Protein AF-0000000072819240 (afdb_homodimer)

Structure (mmCIF, N/CA/C/O backbone):
data_AF-0000000072819240-model_v1
#
loop_
_entity.id
_entity.type
_entity.pdbx_description
1 polymer 'Protein EXORDIUM-like 5'
#
loop_
_atom_site.group_PDB
_atom_site.id
_atom_site.type_symbol
_atom_site.label_atom_id
_atom_site.label_alt_id
_atom_site.label_comp_id
_atom_site.label_asym_id
_atom_site.label_entity_id
_atom_site.label_seq_id
_atom_site.pdbx_PDB_ins_code
_atom_site.Cartn_x
_atom_site.Cartn_y
_atom_site.Cartn_z
_atom_site.occupancy
_atom_site.B_iso_or_equiv
_atom_site.auth_seq_id
_atom_site.auth_comp_id
_atom_site.auth_asym_id
_atom_site.auth_atom_id
_atom_site.pdbx_PDB_model_num
ATOM 1 N N . MET A 1 1 ? -15.258 29.188 76.875 1 23.81 1 MET A N 1
ATOM 2 C CA . MET A 1 1 ? -15.93 28.25 76 1 23.81 1 MET A CA 1
ATOM 3 C C . MET A 1 1 ? -15.461 28.438 74.562 1 23.81 1 MET A C 1
ATOM 5 O O . MET A 1 1 ? -15.867 29.391 73.875 1 23.81 1 MET A O 1
ATOM 9 N N . ARG A 1 2 ? -14.211 28.141 74.188 1 24.31 2 ARG A N 1
ATOM 10 C CA . ARG A 1 2 ? -13.234 28.375 73.125 1 24.31 2 ARG A CA 1
ATOM 11 C C . ARG A 1 2 ? -13.578 27.562 71.875 1 24.31 2 ARG A C 1
ATOM 13 O O . ARG A 1 2 ? -13.812 26.359 72 1 24.31 2 ARG A O 1
ATOM 20 N N . SER A 1 3 ? -14.242 28.203 70.938 1 21 3 SER A N 1
ATOM 21 C CA . SER A 1 3 ? -14.766 27.766 69.625 1 21 3 SER A CA 1
ATOM 22 C C . SER A 1 3 ? -13.695 27.047 68.812 1 21 3 SER A C 1
ATOM 24 O O . SER A 1 3 ? -12.586 27.547 68.625 1 21 3 SER A O 1
ATOM 26 N N . ALA A 1 4 ? -13.789 25.594 68.812 1 27.89 4 ALA A N 1
ATOM 27 C CA . ALA A 1 4 ? -12.984 24.578 68.125 1 27.89 4 ALA A CA 1
ATOM 28 C C . ALA A 1 4 ? -12.891 24.859 66.625 1 27.89 4 ALA A C 1
ATOM 30 O O . ALA A 1 4 ? -13.898 24.828 65.938 1 27.89 4 ALA A O 1
ATOM 31 N N . GLN A 1 5 ? -12.031 25.922 66.188 1 22.31 5 GLN A N 1
ATOM 32 C CA . GLN A 1 5 ? -11.711 26.281 64.812 1 22.31 5 GLN A CA 1
ATOM 33 C C . GLN A 1 5 ? -11.438 25.047 64 1 22.31 5 GLN A C 1
ATOM 35 O O . GLN A 1 5 ? -10.547 24.25 64.312 1 22.31 5 GLN A O 1
ATOM 40 N N . GLY A 1 6 ? -12.5 24.516 63.375 1 24.45 6 GLY A N 1
ATOM 41 C CA . GLY A 1 6 ? -12.586 23.375 62.5 1 24.45 6 GLY A CA 1
ATOM 42 C C . GLY A 1 6 ? -11.555 23.391 61.375 1 24.45 6 GLY A C 1
ATOM 43 O O . GLY A 1 6 ? -11.414 24.391 60.688 1 24.45 6 GLY A O 1
ATOM 44 N N . ALA A 1 7 ? -10.352 22.797 61.594 1 29.52 7 ALA A N 1
ATOM 45 C CA . ALA A 1 7 ? -9.219 22.531 60.719 1 29.52 7 ALA A CA 1
ATOM 46 C C . ALA A 1 7 ? -9.688 21.906 59.406 1 29.52 7 ALA A C 1
ATOM 48 O O . ALA A 1 7 ? -10.289 20.828 59.406 1 29.52 7 ALA A O 1
ATOM 49 N N . GLY A 1 8 ? -10.133 22.781 58.438 1 25.22 8 GLY A N 1
ATOM 50 C CA . GLY A 1 8 ? -10.5 22.453 57.062 1 25.22 8 GLY A CA 1
ATOM 51 C C . GLY A 1 8 ? -9.531 21.5 56.406 1 25.22 8 GLY A C 1
ATOM 52 O O . GLY A 1 8 ? -8.336 21.797 56.281 1 25.22 8 GLY A O 1
ATOM 53 N N . SER A 1 9 ? -9.711 20.172 56.594 1 26.19 9 SER A N 1
ATOM 54 C CA . SER A 1 9 ? -9 19.062 55.969 1 26.19 9 SER A CA 1
ATOM 55 C C . SER A 1 9 ? -8.867 19.266 54.469 1 26.19 9 SER A C 1
ATOM 57 O O . SER A 1 9 ? -9.875 19.312 53.75 1 26.19 9 SER A O 1
ATOM 59 N N . GLY A 1 10 ? -7.941 20.125 53.938 1 22.41 10 GLY A N 1
ATOM 60 C CA . GLY A 1 10 ? -7.5 20.234 52.562 1 22.41 10 GLY A CA 1
ATOM 61 C C . GLY A 1 10 ? -7.289 18.891 51.906 1 22.41 10 GLY A C 1
ATOM 62 O O . GLY A 1 10 ? -6.262 18.234 52.094 1 22.41 10 GLY A O 1
ATOM 63 N N . ALA A 1 11 ? -8.312 18 51.75 1 25.78 11 ALA A N 1
ATOM 64 C CA . ALA A 1 11 ? -8.219 16.766 51 1 25.78 11 ALA A CA 1
ATOM 65 C C . ALA A 1 11 ? -7.363 16.938 49.75 1 25.78 11 ALA A C 1
ATOM 67 O O . ALA A 1 11 ? -7.547 17.906 49 1 25.78 11 ALA A O 1
ATOM 68 N N . LEU A 1 12 ? -6.238 16.281 49.719 1 26.22 12 LEU A N 1
ATOM 69 C CA . LEU A 1 12 ? -5.27 15.984 48.688 1 26.22 12 LEU A CA 1
ATOM 70 C C . LEU A 1 12 ? -5.969 15.68 47.344 1 26.22 12 LEU A C 1
ATOM 72 O O . LEU A 1 12 ? -6.859 14.828 47.312 1 26.22 12 LEU A O 1
ATOM 76 N N . LEU A 1 13 ? -6.238 16.688 46.531 1 28.55 13 LEU A N 1
ATOM 77 C CA . LEU A 1 13 ? -6.582 16.516 45.125 1 28.55 13 LEU A CA 1
ATOM 78 C C . LEU A 1 13 ? -5.828 15.328 44.531 1 28.55 13 LEU A C 1
ATOM 80 O O . LEU A 1 13 ? -4.598 15.289 44.562 1 28.55 13 LEU A O 1
ATOM 84 N N . SER A 1 14 ? -6.336 14.109 44.688 1 26.52 14 SER A N 1
ATOM 85 C CA . SER A 1 14 ? -6.012 12.82 44.094 1 26.52 14 SER A CA 1
ATOM 86 C C . SER A 1 14 ? -5.516 12.984 42.656 1 26.52 14 SER A C 1
ATOM 88 O O . SER A 1 14 ? -5.977 13.867 41.938 1 26.52 14 SER A O 1
ATOM 90 N N . SER A 1 15 ? -4.293 12.508 42.375 1 28.5 15 SER A N 1
ATOM 91 C CA . SER A 1 15 ? -3.525 12.305 41.156 1 28.5 15 SER A CA 1
ATOM 92 C C . SER A 1 15 ? -4.418 11.836 40 1 28.5 15 SER A C 1
ATOM 94 O O . SER A 1 15 ? -5.012 10.75 40.094 1 28.5 15 SER A O 1
ATOM 96 N N . SER A 1 16 ? -5.254 12.617 39.469 1 27.89 16 SER A N 1
ATOM 97 C CA . SER A 1 16 ? -6.074 12.383 38.281 1 27.89 16 SER A CA 1
ATOM 98 C C . SER A 1 16 ? -5.328 11.539 37.25 1 27.89 16 SER A C 1
ATOM 100 O O . SER A 1 16 ? -4.176 11.828 36.938 1 27.89 16 SER A O 1
ATOM 102 N N . LYS A 1 17 ? -5.66 10.258 37.031 1 29.31 17 LYS A N 1
ATOM 103 C CA . LYS A 1 17 ? -5.285 9.172 36.125 1 29.31 17 LYS A CA 1
ATOM 104 C C . LYS A 1 17 ? -5.004 9.703 34.719 1 29.31 17 LYS A C 1
ATOM 106 O O . LYS A 1 17 ? -5.836 10.406 34.125 1 29.31 17 LYS A O 1
ATOM 111 N N . ARG A 1 18 ? -3.771 10.023 34.344 1 32.28 18 ARG A N 1
ATOM 112 C CA . ARG A 1 18 ? -3.076 9.969 33.062 1 32.28 18 ARG A CA 1
ATOM 113 C C . ARG A 1 18 ? -3.701 8.922 32.125 1 32.28 18 ARG A C 1
ATOM 115 O O . ARG A 1 18 ? -3.055 8.438 31.203 1 32.28 18 ARG A O 1
ATOM 122 N N . TYR A 1 19 ? -4.781 8.383 32.438 1 30.81 19 TYR A N 1
ATOM 123 C CA . TYR A 1 19 ? -5.352 7.215 31.75 1 30.81 19 TYR A CA 1
ATOM 124 C C . TYR A 1 19 ? -5.762 7.555 30.328 1 30.81 19 TYR A C 1
ATOM 126 O O . TYR A 1 19 ? -5.844 6.668 29.469 1 30.81 19 TYR A O 1
ATOM 134 N N . GLU A 1 20 ? -6.246 8.766 30.016 1 36.31 20 GLU A N 1
ATOM 135 C CA . GLU A 1 20 ? -6.953 8.773 28.75 1 36.31 20 GLU A CA 1
ATOM 136 C C . GLU A 1 20 ? -5.996 8.508 27.578 1 36.31 20 GLU A C 1
ATOM 138 O O . GLU A 1 20 ? -6.41 8.031 26.531 1 36.31 20 GLU A O 1
ATOM 143 N N . GLY A 1 21 ? -4.699 8.805 27.719 1 38 21 GLY A N 1
ATOM 144 C CA . GLY A 1 21 ? -3.715 8.508 26.688 1 38 21 GLY A CA 1
ATOM 145 C C . GLY A 1 21 ? -2.98 7.203 26.938 1 38 21 GLY A C 1
ATOM 146 O O . GLY A 1 21 ? -2.217 6.75 26.078 1 38 21 GLY A O 1
ATOM 147 N N . SER A 1 22 ? -2.748 6.867 28.172 1 41.59 22 SER A N 1
ATOM 148 C CA . SER A 1 22 ? -2.014 5.645 28.484 1 41.59 22 SER A CA 1
ATOM 149 C C . SER A 1 22 ? -2.881 4.41 28.266 1 41.59 22 SER A C 1
ATOM 151 O O . SER A 1 22 ? -2.992 3.557 29.141 1 41.59 22 SER A O 1
ATOM 153 N N . SER A 1 23 ? -3.797 4.41 27.281 1 45.28 23 SER A N 1
ATOM 154 C CA . SER A 1 23 ? -4.887 3.439 27.297 1 45.28 23 SER A CA 1
ATOM 155 C C . SER A 1 23 ? -4.367 2.018 27.125 1 45.28 23 SER A C 1
ATOM 157 O O . SER A 1 23 ? -3.686 1.721 26.141 1 45.28 23 SER A O 1
ATOM 159 N N . ASP A 1 24 ? -4.152 1.348 28.125 1 51 24 ASP A N 1
ATOM 160 C CA . ASP A 1 24 ? -4.137 -0.105 27.984 1 51 24 ASP A CA 1
ATOM 161 C C . ASP A 1 24 ? -5.086 -0.553 26.859 1 51 24 ASP A C 1
ATOM 163 O O . ASP A 1 24 ? -5 -1.687 26.391 1 51 24 ASP A O 1
ATOM 167 N N . LEU A 1 25 ? -5.898 0.429 26.5 1 57.09 25 LEU A N 1
ATOM 168 C CA . LEU A 1 25 ? -6.973 0.054 25.594 1 57.09 25 LEU A CA 1
ATOM 169 C C . LEU A 1 25 ? -6.59 0.351 24.141 1 57.09 25 LEU A C 1
ATOM 171 O O . LEU A 1 25 ? -7.121 -0.261 23.219 1 57.09 25 LEU A O 1
ATOM 175 N N . VAL A 1 26 ? -5.457 1.22 24.062 1 68 26 VAL A N 1
ATOM 176 C CA . VAL A 1 26 ? -5.078 1.503 22.688 1 68 26 VAL A CA 1
ATOM 177 C C . VAL A 1 26 ? -3.932 0.583 22.266 1 68 26 VAL A C 1
ATOM 179 O O . VAL A 1 26 ? -2.852 0.619 22.859 1 68 26 VAL A O 1
ATOM 182 N N . HIS A 1 27 ? -4.254 -0.313 21.406 1 82.81 27 HIS A N 1
ATOM 183 C CA . HIS A 1 27 ? -3.209 -1.183 20.875 1 82.81 27 HIS A CA 1
ATOM 184 C C . HIS A 1 27 ? -2.807 -0.768 19.469 1 82.81 27 HIS A C 1
ATOM 186 O O . HIS A 1 27 ? -3.35 -1.28 18.484 1 82.81 27 HIS A O 1
ATOM 192 N N . LEU A 1 28 ? -1.888 0.318 19.484 1 91.5 28 LEU A N 1
ATOM 193 C CA . LEU A 1 28 ? -1.253 0.652 18.219 1 91.5 28 LEU A CA 1
ATOM 194 C C . LEU A 1 28 ? -0.348 -0.481 17.75 1 91.5 28 LEU A C 1
ATOM 196 O O . LEU A 1 28 ? 0.562 -0.896 18.469 1 91.5 28 LEU A O 1
ATOM 200 N N . ARG A 1 29 ? -0.701 -0.983 16.594 1 91.75 29 ARG A N 1
ATOM 201 C CA . ARG A 1 29 ? 0.023 -2.133 16.062 1 91.75 29 ARG A CA 1
ATOM 202 C C . ARG A 1 29 ? 0.651 -1.811 14.711 1 91.75 29 ARG A C 1
ATOM 204 O O . ARG A 1 29 ? 0.141 -0.97 13.969 1 91.75 29 ARG A O 1
ATOM 211 N N . TYR A 1 30 ? 1.821 -2.471 14.531 1 95.06 30 TYR A N 1
ATOM 212 C CA . TYR A 1 30 ? 2.473 -2.432 13.227 1 95.06 30 TYR A CA 1
ATOM 213 C C . TYR A 1 30 ? 1.888 -3.486 12.289 1 95.06 30 TYR A C 1
ATOM 215 O O . TYR A 1 30 ? 1.774 -4.656 12.664 1 95.06 30 TYR A O 1
ATOM 223 N N . HIS A 1 31 ? 1.501 -3.119 11.016 1 93.62 31 HIS A N 1
ATOM 224 C CA . HIS A 1 31 ? 0.822 -4.027 10.094 1 93.62 31 HIS A CA 1
ATOM 225 C C . HIS A 1 31 ? 1.68 -4.309 8.867 1 93.62 31 HIS A C 1
ATOM 227 O O . HIS A 1 31 ? 1.154 -4.488 7.766 1 93.62 31 HIS A O 1
ATOM 233 N N . MET A 1 32 ? 2.971 -4.18 8.93 1 92.88 32 MET A N 1
ATOM 234 C CA . MET A 1 32 ? 3.984 -4.746 8.047 1 92.88 32 MET A CA 1
ATOM 235 C C . MET A 1 32 ? 4.164 -3.887 6.801 1 92.88 32 MET A C 1
ATOM 237 O O . MET A 1 32 ? 4.836 -4.293 5.852 1 92.88 32 MET A O 1
ATOM 241 N N . GLY A 1 33 ? 3.506 -2.682 6.746 1 94.81 33 GLY A N 1
ATOM 242 C CA . GLY A 1 33 ? 3.76 -1.739 5.668 1 94.81 33 GLY A CA 1
ATOM 243 C C . GLY A 1 33 ? 4.949 -0.833 5.934 1 94.81 33 GLY A C 1
ATOM 244 O O . GLY A 1 33 ? 5.492 -0.821 7.039 1 94.81 33 GLY A O 1
ATOM 245 N N . PRO A 1 34 ? 5.336 -0.097 4.922 1 96.25 34 PRO A N 1
ATOM 246 C CA . PRO A 1 34 ? 6.477 0.809 5.066 1 96.25 34 PRO A CA 1
ATOM 247 C C . PRO A 1 34 ? 6.125 2.094 5.809 1 96.25 34 PRO A C 1
ATOM 249 O O . PRO A 1 34 ? 4.945 2.453 5.902 1 96.25 34 PRO A O 1
ATOM 252 N N . VAL A 1 35 ? 7.098 2.738 6.426 1 98.31 35 VAL A N 1
ATOM 253 C CA . VAL A 1 35 ? 7.039 4.133 6.848 1 98.31 35 VAL A CA 1
ATOM 254 C C . VAL A 1 35 ? 7.883 4.996 5.906 1 98.31 35 VAL A C 1
ATOM 256 O O . VAL A 1 35 ? 8.562 4.473 5.016 1 98.31 35 VAL A O 1
ATOM 259 N N . LEU A 1 36 ? 7.812 6.312 5.984 1 98.44 36 LEU A N 1
ATOM 260 C CA . LEU A 1 36 ? 8.664 7.188 5.184 1 98.44 36 LEU A CA 1
ATOM 261 C C . LEU A 1 36 ? 10.047 7.316 5.812 1 98.44 36 LEU A C 1
ATOM 263 O O . LEU A 1 36 ? 10.297 8.25 6.582 1 98.44 36 LEU A O 1
ATOM 267 N N . SER A 1 37 ? 10.953 6.41 5.43 1 97.94 37 SER A N 1
ATOM 268 C CA . SER A 1 37 ? 12.219 6.309 6.148 1 97.94 37 SER A CA 1
ATOM 269 C C . SER A 1 37 ? 13.352 6.98 5.375 1 97.94 37 SER A C 1
ATOM 271 O O . SER A 1 37 ? 14.422 7.23 5.926 1 97.94 37 SER A O 1
ATOM 273 N N . SER A 1 38 ? 13.188 7.281 4.078 1 96.62 38 SER A N 1
ATOM 274 C CA . SER A 1 38 ? 14.117 8.109 3.322 1 96.62 38 SER A CA 1
ATOM 275 C C . SER A 1 38 ? 13.883 9.594 3.59 1 96.62 38 SER A C 1
ATOM 277 O O . SER A 1 38 ? 12.805 9.984 4.039 1 96.62 38 SER A O 1
ATOM 279 N N . PRO A 1 39 ? 14.984 10.422 3.398 1 98 39 PRO A N 1
ATOM 280 C CA . PRO A 1 39 ? 14.695 11.852 3.518 1 98 39 PRO A CA 1
ATOM 281 C C . PRO A 1 39 ? 13.438 12.266 2.76 1 98 39 PRO A C 1
ATOM 283 O O . PRO A 1 39 ? 13.273 11.922 1.586 1 98 39 PRO A O 1
ATOM 286 N N . ILE A 1 40 ? 12.547 12.93 3.441 1 98.62 40 ILE A N 1
ATOM 287 C CA . ILE A 1 40 ? 11.211 13.188 2.916 1 98.62 40 ILE A CA 1
ATOM 288 C C . ILE A 1 40 ? 11.219 14.477 2.102 1 98.62 40 ILE A C 1
ATOM 290 O O . ILE A 1 40 ? 11.531 15.547 2.625 1 98.62 40 ILE A O 1
ATOM 294 N N . ASN A 1 41 ? 10.906 14.406 0.833 1 98.81 41 ASN A N 1
ATOM 295 C CA . ASN A 1 41 ? 10.648 15.547 -0.042 1 98.81 41 ASN A CA 1
ATOM 296 C C . ASN A 1 41 ? 9.156 15.875 -0.112 1 98.81 41 ASN A C 1
ATOM 298 O O . ASN A 1 41 ? 8.383 15.109 -0.69 1 98.81 41 ASN A O 1
ATOM 302 N N . LEU A 1 42 ? 8.805 17.016 0.466 1 98.94 42 LEU A N 1
ATOM 303 C CA . LEU A 1 42 ? 7.418 17.453 0.353 1 98.94 42 LEU A CA 1
ATOM 304 C C . LEU A 1 42 ? 7.207 18.25 -0.934 1 98.94 42 LEU A C 1
ATOM 306 O O . LEU A 1 42 ? 8 19.141 -1.26 1 98.94 42 LEU A O 1
ATOM 310 N N . TYR A 1 43 ? 6.227 17.891 -1.646 1 98.94 43 TYR A N 1
ATOM 311 C CA . TYR A 1 43 ? 5.746 18.625 -2.814 1 98.94 43 TYR A CA 1
ATOM 312 C C . TYR A 1 43 ? 4.391 19.266 -2.537 1 98.94 43 TYR A C 1
ATOM 314 O O . TYR A 1 43 ? 3.402 18.562 -2.297 1 98.94 43 TYR A O 1
ATOM 322 N N . LEU A 1 44 ? 4.367 20.562 -2.547 1 98.88 44 LEU A N 1
ATOM 323 C CA . LEU A 1 44 ? 3.17 21.297 -2.158 1 98.88 44 LEU A CA 1
ATOM 324 C C . LEU A 1 44 ? 2.359 21.703 -3.383 1 98.88 44 LEU A C 1
ATOM 326 O O . LEU A 1 44 ? 2.916 22.203 -4.367 1 98.88 44 LEU A O 1
ATOM 330 N N . ILE A 1 45 ? 1.11 21.453 -3.336 1 98.94 45 ILE A N 1
ATOM 331 C CA . ILE A 1 45 ? 0.162 21.953 -4.328 1 98.94 45 ILE A CA 1
ATOM 332 C C . ILE A 1 45 ? -0.791 22.953 -3.684 1 98.94 45 ILE A C 1
ATOM 334 O O . ILE A 1 45 ? -1.678 22.562 -2.918 1 98.94 45 ILE A O 1
ATOM 338 N N . TRP A 1 46 ? -0.546 24.203 -4.012 1 98.81 46 TRP A N 1
ATOM 339 C CA . TRP A 1 46 ? -1.44 25.281 -3.592 1 98.81 46 TRP A CA 1
ATOM 340 C C . TRP A 1 46 ? -2.641 25.375 -4.527 1 98.81 46 TRP A C 1
ATOM 342 O O . TRP A 1 46 ? -2.545 25.969 -5.605 1 98.81 46 TRP A O 1
ATOM 352 N N . TYR A 1 47 ? -3.775 24.812 -4.098 1 98.81 47 TYR A N 1
ATOM 353 C CA . TYR A 1 47 ? -4.969 24.766 -4.934 1 98.81 47 TYR A CA 1
ATOM 354 C C . TYR A 1 47 ? -5.918 25.906 -4.609 1 98.81 47 TYR A C 1
ATOM 356 O O . TYR A 1 47 ? -6.469 25.969 -3.51 1 98.81 47 TYR A O 1
ATOM 364 N N . GLY A 1 48 ? -6.082 26.891 -5.543 1 97.94 48 GLY A N 1
ATOM 365 C CA . GLY A 1 48 ? -6.902 28.078 -5.348 1 97.94 48 GLY A CA 1
ATOM 366 C C . GLY A 1 48 ? -6.09 29.328 -5.09 1 97.94 48 GLY A C 1
ATOM 367 O O . GLY A 1 48 ? -4.859 29.312 -5.164 1 97.94 48 GLY A O 1
ATOM 368 N N . PRO A 1 49 ? -6.766 30.406 -4.879 1 97.06 49 PRO A N 1
ATOM 369 C CA . PRO A 1 49 ? -6.078 31.672 -4.582 1 97.06 49 PRO A CA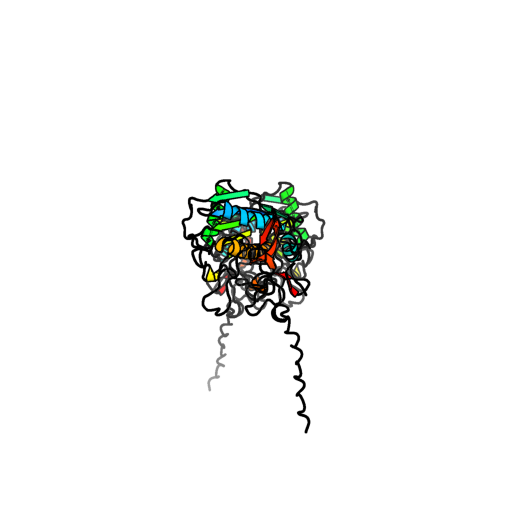 1
ATOM 370 C C . PRO A 1 49 ? -5.551 31.734 -3.15 1 97.06 49 PRO A C 1
ATOM 372 O O . PRO A 1 49 ? -6.336 31.734 -2.199 1 97.06 49 PRO A O 1
ATOM 375 N N . TRP A 1 50 ? -4.211 31.812 -3.025 1 97.56 50 TRP A N 1
ATOM 376 C CA . TRP A 1 50 ? -3.543 31.844 -1.728 1 97.56 50 TRP A CA 1
ATOM 377 C C . TRP A 1 50 ? -2.799 33.156 -1.528 1 97.56 50 TRP A C 1
ATOM 379 O O . TRP A 1 50 ? -1.975 33.531 -2.359 1 97.56 50 TRP A O 1
ATOM 389 N N . PRO A 1 51 ? -3.109 33.844 -0.423 1 95.88 51 PRO A N 1
ATOM 390 C CA . PRO A 1 51 ? -2.193 34.938 -0.079 1 95.88 51 PRO A CA 1
ATOM 391 C C . PRO A 1 51 ? -0.784 34.438 0.245 1 95.88 51 PRO A C 1
ATOM 393 O O . PRO A 1 51 ? -0.622 33.375 0.858 1 95.88 51 PRO A O 1
ATOM 396 N N . ALA A 1 52 ? 0.167 35.219 -0.152 1 97.06 52 ALA A N 1
ATOM 397 C CA . ALA A 1 52 ? 1.567 34.844 0.044 1 97.06 52 ALA A CA 1
ATOM 398 C C . ALA A 1 52 ? 1.881 34.656 1.524 1 97.06 52 ALA A C 1
ATOM 400 O O . ALA A 1 52 ? 2.635 33.75 1.891 1 97.06 52 ALA A O 1
ATOM 401 N N . ALA A 1 53 ? 1.329 35.469 2.367 1 96.88 53 ALA A N 1
ATOM 402 C CA . ALA A 1 53 ? 1.606 35.406 3.801 1 96.88 53 ALA A CA 1
ATOM 403 C C . ALA A 1 53 ? 1.114 34.094 4.395 1 96.88 53 ALA A C 1
ATOM 405 O O . ALA A 1 53 ? 1.751 33.531 5.293 1 96.88 53 ALA A O 1
ATOM 406 N N . HIS A 1 54 ? -0.038 33.625 3.922 1 97.81 54 HIS A N 1
ATOM 407 C CA . HIS A 1 54 ? -0.578 32.344 4.395 1 97.81 54 HIS A CA 1
ATOM 408 C C . HIS A 1 54 ? 0.306 31.188 3.969 1 97.81 54 HIS A C 1
ATOM 410 O O . HIS A 1 54 ? 0.614 30.312 4.781 1 97.81 54 HIS A O 1
ATOM 416 N N . ARG A 1 55 ? 0.748 31.203 2.746 1 98.38 55 ARG A N 1
ATOM 417 C CA . ARG A 1 55 ? 1.646 30.156 2.264 1 98.38 55 ARG A CA 1
ATOM 418 C C . ARG A 1 55 ? 2.947 30.141 3.057 1 98.38 55 ARG A C 1
ATOM 420 O O . ARG A 1 55 ? 3.465 29.078 3.395 1 98.38 55 ARG A O 1
ATOM 427 N N . ALA A 1 56 ? 3.449 31.297 3.363 1 98.31 56 ALA A N 1
ATOM 428 C CA . ALA A 1 56 ? 4.711 31.422 4.086 1 98.31 56 ALA A CA 1
ATOM 429 C C . ALA A 1 56 ? 4.617 30.766 5.465 1 98.31 56 ALA A C 1
ATOM 431 O O . ALA A 1 56 ? 5.555 30.094 5.902 1 98.31 56 ALA A O 1
ATOM 432 N N . THR A 1 57 ? 3.555 31 6.148 1 98.44 57 THR A N 1
ATOM 433 C CA . THR A 1 57 ? 3.367 30.438 7.477 1 98.44 57 THR A CA 1
ATOM 434 C C . THR A 1 57 ? 3.367 28.906 7.41 1 98.44 57 THR A C 1
ATOM 436 O O . THR A 1 57 ? 4.062 28.25 8.188 1 98.44 57 THR A O 1
ATOM 439 N N . LEU A 1 58 ? 2.623 28.328 6.465 1 98.75 58 LEU A N 1
ATOM 440 C CA . LEU A 1 58 ? 2.539 26.875 6.312 1 98.75 58 LEU A CA 1
ATOM 441 C C . LEU A 1 58 ? 3.883 26.297 5.891 1 98.75 58 LEU A C 1
ATOM 443 O O . LEU A 1 58 ? 4.309 25.266 6.418 1 98.75 58 LEU A O 1
ATOM 447 N N . ARG A 1 59 ? 4.594 26.953 5.023 1 98.56 59 ARG A N 1
ATOM 448 C CA . ARG A 1 59 ? 5.922 26.531 4.59 1 98.56 59 ARG A CA 1
ATOM 449 C C . ARG A 1 59 ? 6.906 26.547 5.754 1 98.56 59 ARG A C 1
ATOM 451 O O . ARG A 1 59 ? 7.688 25.609 5.918 1 98.56 59 ARG A O 1
ATOM 458 N N . ASP A 1 60 ? 6.867 27.609 6.492 1 98.69 60 ASP A N 1
ATOM 459 C CA . ASP A 1 60 ? 7.773 27.734 7.633 1 98.69 60 ASP A CA 1
ATOM 460 C C . ASP A 1 60 ? 7.535 26.609 8.641 1 98.69 60 ASP A C 1
ATOM 462 O O . ASP A 1 60 ? 8.484 26.094 9.242 1 98.69 60 ASP A O 1
ATOM 466 N N . PHE A 1 61 ? 6.293 26.219 8.883 1 98.88 61 PHE A N 1
ATOM 467 C CA . PHE A 1 61 ? 6.031 25.094 9.773 1 98.88 61 PHE A CA 1
ATOM 468 C C . PHE A 1 61 ? 6.707 23.828 9.25 1 98.88 61 PHE A C 1
ATOM 470 O O . PHE A 1 61 ? 7.434 23.156 9.984 1 98.88 61 PHE A O 1
ATOM 477 N N . LEU A 1 62 ? 6.48 23.562 7.938 1 98.94 62 LEU A N 1
ATOM 478 C CA . LEU A 1 62 ? 7.012 22.344 7.344 1 98.94 62 LEU A CA 1
ATOM 479 C C . LEU A 1 62 ? 8.539 22.328 7.41 1 98.94 62 LEU A C 1
ATOM 481 O O . LEU A 1 62 ? 9.133 21.297 7.754 1 98.94 62 LEU A O 1
ATOM 485 N N . LEU A 1 63 ? 9.141 23.422 7.145 1 98.69 63 LEU A N 1
ATOM 486 C CA . LEU A 1 63 ? 10.602 23.531 7.168 1 98.69 63 LEU A CA 1
ATOM 487 C C . LEU A 1 63 ? 11.125 23.453 8.594 1 98.69 63 LEU A C 1
ATOM 489 O O . LEU A 1 63 ? 12.273 23.062 8.812 1 98.69 63 LEU A O 1
ATOM 493 N N . SER A 1 64 ? 10.352 23.828 9.586 1 98.88 64 SER A N 1
ATOM 494 C CA . SER A 1 64 ? 10.75 23.797 10.992 1 98.88 64 SER A CA 1
ATOM 495 C C . SER A 1 64 ? 10.914 22.375 11.5 1 98.88 64 SER A C 1
ATOM 497 O O . SER A 1 64 ? 11.594 22.141 12.5 1 98.88 64 SER A O 1
ATOM 499 N N . LEU A 1 65 ? 10.281 21.422 10.836 1 98.81 65 LEU A N 1
ATOM 500 C CA . LEU A 1 65 ? 10.273 20.031 11.297 1 98.81 65 LEU A CA 1
ATOM 501 C C . LEU A 1 65 ? 11.68 19.453 11.266 1 98.81 65 LEU A C 1
ATOM 503 O O . LEU A 1 65 ? 11.984 18.516 12.016 1 98.81 65 LEU A O 1
ATOM 507 N N . SER A 1 66 ? 12.539 20.016 10.398 1 98.25 66 SER A N 1
ATOM 508 C CA . SER A 1 66 ? 13.898 19.5 10.266 1 98.25 66 SER A CA 1
ATOM 509 C C . SER A 1 66 ? 14.93 20.531 10.719 1 98.25 66 SER A C 1
ATOM 511 O O . SER A 1 66 ? 16.125 20.312 10.578 1 98.25 66 SER A O 1
ATOM 513 N N . ASP A 1 67 ? 14.5 21.625 11.172 1 98.25 67 ASP A N 1
ATOM 514 C CA . ASP A 1 67 ? 15.406 22.703 11.602 1 98.25 67 ASP A CA 1
ATOM 515 C C . ASP A 1 67 ? 15.719 22.578 13.094 1 98.25 67 ASP A C 1
ATOM 517 O O . ASP A 1 67 ? 14.852 22.828 13.938 1 98.25 67 ASP A O 1
ATOM 521 N N . PRO A 1 68 ? 16.938 22.297 13.5 1 96.62 68 PRO A N 1
ATOM 522 C CA . PRO A 1 68 ? 17.25 22.109 14.914 1 96.62 68 PRO A CA 1
ATOM 523 C C . PRO A 1 68 ? 17.547 23.422 15.633 1 96.62 68 PRO A C 1
ATOM 525 O O . PRO A 1 68 ? 17.766 23.438 16.844 1 96.62 68 PRO A O 1
ATOM 528 N N . SER A 1 69 ? 17.453 24.531 15 1 97.94 69 SER A N 1
ATOM 529 C CA . SER A 1 69 ? 17.953 25.797 15.523 1 97.94 69 SER A CA 1
ATOM 530 C C . SER A 1 69 ? 16.984 26.406 16.516 1 97.94 69 SER A C 1
ATOM 532 O O . SER A 1 69 ? 17.391 26.969 17.531 1 97.94 69 SER A O 1
ATOM 534 N N . PRO A 1 70 ? 15.664 26.328 16.266 1 98.56 70 PRO A N 1
ATOM 535 C CA . PRO A 1 70 ? 14.742 26.953 17.203 1 98.56 70 PRO A CA 1
ATOM 536 C C . PRO A 1 70 ? 14.859 26.375 18.625 1 98.56 70 PRO A C 1
ATOM 538 O O . PRO A 1 70 ? 15.117 25.172 18.781 1 98.56 70 PRO A O 1
ATOM 541 N N . PRO A 1 71 ? 14.711 27.156 19.688 1 97.88 71 PRO A N 1
ATOM 542 C CA . PRO A 1 71 ? 14.797 26.672 21.062 1 97.88 71 PRO A CA 1
ATOM 543 C C . PRO A 1 71 ? 13.656 25.734 21.422 1 97.88 71 PRO A C 1
ATOM 545 O O . PRO A 1 71 ? 12.586 25.781 20.812 1 97.88 71 PRO A O 1
ATOM 548 N N . PRO A 1 72 ? 13.93 24.875 22.469 1 97.62 72 PRO A N 1
ATOM 549 C CA . PRO A 1 72 ? 12.828 24.047 22.953 1 97.62 72 PRO A CA 1
ATOM 550 C C . PRO A 1 72 ? 11.734 24.844 23.656 1 97.62 72 PRO A C 1
ATOM 552 O O . PRO A 1 72 ? 12.016 25.906 24.234 1 97.62 72 PRO A O 1
ATOM 555 N N . PRO A 1 73 ? 10.555 24.266 23.641 1 98.5 73 PRO A N 1
ATOM 556 C CA . PRO A 1 73 ? 10.078 23.141 22.828 1 98.5 73 PRO A CA 1
ATOM 557 C C . PRO A 1 73 ? 9.961 23.5 21.344 1 98.5 73 PRO A C 1
ATOM 559 O O . PRO A 1 73 ? 9.422 24.562 21 1 98.5 73 PRO A O 1
ATOM 562 N N . SER A 1 74 ? 10.445 22.703 20.391 1 98.81 74 SER A N 1
ATOM 563 C CA . SER A 1 74 ? 10.508 23.062 18.984 1 98.81 74 SER A CA 1
ATOM 564 C C . SER A 1 74 ? 9.695 22.094 18.125 1 98.81 74 SER A C 1
ATOM 566 O O . SER A 1 74 ? 9.352 21 18.578 1 98.81 74 SER A O 1
ATOM 568 N N . ALA A 1 75 ? 9.406 22.547 16.875 1 98.88 75 ALA A N 1
ATOM 569 C CA . ALA A 1 75 ? 8.742 21.688 15.891 1 98.88 75 ALA A CA 1
ATOM 570 C C . ALA A 1 75 ? 9.602 20.469 15.555 1 98.88 75 ALA A C 1
ATOM 572 O O . ALA A 1 75 ? 9.078 19.375 15.359 1 98.88 75 ALA A O 1
ATOM 573 N N . ALA A 1 76 ? 10.906 20.641 15.531 1 98.88 76 ALA A N 1
ATOM 574 C CA . ALA A 1 76 ? 11.82 19.531 15.266 1 98.88 76 ALA A CA 1
ATOM 575 C C . ALA A 1 76 ? 11.734 18.469 16.359 1 98.88 76 ALA A C 1
ATOM 577 O O . ALA A 1 76 ? 11.781 17.281 16.078 1 98.88 76 ALA A O 1
ATOM 578 N N . GLN A 1 77 ? 11.602 18.922 17.578 1 98.69 77 GLN A N 1
ATOM 579 C CA . GLN A 1 77 ? 11.453 18 18.688 1 98.69 77 GLN A CA 1
ATOM 580 C C . GLN A 1 77 ? 10.125 17.25 18.609 1 98.69 77 GLN A C 1
ATOM 582 O O . GLN A 1 77 ? 10.039 16.078 18.953 1 98.69 77 GLN A O 1
ATOM 587 N N . TRP A 1 78 ? 9.094 17.953 18.234 1 98.88 78 TRP A N 1
ATOM 588 C CA . TRP A 1 78 ? 7.801 17.312 18 1 98.88 78 TRP A CA 1
ATOM 589 C C . TRP A 1 78 ? 7.922 16.219 16.953 1 98.88 78 TRP A C 1
ATOM 591 O O . TRP A 1 78 ? 7.465 15.086 17.172 1 98.88 78 TRP A O 1
ATOM 601 N N . TRP A 1 79 ? 8.625 16.484 15.859 1 98.88 79 TRP A N 1
ATOM 602 C CA . TRP A 1 79 ? 8.82 15.539 14.766 1 98.88 79 TRP A CA 1
ATOM 603 C C . TRP A 1 79 ? 9.68 14.359 15.211 1 98.88 79 TRP A C 1
ATOM 605 O O . TRP A 1 79 ? 9.531 13.242 14.703 1 98.88 79 TRP A O 1
ATOM 615 N N . SER A 1 80 ? 10.547 14.539 16.203 1 98.44 80 SER A N 1
ATOM 616 C CA . SER A 1 80 ? 11.383 13.461 16.703 1 98.44 80 SER A CA 1
ATOM 617 C C . SER A 1 80 ? 10.539 12.344 17.312 1 98.44 80 SER A C 1
ATOM 619 O O . SER A 1 80 ? 10.953 11.18 17.312 1 98.44 80 SER A O 1
ATOM 621 N N . THR A 1 81 ? 9.344 12.703 17.859 1 98.31 81 THR A N 1
ATOM 622 C CA . THR A 1 81 ? 8.438 11.672 18.344 1 98.31 81 THR A CA 1
ATOM 623 C C . THR A 1 81 ? 7.887 10.844 17.188 1 98.31 81 THR A C 1
ATOM 625 O O . THR A 1 81 ? 7.832 9.609 17.266 1 98.31 81 THR A O 1
ATOM 628 N N . VAL A 1 82 ? 7.504 11.5 16.078 1 98.81 82 VAL A N 1
ATOM 629 C CA . VAL A 1 82 ? 7.035 10.82 14.883 1 98.81 82 VAL A CA 1
ATOM 630 C C . VAL A 1 82 ? 8.133 9.906 14.336 1 98.81 82 VAL A C 1
ATOM 632 O O . VAL A 1 82 ? 7.867 8.781 13.922 1 98.81 82 VAL A O 1
ATOM 635 N N . ALA A 1 83 ? 9.391 10.352 14.461 1 98.75 83 ALA A N 1
ATOM 636 C CA . ALA A 1 83 ? 10.547 9.664 13.891 1 98.75 83 ALA A CA 1
ATOM 637 C C . ALA A 1 83 ? 10.914 8.43 14.711 1 98.75 83 ALA A C 1
ATOM 639 O O . ALA A 1 83 ? 11.836 7.699 14.352 1 98.75 83 ALA A O 1
ATOM 640 N N . LEU A 1 84 ? 10.219 8.125 15.805 1 98.56 84 LEU A N 1
ATOM 641 C CA . LEU A 1 84 ? 10.469 6.922 16.594 1 98.56 84 LEU A CA 1
ATOM 642 C C . LEU A 1 84 ? 9.898 5.688 15.898 1 98.56 84 LEU A C 1
ATOM 644 O O . LEU A 1 84 ? 10.297 4.562 16.203 1 98.56 84 LEU A O 1
ATOM 648 N N . TYR A 1 85 ? 8.945 5.891 15.039 1 98.62 85 TYR A N 1
ATOM 649 C CA . TYR A 1 85 ? 8.266 4.777 14.383 1 98.62 85 TYR A CA 1
ATOM 650 C C . TYR A 1 85 ? 9.133 4.184 13.273 1 98.62 85 TYR A C 1
ATOM 652 O O . TYR A 1 85 ? 9.781 4.918 12.531 1 98.62 85 TYR A O 1
ATOM 660 N N . SER A 1 86 ? 9.195 2.863 13.195 1 98 86 SER A N 1
ATOM 661 C CA . SER A 1 86 ? 9.992 2.131 12.219 1 98 86 SER A CA 1
ATOM 662 C C . SER A 1 86 ? 9.156 1.093 11.484 1 98 86 SER A C 1
ATOM 664 O O . SER A 1 86 ? 7.984 0.881 11.82 1 98 86 SER A O 1
ATOM 666 N N . ASP A 1 87 ? 9.68 0.562 10.422 1 96.56 87 ASP A N 1
ATOM 667 C CA . ASP A 1 87 ? 9.031 -0.544 9.727 1 96.56 87 ASP A CA 1
ATOM 668 C C . ASP A 1 87 ? 9.883 -1.812 9.797 1 96.56 87 ASP A C 1
ATOM 670 O O . ASP A 1 87 ? 10.805 -1.899 10.609 1 96.56 87 ASP A O 1
ATOM 674 N N . GLN A 1 88 ? 9.539 -2.879 9.086 1 93.62 88 GLN A N 1
ATOM 675 C CA . GLN A 1 88 ? 10.148 -4.199 9.234 1 93.62 88 GLN A CA 1
ATOM 676 C C . GLN A 1 88 ? 11.602 -4.191 8.773 1 93.62 88 GLN A C 1
ATOM 678 O O . GLN A 1 88 ? 12.344 -5.133 9.039 1 93.62 88 GLN A O 1
ATOM 683 N N . THR A 1 89 ? 12.055 -3.133 8.07 1 93.44 89 THR A N 1
ATOM 684 C CA . THR A 1 89 ? 13.453 -3.018 7.684 1 93.44 89 THR A CA 1
ATOM 685 C C . THR A 1 89 ? 14.297 -2.531 8.859 1 93.44 89 THR A C 1
ATOM 687 O O . THR A 1 89 ? 15.531 -2.594 8.82 1 93.44 89 THR A O 1
ATOM 690 N N . GLY A 1 90 ? 13.648 -2.029 9.906 1 94.38 90 GLY A N 1
ATOM 691 C CA . GLY A 1 90 ? 14.344 -1.436 11.039 1 94.38 90 GLY A CA 1
ATOM 692 C C . GLY A 1 90 ? 14.57 0.056 10.883 1 94.38 90 GLY A C 1
ATOM 693 O O . GLY A 1 90 ? 15.023 0.72 11.812 1 94.38 90 GLY A O 1
ATOM 694 N N . ALA A 1 91 ? 14.195 0.596 9.742 1 95.12 91 ALA A N 1
ATOM 695 C CA . ALA A 1 91 ? 14.398 2.02 9.492 1 95.12 91 ALA A CA 1
ATOM 696 C C . ALA A 1 91 ? 13.281 2.854 10.109 1 95.12 91 ALA A C 1
ATOM 698 O O . ALA A 1 91 ? 12.109 2.486 10.023 1 95.12 91 ALA A O 1
ATOM 699 N N . ASN A 1 92 ? 13.633 3.926 10.703 1 98.19 92 ASN A N 1
ATOM 700 C CA . ASN A 1 92 ? 12.672 4.855 11.281 1 98.19 92 ASN A CA 1
ATOM 701 C C . ASN A 1 92 ? 12.18 5.867 10.25 1 98.19 92 ASN A C 1
ATOM 703 O O . ASN A 1 92 ? 12.812 6.059 9.211 1 98.19 92 ASN A O 1
ATOM 707 N N . VAL A 1 93 ? 11.047 6.5 10.57 1 98.75 93 VAL A N 1
ATOM 708 C CA . VAL A 1 93 ? 10.648 7.691 9.828 1 98.75 93 VAL A CA 1
ATOM 709 C C . VAL A 1 93 ? 11.805 8.695 9.805 1 98.75 93 VAL A C 1
ATOM 711 O O . VAL A 1 93 ? 12.461 8.906 10.828 1 98.75 93 VAL A O 1
ATOM 714 N N . SER A 1 94 ? 12.055 9.305 8.695 1 98.75 94 SER A N 1
ATOM 715 C CA . SER A 1 94 ? 13.188 10.219 8.539 1 98.75 94 SER A CA 1
ATOM 716 C C . SER A 1 94 ? 12.969 11.508 9.336 1 98.75 94 SER A C 1
ATOM 718 O O . SER A 1 94 ? 11.867 12.047 9.367 1 98.75 94 SER A O 1
ATOM 720 N N . ARG A 1 95 ? 14 12.047 9.922 1 98.44 95 ARG A N 1
ATOM 721 C CA . ARG A 1 95 ? 13.984 13.344 10.586 1 98.44 95 ARG A CA 1
ATOM 722 C C . ARG A 1 95 ? 14.25 14.469 9.594 1 98.44 95 ARG A C 1
ATOM 724 O O . ARG A 1 95 ? 14.109 15.648 9.93 1 98.44 95 ARG A O 1
ATOM 731 N N . ARG A 1 96 ? 14.617 14.117 8.414 1 98.44 96 ARG A N 1
ATOM 732 C CA . ARG A 1 96 ? 14.898 15.109 7.379 1 98.44 96 ARG A CA 1
ATOM 733 C C . ARG A 1 96 ? 13.672 15.344 6.504 1 98.44 96 ARG A C 1
ATOM 735 O O . ARG A 1 96 ? 13.242 14.453 5.77 1 98.44 96 ARG A O 1
ATOM 742 N N . VAL A 1 97 ? 13.117 16.453 6.613 1 98.69 97 VAL A N 1
ATOM 743 C CA . VAL A 1 97 ? 11.953 16.891 5.848 1 98.69 97 VAL A CA 1
ATOM 744 C C . VAL A 1 97 ? 12.289 18.172 5.086 1 98.69 97 VAL A C 1
ATOM 746 O O . VAL A 1 97 ? 12.82 19.125 5.66 1 98.69 97 VAL A O 1
ATOM 749 N N . SER A 1 98 ? 12.078 18.203 3.795 1 98.5 98 SER A N 1
ATOM 750 C CA . SER A 1 98 ? 12.297 19.391 2.973 1 98.5 98 SER A CA 1
ATOM 751 C C . SER A 1 98 ? 11.086 19.703 2.104 1 98.5 98 SER A C 1
ATOM 753 O O . SER A 1 98 ? 10.258 18.812 1.854 1 98.5 98 SER A O 1
ATOM 755 N N . VAL A 1 99 ? 10.891 20.938 1.8 1 98.75 99 VAL A N 1
ATOM 756 C CA . VAL A 1 99 ? 9.984 21.312 0.725 1 98.75 99 VAL A CA 1
ATOM 757 C C . VAL A 1 99 ? 10.742 21.359 -0.601 1 98.75 99 VAL A C 1
ATOM 759 O O . VAL A 1 99 ? 11.531 22.281 -0.84 1 98.75 99 VAL A O 1
ATOM 762 N N . ALA A 1 100 ? 10.445 20.375 -1.443 1 98.75 100 ALA A N 1
ATOM 763 C CA . ALA A 1 100 ? 11.289 20.172 -2.617 1 98.75 100 ALA A CA 1
ATOM 764 C C . ALA A 1 100 ? 10.789 20.969 -3.807 1 98.75 100 ALA A C 1
ATOM 766 O O . ALA A 1 100 ? 11.578 21.422 -4.637 1 98.75 100 ALA A O 1
ATOM 767 N N . ALA A 1 101 ? 9.531 21.125 -3.963 1 98.69 101 ALA A N 1
ATOM 768 C CA . ALA A 1 101 ? 8.93 21.906 -5.039 1 98.69 101 ALA A CA 1
ATOM 769 C C . ALA A 1 101 ? 7.488 22.281 -4.699 1 98.69 101 ALA A C 1
ATOM 771 O O . ALA A 1 101 ? 6.875 21.688 -3.812 1 98.69 101 ALA A O 1
ATOM 772 N N . GLU A 1 102 ? 7.02 23.312 -5.398 1 98.62 102 GLU A N 1
ATOM 773 C CA . GLU A 1 102 ? 5.656 23.797 -5.207 1 98.62 102 GLU A CA 1
ATOM 774 C C . GLU A 1 102 ? 4.957 24.016 -6.543 1 98.62 102 GLU A C 1
ATOM 776 O O . GLU A 1 102 ? 5.578 24.484 -7.504 1 98.62 102 GLU A O 1
ATOM 781 N N . ALA A 1 103 ? 3.723 23.609 -6.582 1 98.62 103 ALA A N 1
ATOM 782 C CA . ALA A 1 103 ? 2.836 23.938 -7.695 1 98.62 103 ALA A CA 1
ATOM 783 C C . ALA A 1 103 ? 1.696 24.844 -7.246 1 98.62 103 ALA A C 1
ATOM 785 O O . ALA A 1 103 ? 1.158 24.672 -6.148 1 98.62 103 ALA A O 1
ATOM 786 N N . HIS A 1 104 ? 1.389 25.797 -8.094 1 97.94 104 HIS A N 1
ATOM 787 C CA . HIS A 1 104 ? 0.294 26.734 -7.84 1 97.94 104 HIS A CA 1
ATOM 788 C C . HIS A 1 104 ? -0.822 26.562 -8.867 1 97.94 104 HIS A C 1
ATOM 790 O O . HIS A 1 104 ? -0.638 26.875 -10.047 1 97.94 104 HIS A O 1
ATOM 796 N N . LEU A 1 105 ? -1.951 26.047 -8.391 1 97.62 105 LEU A N 1
ATOM 797 C CA . LEU A 1 105 ? -3.102 25.828 -9.266 1 97.62 105 LEU A CA 1
ATOM 798 C C . LEU A 1 105 ? -4.219 26.812 -8.945 1 97.62 105 LEU A C 1
ATOM 800 O O . LEU A 1 105 ? -5.32 26.406 -8.562 1 97.62 105 LEU A O 1
ATOM 804 N N . ARG A 1 106 ? -3.99 28.062 -9.242 1 95.56 106 ARG A N 1
ATOM 805 C CA . ARG A 1 106 ? -4.883 29.156 -8.906 1 95.56 106 ARG A CA 1
ATOM 806 C C . ARG A 1 106 ? -6.168 29.094 -9.727 1 95.56 106 ARG A C 1
ATOM 808 O O . ARG A 1 106 ? -7.227 29.531 -9.273 1 95.56 106 ARG A O 1
ATOM 815 N N . GLY A 1 107 ? -6.055 28.516 -10.93 1 94.44 107 GLY A N 1
ATOM 816 C CA . GLY A 1 107 ? -7.176 28.484 -11.852 1 94.44 107 GLY A CA 1
ATOM 817 C C . GLY A 1 107 ? -8.156 27.359 -11.562 1 94.44 107 GLY A C 1
ATOM 818 O O . GLY A 1 107 ? -9.156 27.203 -12.273 1 94.44 107 GLY A O 1
ATOM 819 N N . LEU A 1 108 ? -7.957 26.594 -10.578 1 97.31 108 LEU A N 1
ATOM 820 C CA . LEU A 1 108 ? -8.867 25.531 -10.172 1 97.31 108 LEU A CA 1
ATOM 821 C C . LEU A 1 108 ? -9.164 24.594 -11.344 1 97.31 108 LEU A C 1
ATOM 823 O O . LEU A 1 108 ? -10.328 24.406 -11.703 1 97.31 108 LEU A O 1
ATOM 827 N N . PRO A 1 109 ? -8.164 23.969 -11.898 1 95.75 109 PRO A N 1
ATOM 828 C CA . PRO A 1 109 ? -8.375 23.172 -13.102 1 95.75 109 PRO A CA 1
ATOM 829 C C . PRO A 1 109 ? -9.391 22.047 -12.898 1 95.75 109 PRO A C 1
ATOM 831 O O . PRO A 1 109 ? -9.969 21.547 -13.867 1 95.75 109 PRO A O 1
ATOM 834 N N . ARG A 1 110 ? -9.656 21.672 -11.625 1 97.75 110 ARG A N 1
ATOM 835 C CA . ARG A 1 110 ? -10.609 20.609 -11.344 1 97.75 110 ARG A CA 1
ATOM 836 C C . ARG A 1 110 ? -11.852 21.156 -10.641 1 97.75 110 ARG A C 1
ATOM 838 O O . ARG A 1 110 ? -12.602 20.391 -10.016 1 97.75 110 ARG A O 1
ATOM 845 N N . GLY A 1 111 ? -12.023 22.453 -10.609 1 97.94 111 GLY A N 1
ATOM 846 C CA . GLY A 1 111 ? -13.18 23.094 -10.016 1 97.94 111 GLY A CA 1
ATOM 847 C C . GLY A 1 111 ? -13 23.391 -8.531 1 97.94 111 GLY A C 1
ATOM 848 O O . GLY A 1 111 ? -11.969 23.062 -7.953 1 97.94 111 GLY A O 1
ATOM 849 N N . ALA A 1 112 ? -14.031 23.953 -7.93 1 98.06 112 ALA A N 1
ATOM 850 C CA . ALA A 1 112 ? -13.977 24.406 -6.543 1 98.06 112 ALA A CA 1
ATOM 851 C C . ALA A 1 112 ? -14.586 23.375 -5.602 1 98.06 112 ALA A C 1
ATOM 853 O O . ALA A 1 112 ? -14.703 23.609 -4.398 1 98.06 112 ALA A O 1
ATOM 854 N N . SER A 1 113 ? -15.062 22.281 -6.145 1 98.12 113 SER A N 1
ATOM 855 C CA . SER A 1 113 ? -15.586 21.156 -5.387 1 98.12 113 SER A CA 1
ATOM 856 C C . SER A 1 113 ? -14.914 19.859 -5.797 1 98.12 113 SER A C 1
ATOM 858 O O . SER A 1 113 ? -15.031 19.422 -6.945 1 98.12 113 SER A O 1
ATOM 860 N N . LEU A 1 114 ? -14.18 19.281 -4.848 1 98.31 114 LEU A N 1
ATOM 861 C CA . LEU A 1 114 ? -13.406 18.078 -5.164 1 98.31 114 LEU A CA 1
ATOM 862 C C . LEU A 1 114 ? -13.938 16.875 -4.398 1 98.31 114 LEU A C 1
ATOM 864 O O . LEU A 1 114 ? -14.312 16.984 -3.23 1 98.31 114 LEU A O 1
ATOM 868 N N . THR A 1 115 ? -14.016 15.727 -5.012 1 96.81 115 THR A N 1
ATOM 869 C CA . THR A 1 115 ? -14.117 14.438 -4.34 1 96.81 115 THR A CA 1
ATOM 870 C C . THR A 1 115 ? -12.75 13.945 -3.885 1 96.81 115 THR A C 1
ATOM 872 O O . THR A 1 115 ? -11.727 14.555 -4.215 1 96.81 115 THR A O 1
ATOM 875 N N . ARG A 1 116 ? -12.742 12.867 -3.135 1 94.62 116 ARG A N 1
ATOM 876 C CA . ARG A 1 116 ? -11.461 12.289 -2.74 1 94.62 116 ARG A CA 1
ATOM 877 C C . ARG A 1 116 ? -10.664 11.844 -3.961 1 94.62 116 ARG A C 1
ATOM 879 O O . ARG A 1 116 ? -9.453 12.062 -4.027 1 94.62 116 ARG A O 1
ATOM 886 N N . LEU A 1 117 ? -11.359 11.211 -4.93 1 94.31 117 LEU A N 1
ATOM 887 C CA . LEU A 1 117 ? -10.688 10.828 -6.172 1 94.31 117 LEU A CA 1
ATOM 888 C C . LEU A 1 117 ? -10.234 12.07 -6.945 1 94.31 117 LEU A C 1
ATOM 890 O O . LEU A 1 117 ? -9.188 12.047 -7.59 1 94.31 117 LEU A O 1
ATOM 894 N N . GLY A 1 118 ? -11.016 13.133 -6.828 1 97.25 118 GLY A N 1
ATOM 895 C CA . GLY A 1 118 ? -10.641 14.391 -7.453 1 97.25 118 GLY A CA 1
ATOM 896 C C . GLY A 1 118 ? -9.336 14.953 -6.93 1 97.25 118 GLY A C 1
ATOM 897 O O . GLY A 1 118 ? -8.57 15.555 -7.684 1 97.25 118 GLY A O 1
ATOM 898 N N . VAL A 1 119 ? -9.07 14.758 -5.68 1 98.38 119 VAL A N 1
ATOM 899 C CA . VAL A 1 119 ? -7.816 15.219 -5.086 1 98.38 119 VAL A CA 1
ATOM 900 C C . VAL A 1 119 ? -6.641 14.5 -5.738 1 98.38 119 VAL A C 1
ATOM 902 O O . VAL A 1 119 ? -5.609 15.109 -6.027 1 98.38 119 VAL A O 1
ATOM 905 N N . GLN A 1 120 ? -6.777 13.195 -6.031 1 98.06 120 GLN A N 1
ATOM 906 C CA . GLN A 1 120 ? -5.73 12.469 -6.734 1 98.06 120 GLN A CA 1
ATOM 907 C C . GLN A 1 120 ? -5.508 13.031 -8.133 1 98.06 120 GLN A C 1
ATOM 909 O O . GLN A 1 120 ? -4.367 13.125 -8.602 1 98.06 120 GLN A O 1
ATOM 914 N N . LEU A 1 121 ? -6.586 13.422 -8.805 1 98 121 LEU A N 1
ATOM 915 C CA . LEU A 1 121 ? -6.469 13.953 -10.164 1 98 121 LEU A CA 1
ATOM 916 C C . LEU A 1 121 ? -5.785 15.312 -10.148 1 98 121 LEU A C 1
ATOM 918 O O . LEU A 1 121 ? -5.09 15.672 -11.102 1 98 121 LEU A O 1
ATOM 922 N N . VAL A 1 122 ? -5.938 16.094 -9.031 1 98.75 122 VAL A N 1
ATOM 923 C CA . VAL A 1 122 ? -5.184 17.328 -8.867 1 98.75 122 VAL A CA 1
ATOM 924 C C . VAL A 1 122 ? -3.688 17.031 -8.859 1 98.75 122 VAL A C 1
ATOM 926 O O . VAL A 1 122 ? -2.902 17.734 -9.492 1 98.75 122 VAL A O 1
ATOM 929 N N . ILE A 1 123 ? -3.289 15.961 -8.18 1 98.62 123 ILE A N 1
ATOM 930 C CA . ILE A 1 123 ? -1.894 15.539 -8.148 1 98.62 123 ILE A CA 1
ATOM 931 C C . ILE A 1 123 ? -1.455 15.094 -9.539 1 98.62 123 ILE A C 1
ATOM 933 O O . ILE A 1 123 ? -0.386 15.484 -10.016 1 98.62 123 ILE A O 1
ATOM 937 N N . ALA A 1 124 ? -2.34 14.344 -10.234 1 97.38 124 ALA A N 1
ATOM 938 C CA . ALA A 1 124 ? -2.047 13.891 -11.594 1 97.38 124 ALA A CA 1
ATOM 939 C C . ALA A 1 124 ? -1.77 15.078 -12.516 1 97.38 124 ALA A C 1
ATOM 941 O O . ALA A 1 124 ? -0.833 15.047 -13.312 1 97.38 124 ALA A O 1
ATOM 942 N N . ASP A 1 125 ? -2.533 16.141 -12.367 1 96.94 125 ASP A N 1
ATOM 943 C CA . ASP A 1 125 ? -2.369 17.344 -13.188 1 96.94 125 ASP A CA 1
ATOM 944 C C . ASP A 1 125 ? -1.021 18 -12.914 1 96.94 125 ASP A C 1
ATOM 946 O O . ASP A 1 125 ? -0.332 18.422 -13.852 1 96.94 125 ASP A O 1
ATOM 950 N N . ALA A 1 126 ? -0.666 18.094 -11.648 1 98.12 126 ALA A N 1
ATOM 951 C CA . ALA A 1 126 ? 0.596 18.719 -11.281 1 98.12 126 ALA A CA 1
ATOM 952 C C . ALA A 1 126 ? 1.786 17.922 -11.812 1 98.12 126 ALA A C 1
ATOM 954 O O . ALA A 1 126 ? 2.797 18.516 -12.211 1 98.12 126 ALA A O 1
ATOM 955 N N . LEU A 1 127 ? 1.661 16.625 -11.828 1 97.38 127 LEU A N 1
ATOM 956 C CA . LEU A 1 127 ? 2.717 15.766 -12.359 1 97.38 127 LEU A CA 1
ATOM 957 C C . LEU A 1 127 ? 2.781 15.859 -13.883 1 97.38 127 LEU A C 1
ATOM 959 O O . LEU A 1 127 ? 3.865 16.016 -14.453 1 97.38 127 LEU A O 1
ATOM 963 N N . ALA A 1 128 ? 1.632 15.836 -14.539 1 95.5 128 ALA A N 1
ATOM 964 C CA . ALA A 1 128 ? 1.55 15.852 -16 1 95.5 128 ALA A CA 1
ATOM 965 C C . ALA A 1 128 ? 2.051 17.172 -16.562 1 95.5 128 ALA A C 1
ATOM 967 O O . ALA A 1 128 ? 2.645 17.203 -17.641 1 95.5 128 ALA A O 1
ATOM 968 N N . SER A 1 129 ? 1.914 18.25 -15.867 1 95.44 129 SER A N 1
ATOM 969 C CA . SER A 1 129 ? 2.332 19.578 -16.328 1 95.44 129 SER A CA 1
ATOM 970 C C . SER A 1 129 ? 3.834 19.781 -16.156 1 95.44 129 SER A C 1
ATOM 972 O O . SER A 1 129 ? 4.406 20.719 -16.688 1 95.44 129 SER A O 1
ATOM 974 N N . GLY A 1 130 ? 4.461 18.922 -15.359 1 96.19 130 GLY A N 1
ATOM 975 C CA . GLY A 1 130 ? 5.879 19.062 -15.078 1 96.19 130 GLY A CA 1
ATOM 976 C C . GLY A 1 130 ? 6.168 20.016 -13.938 1 96.19 130 GLY A C 1
ATOM 977 O O . GLY A 1 130 ? 7.328 20.266 -13.602 1 96.19 130 GLY A O 1
ATOM 978 N N . SER A 1 131 ? 5.145 20.531 -13.289 1 96.69 131 SER A N 1
ATOM 979 C CA . SER A 1 131 ? 5.328 21.422 -12.156 1 96.69 131 SER A CA 1
ATOM 980 C C . SER A 1 131 ? 5.941 20.703 -10.969 1 96.69 131 SER A C 1
ATOM 982 O O . SER A 1 131 ? 6.637 21.312 -10.148 1 96.69 131 SER A O 1
ATOM 984 N N . LEU A 1 132 ? 5.602 19.469 -10.836 1 98.56 132 LEU A N 1
ATOM 985 C CA . LEU A 1 132 ? 6.18 18.625 -9.805 1 98.56 132 LEU A CA 1
ATOM 986 C C . LEU A 1 132 ? 6.738 17.328 -10.414 1 98.56 132 LEU A C 1
ATOM 988 O O . LEU A 1 132 ? 6.188 16.812 -11.383 1 98.56 132 LEU A O 1
ATOM 992 N N . PRO A 1 133 ? 7.812 16.859 -9.922 1 98.25 133 PRO A N 1
ATOM 993 C CA . PRO A 1 133 ? 8.344 15.57 -10.383 1 98.25 133 PRO A CA 1
ATOM 994 C C . PRO A 1 133 ? 7.633 14.383 -9.75 1 98.25 133 PRO A C 1
ATOM 996 O O . PRO A 1 133 ? 6.965 14.531 -8.719 1 98.25 133 PRO A O 1
ATOM 999 N N . VAL A 1 134 ? 7.695 13.219 -10.406 1 97.06 134 VAL A N 1
ATOM 1000 C CA . VAL A 1 134 ? 7.367 11.953 -9.758 1 97.06 134 VAL A CA 1
ATOM 1001 C C . VAL A 1 134 ? 8.523 11.516 -8.867 1 97.06 134 VAL A C 1
ATOM 1003 O O . VAL A 1 134 ? 9.656 11.367 -9.328 1 97.06 134 VAL A O 1
ATOM 1006 N N . ASP A 1 135 ? 8.312 11.367 -7.566 1 96.69 135 ASP A N 1
ATOM 1007 C CA . ASP A 1 135 ? 9.328 11 -6.59 1 96.69 135 ASP A CA 1
ATOM 1008 C C . ASP A 1 135 ? 8.883 9.797 -5.758 1 96.69 135 ASP A C 1
ATOM 1010 O O . ASP A 1 135 ? 8.312 9.969 -4.676 1 96.69 135 ASP A O 1
ATOM 1014 N N . HIS A 1 136 ? 9.141 8.531 -6.141 1 91.75 136 HIS A N 1
ATOM 1015 C CA . HIS A 1 136 ? 8.672 7.285 -5.543 1 91.75 136 HIS A CA 1
ATOM 1016 C C . HIS A 1 136 ? 9.375 7 -4.227 1 91.75 136 HIS A C 1
ATOM 1018 O O . HIS A 1 136 ? 8.82 6.348 -3.342 1 91.75 136 HIS A O 1
ATOM 1024 N N . GLY A 1 137 ? 10.5 7.406 -4.059 1 89.44 137 GLY A N 1
ATOM 1025 C CA . GLY A 1 137 ? 11.297 6.98 -2.918 1 89.44 137 GLY A CA 1
ATOM 1026 C C . GLY A 1 137 ? 11.258 7.961 -1.759 1 89.44 137 GLY A C 1
ATOM 1027 O O . GLY A 1 137 ? 11.328 7.559 -0.596 1 89.44 137 GLY A O 1
ATOM 1028 N N . ARG A 1 138 ? 11.016 9.203 -2.098 1 95.31 138 ARG A N 1
ATOM 1029 C CA . ARG A 1 138 ? 11.195 10.203 -1.057 1 95.31 138 ARG A CA 1
ATOM 1030 C C . ARG A 1 138 ? 10.008 11.156 -1.004 1 95.31 138 ARG A C 1
ATOM 1032 O O . ARG A 1 138 ? 9.883 11.961 -0.075 1 95.31 138 ARG A O 1
ATOM 1039 N N . GLY A 1 139 ? 9.172 11.031 -1.953 1 97.56 139 GLY A N 1
ATOM 1040 C CA . GLY A 1 139 ? 8.188 12.086 -2.15 1 97.56 139 GLY A CA 1
ATOM 1041 C C . GLY A 1 139 ? 6.934 11.891 -1.314 1 97.56 139 GLY A C 1
ATOM 1042 O O . GLY A 1 139 ? 6.469 10.766 -1.13 1 97.56 139 GLY A O 1
ATOM 1043 N N . ALA A 1 140 ? 6.375 12.922 -0.794 1 98.69 140 ALA A N 1
ATOM 1044 C CA . ALA A 1 140 ? 5.027 13.078 -0.26 1 98.69 140 ALA A CA 1
ATOM 1045 C C . ALA A 1 140 ? 4.359 14.336 -0.807 1 98.69 140 ALA A C 1
ATOM 1047 O O . ALA A 1 140 ? 4.969 15.406 -0.824 1 98.69 140 ALA A O 1
ATOM 1048 N N . TYR A 1 141 ? 3.164 14.227 -1.297 1 98.94 141 TYR A N 1
ATOM 1049 C CA . TYR A 1 141 ? 2.475 15.32 -1.968 1 98.94 141 TYR A CA 1
ATOM 1050 C C . TYR A 1 141 ? 1.377 15.898 -1.081 1 98.94 141 TYR A C 1
ATOM 1052 O O . TYR A 1 141 ? 0.526 15.164 -0.577 1 98.94 141 TYR A O 1
ATOM 1060 N N . LEU A 1 142 ? 1.391 17.141 -0.834 1 98.94 142 LEU A N 1
ATOM 1061 C CA . LEU A 1 142 ? 0.42 17.828 0.006 1 98.94 142 LEU A CA 1
ATOM 1062 C C . LEU A 1 142 ? -0.467 18.75 -0.829 1 98.94 142 LEU A C 1
ATOM 1064 O O . LEU A 1 142 ? 0.02 19.703 -1.44 1 98.94 142 LEU A O 1
ATOM 1068 N N . VAL A 1 143 ? -1.727 18.422 -0.892 1 98.94 143 VAL A N 1
ATOM 1069 C CA . VAL A 1 143 ? -2.711 19.281 -1.541 1 98.94 143 VAL A CA 1
ATOM 1070 C C . VAL A 1 143 ? -3.352 20.203 -0.508 1 98.94 143 VAL A C 1
ATOM 1072 O O . VAL A 1 143 ? -4.102 19.75 0.359 1 98.94 143 VAL A O 1
ATOM 1075 N N . LEU A 1 144 ? -3.062 21.469 -0.606 1 98.88 144 LEU A N 1
ATOM 1076 C CA . LEU A 1 144 ? -3.576 22.484 0.304 1 98.88 144 LEU A CA 1
ATOM 1077 C C . LEU A 1 144 ? -4.594 23.375 -0.397 1 98.88 144 LEU A C 1
ATOM 1079 O O . LEU A 1 144 ? -4.254 24.094 -1.339 1 98.88 144 LEU A O 1
ATOM 1083 N N . THR A 1 145 ? -5.879 23.297 0.06 1 98.69 145 THR A N 1
ATOM 1084 C CA . THR A 1 145 ? -6.922 24.062 -0.626 1 98.69 145 THR A CA 1
ATOM 1085 C C . THR A 1 145 ? -7.207 25.375 0.102 1 98.69 145 THR A C 1
ATOM 1087 O O . THR A 1 145 ? -7.25 25.406 1.334 1 98.69 145 THR A O 1
ATOM 1090 N N . SER A 1 146 ? -7.34 26.422 -0.675 1 98 146 SER A N 1
ATOM 1091 C CA . SER A 1 146 ? -7.598 27.75 -0.15 1 98 146 SER A CA 1
ATOM 1092 C C . SER A 1 146 ? -9.039 27.891 0.326 1 98 146 SER A C 1
ATOM 1094 O O . SER A 1 146 ? -9.852 26.984 0.15 1 98 146 SER A O 1
ATOM 1096 N N . PRO A 1 147 ? -9.281 29.047 1.018 1 95.5 147 PRO A N 1
ATOM 1097 C CA . PRO A 1 147 ? -10.672 29.266 1.423 1 95.5 147 PRO A CA 1
ATOM 1098 C C . PRO A 1 147 ? -11.641 29.188 0.25 1 95.5 147 PRO A C 1
ATOM 1100 O O . PRO A 1 147 ? -11.328 29.656 -0.848 1 95.5 147 PRO A O 1
ATOM 1103 N N . GLY A 1 148 ? -12.75 28.609 0.457 1 94.38 148 GLY A N 1
ATOM 1104 C CA . GLY A 1 148 ? -13.805 28.594 -0.542 1 94.38 148 GLY A CA 1
ATOM 1105 C C . GLY A 1 148 ? -13.812 27.312 -1.365 1 94.38 148 GLY A C 1
ATOM 1106 O O . GLY A 1 148 ? -14.734 27.094 -2.156 1 94.38 148 GLY A O 1
ATOM 1107 N N . ILE A 1 149 ? -12.805 26.453 -1.235 1 97.31 149 ILE A N 1
ATOM 1108 C CA . ILE A 1 149 ? -12.766 25.188 -1.94 1 97.31 149 ILE A CA 1
ATOM 1109 C C . ILE A 1 149 ? -13.406 24.094 -1.078 1 97.31 149 ILE A C 1
ATOM 1111 O O . ILE A 1 149 ? -13.07 23.953 0.102 1 97.31 149 ILE A O 1
ATOM 1115 N N . THR A 1 150 ? -14.367 23.406 -1.629 1 96.75 150 THR A N 1
ATOM 1116 C CA . THR A 1 150 ? -15 22.297 -0.915 1 96.75 150 THR A CA 1
ATOM 1117 C C . THR A 1 150 ? -14.375 20.969 -1.321 1 96.75 150 THR A C 1
ATOM 1119 O O . THR A 1 150 ? -14.023 20.781 -2.486 1 96.75 150 THR A O 1
ATOM 1122 N N . VAL A 1 151 ? -14.148 20.141 -0.365 1 97.56 151 VAL A N 1
ATOM 1123 C CA . VAL A 1 151 ? -13.688 18.766 -0.567 1 97.56 151 VAL A CA 1
ATOM 1124 C C . VAL A 1 151 ? -14.648 17.797 0.118 1 97.56 151 VAL A C 1
ATOM 1126 O O . VAL A 1 151 ? -15.203 18.109 1.175 1 97.56 151 VAL A O 1
ATOM 1129 N N . GLN A 1 152 ? -14.805 16.656 -0.469 1 96.5 152 GLN A N 1
ATOM 1130 C CA . GLN A 1 152 ? -15.703 15.633 0.081 1 96.5 152 GLN A CA 1
ATOM 1131 C C . GLN A 1 152 ? -15.438 15.422 1.568 1 96.5 152 GLN A C 1
ATOM 1133 O O . GLN A 1 152 ? -14.289 15.234 1.981 1 96.5 152 GLN A O 1
ATOM 1138 N N . ASP A 1 153 ? -16.5 15.539 2.428 1 94.5 153 ASP A N 1
ATOM 1139 C CA . ASP A 1 153 ? -16.547 15.266 3.861 1 94.5 153 ASP A CA 1
ATOM 1140 C C . ASP A 1 153 ? -15.852 16.359 4.652 1 94.5 153 ASP A C 1
ATOM 1142 O O . ASP A 1 153 ? -15.805 16.328 5.883 1 94.5 153 ASP A O 1
ATOM 1146 N N . PHE A 1 154 ? -15.336 17.422 3.928 1 96.94 154 PHE A N 1
ATOM 1147 C CA . PHE A 1 154 ? -14.711 18.562 4.602 1 96.94 154 PHE A CA 1
ATOM 1148 C C . PHE A 1 154 ? -15.727 19.281 5.473 1 96.94 154 PHE A C 1
ATOM 1150 O O . PHE A 1 154 ? -16.859 19.516 5.055 1 96.94 154 PHE A O 1
ATOM 1157 N N . CYS A 1 155 ? -15.391 19.656 6.73 1 94.12 155 CYS A N 1
ATOM 1158 C CA . CYS A 1 155 ? -16.203 20.406 7.68 1 94.12 155 CYS A CA 1
ATOM 1159 C C . CYS A 1 155 ? -17.344 19.531 8.234 1 94.12 155 CYS A C 1
ATOM 1161 O O . CYS A 1 155 ? -18.266 20.047 8.867 1 94.12 155 CYS A O 1
ATOM 1163 N N . ARG A 1 156 ? -17.234 18.234 7.941 1 91.19 156 ARG A N 1
ATOM 1164 C CA . ARG A 1 156 ? -18.188 17.266 8.492 1 91.19 156 ARG A CA 1
ATOM 1165 C C . ARG A 1 156 ? -17.453 16.125 9.172 1 91.19 156 ARG A C 1
ATOM 1167 O O . ARG A 1 156 ? -17.297 16.109 10.391 1 91.19 156 ARG A O 1
ATOM 1174 N N . ALA A 1 157 ? -16.797 15.352 8.328 1 89.94 157 ALA A N 1
ATOM 1175 C CA . ALA A 1 157 ? -16.141 14.156 8.852 1 89.94 157 ALA A CA 1
ATOM 1176 C C . ALA A 1 157 ? -14.625 14.312 8.859 1 89.94 157 ALA A C 1
ATOM 1178 O O . ALA A 1 157 ? -13.914 13.539 9.5 1 89.94 157 ALA A O 1
ATOM 1179 N N . ALA A 1 158 ? -14.18 15.336 8.172 1 94.25 158 ALA A N 1
ATOM 1180 C CA . ALA A 1 158 ? -12.727 15.445 8.062 1 94.25 158 ALA A CA 1
ATOM 1181 C C . ALA A 1 158 ? -12.297 16.906 7.883 1 94.25 158 ALA A C 1
ATOM 1183 O O . ALA A 1 158 ? -13.016 17.688 7.266 1 94.25 158 ALA A O 1
ATOM 1184 N N . CYS A 1 159 ? -11.195 17.312 8.445 1 97.38 159 CYS A N 1
ATOM 1185 C CA . CYS A 1 159 ? -10.547 18.594 8.195 1 97.38 159 CYS A CA 1
ATOM 1186 C C . CYS A 1 159 ? -9.352 18.422 7.27 1 97.38 159 CYS A C 1
ATOM 1188 O O . CYS A 1 159 ? -8.844 19.391 6.711 1 97.38 159 CYS A O 1
ATOM 1190 N N . GLY A 1 160 ? -8.867 17.219 7.086 1 98.25 160 GLY A N 1
ATOM 1191 C CA . GLY A 1 160 ? -7.816 16.688 6.227 1 98.25 160 GLY A CA 1
ATOM 1192 C C . GLY A 1 160 ? -7.801 15.172 6.168 1 98.25 160 GLY A C 1
ATOM 1193 O O . GLY A 1 160 ? -8.539 14.508 6.902 1 98.25 160 GLY A O 1
ATOM 1194 N N . PHE A 1 161 ? -7.109 14.656 5.25 1 98.06 161 PHE A N 1
ATOM 1195 C CA . PHE A 1 161 ? -6.867 13.219 5.211 1 98.06 161 PHE A CA 1
ATOM 1196 C C . PHE A 1 161 ? -5.574 12.906 4.469 1 98.06 161 PHE A C 1
ATOM 1198 O O . PHE A 1 161 ? -5.027 13.766 3.771 1 98.06 161 PHE A O 1
ATOM 1205 N N . HIS A 1 162 ? -5.059 11.742 4.723 1 98.12 162 HIS A N 1
ATOM 1206 C CA . HIS A 1 162 ? -3.947 11.258 3.914 1 98.12 162 HIS A CA 1
ATOM 1207 C C . HIS A 1 162 ? -4.277 9.914 3.275 1 98.12 162 HIS A C 1
ATOM 1209 O O . HIS A 1 162 ? -5.148 9.188 3.76 1 98.12 162 HIS A O 1
ATOM 1215 N N . TYR A 1 163 ? -3.703 9.695 2.201 1 97.25 163 TYR A N 1
ATOM 1216 C CA . TYR A 1 163 ? -3.822 8.453 1.452 1 97.25 163 TYR A CA 1
ATOM 1217 C C . TYR A 1 163 ? -2.652 8.281 0.489 1 97.25 163 TYR A C 1
ATOM 1219 O O . TYR A 1 163 ? -1.553 8.781 0.743 1 97.25 163 TYR A O 1
ATOM 1227 N N . PHE A 1 164 ? -2.824 7.457 -0.555 1 97 164 PHE A N 1
ATOM 1228 C CA . PHE A 1 164 ? -1.884 7.301 -1.657 1 97 164 PHE A CA 1
ATOM 1229 C C . PHE A 1 164 ? -2.617 7.254 -2.992 1 97 164 PHE A C 1
ATOM 1231 O O . PHE A 1 164 ? -3.807 6.938 -3.043 1 97 164 PHE A O 1
ATOM 1238 N N . THR A 1 165 ? -1.926 7.625 -4.051 1 96.94 165 THR A N 1
ATOM 1239 C CA . THR A 1 165 ? -2.553 7.66 -5.367 1 96.94 165 THR A CA 1
ATOM 1240 C C . THR A 1 165 ? -2.662 6.254 -5.953 1 96.94 165 THR A C 1
ATOM 1242 O O . THR A 1 165 ? -1.812 5.402 -5.695 1 96.94 165 THR A O 1
ATOM 1245 N N . PHE A 1 166 ? -3.664 6.074 -6.746 1 94.81 166 PHE A N 1
ATOM 1246 C CA . PHE A 1 166 ? -3.84 4.828 -7.477 1 94.81 166 PHE A CA 1
ATOM 1247 C C . PHE A 1 166 ? -3.111 4.875 -8.812 1 94.81 166 PHE A C 1
ATOM 1249 O O . PHE A 1 166 ? -3.209 5.863 -9.547 1 94.81 166 PHE A O 1
ATOM 1256 N N . PRO A 1 167 ? -2.369 3.799 -9.102 1 92.25 167 PRO A N 1
ATOM 1257 C CA . PRO A 1 167 ? -1.711 3.766 -10.414 1 92.25 167 PRO A CA 1
ATOM 1258 C C . PRO A 1 167 ? -2.695 3.902 -11.57 1 92.25 167 PRO A C 1
ATOM 1260 O O . PRO A 1 167 ? -2.363 4.492 -12.602 1 92.25 167 PRO A O 1
ATOM 1263 N N . SER A 1 168 ? -3.898 3.422 -11.438 1 91.12 168 SER A N 1
ATOM 1264 C CA . SER A 1 168 ? -4.891 3.498 -12.508 1 91.12 168 SER A CA 1
ATOM 1265 C C . SER A 1 168 ? -5.328 4.938 -12.758 1 91.12 168 SER A C 1
ATOM 1267 O O . SER A 1 168 ? -5.844 5.262 -13.828 1 91.12 168 SER A O 1
ATOM 1269 N N . LEU A 1 169 ? -5.164 5.836 -11.789 1 93.56 169 LEU A N 1
ATOM 1270 C CA . LEU A 1 169 ? -5.586 7.227 -11.906 1 93.56 169 LEU A CA 1
ATOM 1271 C C . LEU A 1 169 ? -4.398 8.133 -12.203 1 93.56 169 LEU A C 1
ATOM 1273 O O . LEU A 1 169 ? -4.473 8.992 -13.086 1 93.56 169 LEU A O 1
ATOM 1277 N N . VAL A 1 170 ? -3.295 7.898 -11.445 1 96.06 170 VAL A N 1
ATOM 1278 C CA . VAL A 1 170 ? -2.195 8.859 -11.453 1 96.06 170 VAL A CA 1
ATOM 1279 C C . VAL A 1 170 ? -0.981 8.25 -12.148 1 96.06 170 VAL A C 1
ATOM 1281 O O . VAL A 1 170 ? -0.045 8.961 -12.516 1 96.06 170 VAL A O 1
ATOM 1284 N N . GLY A 1 171 ? -0.983 6.895 -12.383 1 92.69 171 GLY A N 1
ATOM 1285 C CA . GLY A 1 171 ? 0.144 6.207 -12.992 1 92.69 171 GLY A CA 1
ATOM 1286 C C . GLY A 1 171 ? 1.191 5.77 -11.984 1 92.69 171 GLY A C 1
ATOM 1287 O O . GLY A 1 171 ? 2.141 5.066 -12.336 1 92.69 171 GLY A O 1
ATOM 1288 N N . HIS A 1 172 ? 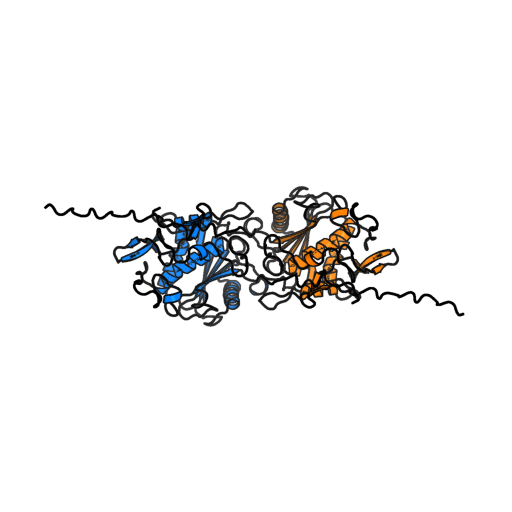1.019 6.207 -10.703 1 93.69 172 HIS A N 1
ATOM 1289 C CA . HIS A 1 172 ? 1.998 5.992 -9.641 1 93.69 172 HIS A CA 1
ATOM 1290 C C . HIS A 1 172 ? 1.315 5.789 -8.297 1 93.69 172 HIS A C 1
ATOM 1292 O O . HIS A 1 172 ? 0.202 6.273 -8.078 1 93.69 172 HIS A O 1
ATOM 1298 N N . THR A 1 173 ? 1.964 5.008 -7.445 1 94.69 173 THR A N 1
ATOM 1299 C CA . THR A 1 173 ? 1.596 4.965 -6.035 1 94.69 173 THR A CA 1
ATOM 1300 C C . THR A 1 173 ? 2.414 5.973 -5.23 1 94.69 173 THR A C 1
ATOM 1302 O O . THR A 1 173 ? 3.604 5.762 -4.988 1 94.69 173 THR A O 1
ATOM 1305 N N . LEU A 1 174 ? 1.807 7.09 -4.934 1 97.31 174 LEU A N 1
ATOM 1306 C CA . LEU A 1 174 ? 2.467 8.188 -4.234 1 97.31 174 LEU A CA 1
ATOM 1307 C C . LEU A 1 174 ? 1.697 8.57 -2.975 1 97.31 174 LEU A C 1
ATOM 1309 O O . LEU A 1 174 ? 0.492 8.828 -3.031 1 97.31 174 LEU A O 1
ATOM 1313 N N . PRO A 1 175 ? 2.379 8.562 -1.785 1 98.19 175 PRO A N 1
ATOM 1314 C CA . PRO A 1 175 ? 1.701 9.062 -0.59 1 98.19 175 PRO A CA 1
ATOM 1315 C C . PRO A 1 175 ? 1.291 10.531 -0.722 1 98.19 175 PRO A C 1
ATOM 1317 O O . PRO A 1 175 ? 2.033 11.336 -1.291 1 98.19 175 PRO A O 1
ATOM 1320 N N . TYR A 1 176 ? 0.065 10.867 -0.239 1 98.75 176 TYR A N 1
ATOM 1321 C CA . TYR A 1 176 ? -0.355 12.266 -0.276 1 98.75 176 TYR A CA 1
ATOM 1322 C C . TYR A 1 176 ? -1.286 12.586 0.887 1 98.75 176 TYR A C 1
ATOM 1324 O O . TYR A 1 176 ? -1.824 11.68 1.527 1 98.75 176 TYR A O 1
ATOM 1332 N N . ALA A 1 177 ? -1.411 13.828 1.209 1 98.88 177 ALA A N 1
ATOM 1333 C CA . ALA A 1 177 ? -2.408 14.344 2.143 1 98.88 177 ALA A CA 1
ATOM 1334 C C . ALA A 1 177 ? -3.119 15.562 1.562 1 98.88 177 ALA A C 1
ATOM 1336 O O . ALA A 1 177 ? -2.572 16.266 0.704 1 98.88 177 ALA A O 1
ATOM 1337 N N . TRP A 1 178 ? -4.312 15.719 1.975 1 98.88 178 TRP A N 1
ATOM 1338 C CA . TRP A 1 178 ? -5.086 16.922 1.723 1 98.88 178 TRP A CA 1
ATOM 1339 C C . TRP A 1 178 ? -5.43 17.641 3.029 1 98.88 178 TRP A C 1
ATOM 1341 O O . TRP A 1 178 ? -5.801 17 4.012 1 98.88 178 TRP A O 1
ATOM 1351 N N . VAL A 1 179 ? -5.285 18.922 3.031 1 98.81 179 VAL A N 1
ATOM 1352 C CA . VAL A 1 179 ? -5.73 19.766 4.145 1 98.81 179 VAL A CA 1
ATOM 1353 C C . VAL A 1 179 ? -6.48 20.984 3.613 1 98.81 179 VAL A C 1
ATOM 1355 O O . VAL A 1 179 ? -6.012 21.656 2.689 1 98.81 179 VAL A O 1
ATOM 1358 N N . GLY A 1 180 ? -7.613 21.312 4.203 1 98.44 180 GLY A N 1
ATOM 1359 C CA . GLY A 1 180 ? -8.414 22.453 3.77 1 98.44 180 GLY A CA 1
ATOM 1360 C C . GLY A 1 180 ? -8.312 23.641 4.707 1 98.44 180 GLY A C 1
ATOM 1361 O O . GLY A 1 180 ? -8.172 23.469 5.918 1 98.44 180 GLY A O 1
ATOM 1362 N N . HIS A 1 181 ? -8.367 24.812 4.125 1 98.25 181 HIS A N 1
ATOM 1363 C CA . HIS A 1 181 ? -8.477 26.031 4.91 1 98.25 181 HIS A CA 1
ATOM 1364 C C . HIS A 1 181 ? -9.898 26.234 5.434 1 98.25 181 HIS A C 1
ATOM 1366 O O . HIS A 1 181 ? -10.812 26.531 4.664 1 98.25 181 HIS A O 1
ATOM 1372 N N . SER A 1 182 ? -10.07 26.203 6.727 1 97.06 182 SER A N 1
ATOM 1373 C CA . SER A 1 182 ? -11.414 26.156 7.285 1 97.06 182 SER A CA 1
ATOM 1374 C C . SER A 1 182 ? -11.867 27.531 7.762 1 97.06 182 SER A C 1
ATOM 1376 O O . SER A 1 182 ? -13 27.703 8.219 1 97.06 182 SER A O 1
ATOM 1378 N N . GLY A 1 183 ? -11.062 28.562 7.637 1 95.62 183 GLY A N 1
ATOM 1379 C CA . GLY A 1 183 ? -11.289 29.859 8.258 1 95.62 183 GLY A CA 1
ATOM 1380 C C . GLY A 1 183 ? -12.625 30.469 7.883 1 95.62 183 GLY A C 1
ATOM 1381 O O . GLY A 1 183 ? -13.258 31.125 8.703 1 95.62 183 GLY A O 1
ATOM 1382 N N . VAL A 1 184 ? -13.055 30.234 6.699 1 93.12 184 VAL A N 1
ATOM 1383 C CA . VAL A 1 184 ? -14.297 30.812 6.223 1 93.12 184 VAL A CA 1
ATOM 1384 C C . VAL A 1 184 ? -15.422 29.781 6.305 1 93.12 184 VAL A C 1
ATOM 1386 O O . VAL A 1 184 ? -16.547 30.125 6.664 1 93.12 184 VAL A O 1
ATOM 1389 N N . GLN A 1 185 ? -15.133 28.578 6.152 1 94.31 185 GLN A N 1
ATOM 1390 C CA . GLN A 1 185 ? -16.156 27.562 5.945 1 94.31 185 GLN A CA 1
ATOM 1391 C C . GLN A 1 185 ? -16.609 26.953 7.27 1 94.31 185 GLN A C 1
ATOM 1393 O O . GLN A 1 185 ? -17.797 26.766 7.512 1 94.31 185 GLN A O 1
ATOM 1398 N N . CYS A 1 186 ? -15.672 26.609 8.078 1 95.75 186 CYS A N 1
ATOM 1399 C CA . CYS A 1 186 ? -16.047 25.891 9.297 1 95.75 186 CYS A CA 1
ATOM 1400 C C . CYS A 1 186 ? -14.953 25.984 10.352 1 95.75 186 CYS A C 1
ATOM 1402 O O . CYS A 1 186 ? -14.469 24.969 10.852 1 95.75 186 CYS A O 1
ATOM 1404 N N . PRO A 1 187 ? -14.555 27.188 10.766 1 95.25 187 PRO A N 1
ATOM 1405 C CA . PRO A 1 187 ? -13.484 27.312 11.758 1 95.25 187 PRO A CA 1
ATOM 1406 C C . PRO A 1 187 ? -13.82 26.625 13.078 1 95.25 187 PRO A C 1
ATOM 1408 O O . PRO A 1 187 ? -12.922 26.125 13.758 1 95.25 187 PRO A O 1
ATOM 1411 N N . ASP A 1 188 ? -15.055 26.547 13.477 1 93 188 ASP A N 1
ATOM 1412 C CA . ASP A 1 188 ? -15.469 25.953 14.742 1 93 188 ASP A CA 1
ATOM 1413 C C . ASP A 1 188 ? -15.336 24.438 14.703 1 93 188 ASP A C 1
ATOM 1415 O O . ASP A 1 188 ? -15.375 23.766 15.742 1 93 188 ASP A O 1
ATOM 1419 N N . VAL A 1 189 ? -15.148 23.891 13.523 1 93.31 189 VAL A N 1
ATOM 1420 C CA . VAL A 1 189 ? -15.031 22.453 13.352 1 93.31 189 VAL A CA 1
ATOM 1421 C C . VAL A 1 189 ? -13.562 22.062 13.164 1 93.31 189 VAL A C 1
ATOM 1423 O O . VAL A 1 189 ? -13.094 21.094 13.742 1 93.31 189 VAL A O 1
ATOM 1426 N N . CYS A 1 190 ? -12.82 22.906 12.43 1 96.06 190 CYS A N 1
ATOM 1427 C CA . CYS A 1 190 ? -11.539 22.422 11.938 1 96.06 190 CYS A CA 1
ATOM 1428 C C . CYS A 1 190 ? -10.406 23.344 12.383 1 96.06 190 CYS A C 1
ATOM 1430 O O . CYS A 1 190 ? -9.242 23.109 12.055 1 96.06 190 CYS A O 1
ATOM 1432 N N . ALA A 1 191 ? -10.68 24.359 13.156 1 96.56 191 ALA A N 1
ATOM 1433 C CA . ALA A 1 191 ? -9.617 25.266 13.57 1 96.56 191 ALA A CA 1
ATOM 1434 C C . ALA A 1 191 ? -9.516 25.344 15.094 1 96.56 191 ALA A C 1
ATOM 1436 O O . ALA A 1 191 ? -9.062 26.344 15.641 1 96.56 191 ALA A O 1
ATOM 1437 N N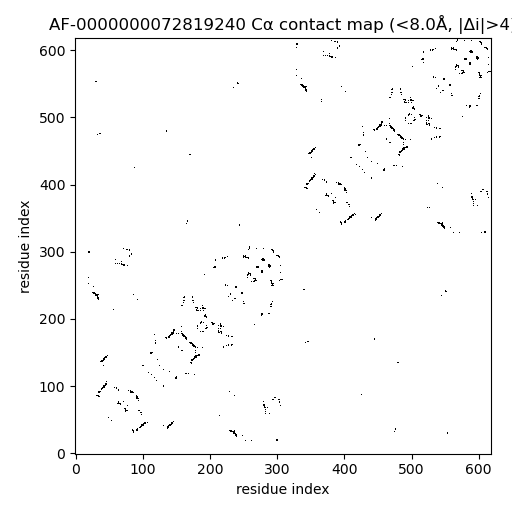 . TYR A 1 192 ? -10.047 24.328 15.773 1 92.88 192 TYR A N 1
ATOM 1438 C CA . TYR A 1 192 ? -9.836 24.234 17.219 1 92.88 192 TYR A CA 1
ATOM 1439 C C . TYR A 1 192 ? -8.352 24.172 17.547 1 92.88 192 TYR A C 1
ATOM 1441 O O . TYR A 1 192 ? -7.578 23.5 16.875 1 92.88 192 TYR A O 1
ATOM 1449 N N . PRO A 1 193 ? -7.926 24.969 18.594 1 95.12 193 PRO A N 1
ATOM 1450 C CA . PRO A 1 193 ? -8.711 25.656 19.609 1 95.12 193 PRO A CA 1
ATOM 1451 C C . PRO A 1 193 ? -8.844 27.156 19.344 1 95.12 193 PRO A C 1
ATOM 1453 O O . PRO A 1 193 ? -9.219 27.922 20.234 1 95.12 193 PRO A O 1
ATOM 1456 N N . PHE A 1 194 ? -8.539 27.578 18.125 1 97.12 194 PHE A N 1
ATOM 1457 C CA . PHE A 1 194 ? -8.602 29 17.797 1 97.12 194 PHE A CA 1
ATOM 1458 C C . PHE A 1 194 ? -10.031 29.422 17.5 1 97.12 194 PHE A C 1
ATOM 1460 O O . PHE A 1 194 ? -10.344 30.625 17.469 1 97.12 194 PHE A O 1
ATOM 1467 N N . ALA A 1 195 ? -10.812 28.516 17.156 1 94.44 195 ALA A N 1
ATOM 1468 C CA . ALA A 1 195 ? -12.266 28.641 17.109 1 94.44 195 ALA A CA 1
ATOM 1469 C C . ALA A 1 195 ? -12.93 27.5 17.906 1 94.44 195 ALA A C 1
ATOM 1471 O O . ALA A 1 195 ? -12.477 26.359 17.859 1 94.44 195 ALA A O 1
ATOM 1472 N N . VAL A 1 196 ? -13.914 27.859 18.672 1 89.94 196 VAL A N 1
ATOM 1473 C CA . VAL A 1 196 ? -14.562 26.891 19.547 1 89.94 196 VAL A CA 1
ATOM 1474 C C . VAL A 1 196 ? -16.031 26.734 19.156 1 89.94 196 VAL A C 1
ATOM 1476 O O . VAL A 1 196 ? -16.719 27.734 18.906 1 89.94 196 VAL A O 1
ATOM 1479 N N . PRO A 1 197 ? -16.359 25.484 19.078 1 84.5 197 PRO A N 1
ATOM 1480 C CA . PRO A 1 197 ? -17.797 25.297 18.797 1 84.5 197 PRO A CA 1
ATOM 1481 C C . PRO A 1 197 ? -18.688 25.969 19.844 1 84.5 197 PRO A C 1
ATOM 1483 O O . PRO A 1 197 ? -18.297 26.109 21 1 84.5 197 PRO A O 1
ATOM 1486 N N . THR A 1 198 ? -19.875 26.219 19.375 1 80.81 198 THR A N 1
ATOM 1487 C CA . THR A 1 198 ? -20.797 26.969 20.203 1 80.81 198 THR A CA 1
ATOM 1488 C C . THR A 1 198 ? -21.25 26.141 21.406 1 80.81 198 THR A C 1
ATOM 1490 O O . THR A 1 198 ? -21.656 26.688 22.422 1 80.81 198 THR A O 1
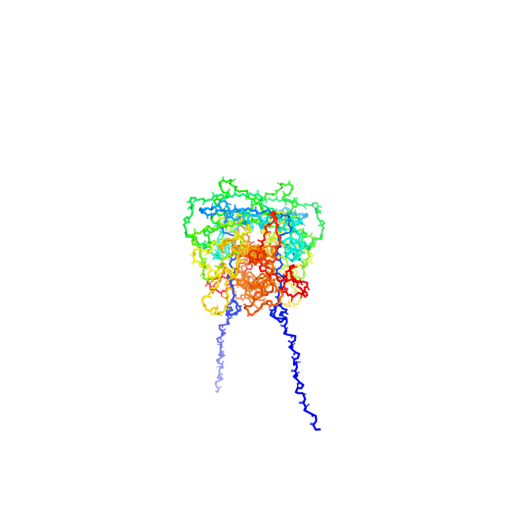ATOM 1493 N N . TYR A 1 199 ? -21.188 24.812 21.219 1 80.38 199 TYR A N 1
ATOM 1494 C CA . TYR A 1 199 ? -21.672 23.953 22.297 1 80.38 199 TYR A CA 1
ATOM 1495 C C . TYR A 1 199 ? -20.672 23.906 23.453 1 80.38 199 TYR A C 1
ATOM 1497 O O . TYR A 1 199 ? -21 23.453 24.547 1 80.38 199 TYR A O 1
ATOM 1505 N N . MET A 1 200 ? -19.453 24.219 23.219 1 80.12 200 MET A N 1
ATOM 1506 C CA . MET A 1 200 ? -18.453 24.297 24.281 1 80.12 200 MET A CA 1
ATOM 1507 C C . MET A 1 200 ? -18.562 25.625 25.016 1 80.12 200 MET A C 1
ATOM 1509 O O . MET A 1 200 ? -17.859 26.578 24.703 1 80.12 200 MET A O 1
ATOM 1513 N N . THR A 1 201 ? -19.531 25.734 25.969 1 76.56 201 THR A N 1
ATOM 1514 C CA . THR A 1 201 ? -19.797 26.953 26.719 1 76.56 201 THR A CA 1
ATOM 1515 C C . THR A 1 201 ? -18.688 27.188 27.766 1 76.56 201 THR A C 1
ATOM 1517 O O . THR A 1 201 ? -18.203 26.234 28.375 1 76.56 201 THR A O 1
ATOM 1520 N N . GLY A 1 202 ? -18.219 28.391 27.906 1 74 202 GLY A N 1
ATOM 1521 C CA . GLY A 1 202 ? -17.297 28.75 28.969 1 74 202 GLY A CA 1
ATOM 1522 C C . GLY A 1 202 ? -15.844 28.656 28.547 1 74 202 GLY A C 1
ATOM 1523 O O . GLY A 1 202 ? -14.945 28.969 29.328 1 74 202 GLY A O 1
ATOM 1524 N N . VAL A 1 203 ? -15.602 28.125 27.391 1 76.94 203 VAL A N 1
ATOM 1525 C CA . VAL A 1 203 ? -14.227 28.031 26.906 1 76.94 203 VAL A CA 1
ATOM 1526 C C . VAL A 1 203 ? -13.977 29.078 25.828 1 76.94 203 VAL A C 1
ATOM 1528 O O . VAL A 1 203 ? -14.711 29.125 24.828 1 76.94 203 VAL A O 1
ATOM 1531 N N . GLY A 1 204 ? -13.148 30.031 26.094 1 87.88 204 GLY A N 1
ATOM 1532 C CA . GLY A 1 204 ? -12.797 31.031 25.094 1 87.88 204 GLY A CA 1
ATOM 1533 C C . GLY A 1 204 ? -11.781 30.531 24.078 1 87.88 204 GLY A C 1
ATOM 1534 O O . GLY A 1 204 ? -10.906 29.734 24.422 1 87.88 204 GLY A O 1
ATOM 1535 N N . ALA A 1 205 ? -11.945 31 22.859 1 94.5 205 ALA A N 1
ATOM 1536 C CA . ALA A 1 205 ? -10.984 30.656 21.812 1 94.5 205 ALA A CA 1
ATOM 1537 C C . ALA A 1 205 ? -9.594 31.188 22.141 1 94.5 205 ALA A C 1
ATOM 1539 O O . ALA A 1 205 ? -9.461 32.281 22.672 1 94.5 205 ALA A O 1
ATOM 1540 N N . MET A 1 206 ? -8.617 30.391 21.875 1 96.69 206 MET A N 1
ATOM 1541 C CA . MET A 1 206 ? -7.238 30.859 22.016 1 96.69 206 MET A CA 1
ATOM 1542 C C . MET A 1 206 ? -6.863 31.797 20.891 1 96.69 206 MET A C 1
ATOM 1544 O O . MET A 1 206 ? -7.434 31.734 19.797 1 96.69 206 MET A O 1
ATOM 1548 N N . ARG A 1 207 ? -5.973 32.688 21.203 1 97.75 207 ARG A N 1
ATOM 1549 C CA . ARG A 1 207 ? -5.457 33.562 20.156 1 97.75 207 ARG A CA 1
ATOM 1550 C C . ARG A 1 207 ? -4.406 32.844 19.312 1 97.75 207 ARG A C 1
ATOM 1552 O O . ARG A 1 207 ? -3.459 32.281 19.859 1 97.75 207 ARG A O 1
ATOM 1559 N N . PRO A 1 208 ? -4.504 32.875 18 1 98.44 208 PRO A N 1
ATOM 1560 C CA . PRO A 1 208 ? -3.576 32.125 17.141 1 98.44 208 PRO A CA 1
ATOM 1561 C C . PRO A 1 208 ? -2.178 32.75 17.125 1 98.44 208 PRO A C 1
ATOM 1563 O O . PRO A 1 208 ? -2.033 33.969 17.078 1 98.44 208 PRO A O 1
ATOM 1566 N N . PRO A 1 209 ? -1.16 31.953 17.094 1 98.5 209 PRO A N 1
ATOM 1567 C CA . PRO A 1 209 ? 0.215 32.438 17.219 1 98.5 209 PRO A CA 1
ATOM 1568 C C . PRO A 1 209 ? 0.65 33.281 16.016 1 98.5 209 PRO A C 1
ATOM 1570 O O . PRO A 1 209 ? 1.528 34.125 16.141 1 98.5 209 PRO A O 1
ATOM 1573 N N . ASN A 1 210 ? 0.067 33.062 14.805 1 98.12 210 ASN A N 1
ATOM 1574 C CA . ASN A 1 210 ? 0.46 33.844 13.633 1 98.12 210 ASN A CA 1
ATOM 1575 C C . ASN A 1 210 ? -0.655 34.781 13.18 1 98.12 210 ASN A C 1
ATOM 1577 O O . ASN A 1 210 ? -0.615 35.312 12.062 1 98.12 210 ASN A O 1
ATOM 1581 N N . GLY A 1 211 ? -1.647 34.844 13.977 1 97.19 211 GLY A N 1
ATOM 1582 C CA . GLY A 1 211 ? -2.648 35.875 13.836 1 97.19 211 GLY A CA 1
ATOM 1583 C C . GLY A 1 211 ? -3.793 35.5 12.914 1 97.19 211 GLY A C 1
ATOM 1584 O O . GLY A 1 211 ? -4.684 36.312 12.648 1 97.19 211 GLY A O 1
ATOM 1585 N N . ASP A 1 212 ? -3.854 34.344 12.398 1 97.81 212 ASP A N 1
ATOM 1586 C CA . ASP A 1 212 ? -4.902 33.906 11.477 1 97.81 212 ASP A CA 1
ATOM 1587 C C . ASP A 1 212 ? -5.504 32.562 11.922 1 97.81 212 ASP A C 1
ATOM 1589 O O . ASP A 1 212 ? -4.824 31.547 11.922 1 97.81 212 ASP A O 1
ATOM 1593 N N . VAL A 1 213 ? -6.801 32.594 12.211 1 97.88 213 VAL A N 1
ATOM 1594 C CA . VAL A 1 213 ? -7.504 31.438 12.727 1 97.88 213 VAL A CA 1
ATOM 1595 C C . VAL A 1 213 ? -7.438 30.297 11.711 1 97.88 213 VAL A C 1
ATOM 1597 O O . VAL A 1 213 ? -7.152 29.156 12.07 1 97.88 213 VAL A O 1
ATOM 1600 N N . GLY A 1 214 ? -7.684 30.562 10.477 1 97.69 214 GLY A N 1
ATOM 1601 C CA . GLY A 1 214 ? -7.699 29.562 9.422 1 97.69 214 GLY A CA 1
ATOM 1602 C C . GLY A 1 214 ? -6.344 28.922 9.188 1 97.69 214 GLY A C 1
ATOM 1603 O O . GLY A 1 214 ? -6.223 27.703 9.18 1 97.69 214 GLY A O 1
ATOM 1604 N N . VAL A 1 215 ? -5.293 29.703 9.047 1 98.38 215 VAL A N 1
ATOM 1605 C CA . VAL A 1 215 ? -3.953 29.219 8.719 1 98.38 215 VAL A CA 1
ATOM 1606 C C . VAL A 1 215 ? -3.357 28.5 9.922 1 98.38 215 VAL A C 1
ATOM 1608 O O . VAL A 1 215 ? -2.775 27.422 9.781 1 98.38 215 VAL A O 1
ATOM 1611 N N . ASP A 1 216 ? -3.527 29.094 11.117 1 98.62 216 ASP A N 1
ATOM 1612 C CA . ASP A 1 216 ? -3.004 28.469 12.32 1 98.62 216 ASP A CA 1
ATOM 1613 C C . ASP A 1 216 ? -3.736 27.156 12.617 1 98.62 216 ASP A C 1
ATOM 1615 O O . ASP A 1 216 ? -3.127 26.188 13.078 1 98.62 216 ASP A O 1
ATOM 1619 N N . GLY A 1 217 ? -5.074 27.172 12.383 1 97.81 217 GLY A N 1
ATOM 1620 C CA . GLY A 1 217 ? -5.801 25.906 12.469 1 97.81 217 GLY A CA 1
ATOM 1621 C C . GLY A 1 217 ? -5.305 24.859 11.492 1 97.81 217 GLY A C 1
ATOM 1622 O O . GLY A 1 217 ? -5.172 23.688 11.844 1 97.81 217 GLY A O 1
ATOM 1623 N N . MET A 1 218 ? -4.969 25.25 10.289 1 98 218 MET A N 1
ATOM 1624 C CA . MET A 1 218 ? -4.48 24.359 9.227 1 98 218 MET A CA 1
ATOM 1625 C C . MET A 1 218 ? -3.137 23.75 9.609 1 98 218 MET A C 1
ATOM 1627 O O . MET A 1 218 ? -2.848 22.609 9.242 1 98 218 MET A O 1
ATOM 1631 N N . VAL A 1 219 ? -2.324 24.516 10.328 1 98.69 219 VAL A N 1
ATOM 1632 C CA . VAL A 1 219 ? -1.012 24.031 10.742 1 98.69 219 VAL A CA 1
ATOM 1633 C C . VAL A 1 219 ? -1.169 22.75 11.57 1 98.69 219 VAL A C 1
ATOM 1635 O O . VAL A 1 219 ? -0.459 21.766 11.352 1 98.69 219 VAL A O 1
ATOM 1638 N N . SER A 1 220 ? -2.088 22.75 12.492 1 97.38 220 SER A N 1
ATOM 1639 C CA . SER A 1 220 ? -2.27 21.578 13.344 1 97.38 220 SER A CA 1
ATOM 1640 C C . SER A 1 220 ? -2.807 20.406 12.547 1 97.38 220 SER A C 1
ATOM 1642 O O . SER A 1 220 ? -2.373 19.266 12.75 1 97.38 220 SER A O 1
ATOM 1644 N N . VAL A 1 221 ? -3.76 20.656 11.641 1 98.5 221 VAL A N 1
ATOM 1645 C CA . VAL A 1 221 ? -4.293 19.594 10.797 1 98.5 221 VAL A CA 1
ATOM 1646 C C . VAL A 1 221 ? -3.189 19.047 9.883 1 98.5 221 VAL A C 1
ATOM 1648 O O . VAL A 1 221 ? -3.082 17.844 9.68 1 98.5 221 VAL A O 1
ATOM 1651 N N . LEU A 1 222 ? -2.406 19.922 9.336 1 98.81 222 LEU A N 1
ATOM 1652 C CA . LEU A 1 222 ? -1.278 19.531 8.484 1 98.81 222 LEU A CA 1
ATOM 1653 C C . LEU A 1 222 ? -0.294 18.656 9.258 1 98.81 222 LEU A C 1
ATOM 1655 O O . LEU A 1 222 ? 0.159 17.641 8.742 1 98.81 222 LEU A O 1
ATOM 1659 N N . ALA A 1 223 ? 0.049 19.078 10.484 1 98.88 223 ALA A N 1
ATOM 1660 C CA . ALA A 1 223 ? 0.915 18.281 11.344 1 98.88 223 ALA A CA 1
ATOM 1661 C C . ALA A 1 223 ? 0.318 16.891 11.586 1 98.88 223 ALA A C 1
ATOM 1663 O O . ALA A 1 223 ? 1.02 15.891 11.492 1 98.88 223 ALA A O 1
ATOM 1664 N N . HIS A 1 224 ? -0.977 16.859 11.875 1 98.62 224 HIS A N 1
ATOM 1665 C CA . HIS A 1 224 ? -1.739 15.633 12.094 1 98.62 224 HIS A CA 1
ATOM 1666 C C . HIS A 1 224 ? -1.607 14.68 10.914 1 98.62 224 HIS A C 1
ATOM 1668 O O . HIS A 1 224 ? -1.173 13.539 11.078 1 98.62 224 HIS A O 1
ATOM 1674 N N . GLU A 1 225 ? -1.912 15.172 9.711 1 98.81 225 GLU A N 1
ATOM 1675 C CA . GLU A 1 225 ? -1.914 14.336 8.516 1 98.81 225 GLU A CA 1
ATOM 1676 C C . GLU A 1 225 ? -0.5 13.898 8.141 1 98.81 225 GLU A C 1
ATOM 1678 O O . GLU A 1 225 ? -0.289 12.758 7.719 1 98.81 225 GLU A O 1
ATOM 1683 N N . LEU A 1 226 ? 0.45 14.82 8.297 1 98.94 226 LEU A N 1
ATOM 1684 C CA . LEU A 1 226 ? 1.817 14.484 7.918 1 98.94 226 LEU A CA 1
ATOM 1685 C C . LEU A 1 226 ? 2.396 13.43 8.859 1 98.94 226 LEU A C 1
ATOM 1687 O O . LEU A 1 226 ? 3.129 12.539 8.422 1 98.94 226 LEU A O 1
ATOM 1691 N N . ALA A 1 227 ? 2.1 13.531 10.156 1 98.94 227 ALA A N 1
ATOM 1692 C CA . ALA A 1 227 ? 2.543 12.508 11.102 1 98.94 227 ALA A CA 1
ATOM 1693 C C . ALA A 1 227 ? 1.992 11.141 10.719 1 98.94 227 ALA A C 1
ATOM 1695 O O . ALA A 1 227 ? 2.73 10.148 10.695 1 98.94 227 ALA A O 1
ATOM 1696 N N . GLU A 1 228 ? 0.714 11.125 10.453 1 98.69 228 GLU A N 1
ATOM 1697 C CA . GLU A 1 228 ? 0.079 9.867 10.086 1 98.69 228 GLU A CA 1
ATOM 1698 C C . GLU A 1 228 ? 0.565 9.375 8.727 1 98.69 228 GLU A C 1
ATOM 1700 O O . GLU A 1 228 ? 0.824 8.188 8.539 1 98.69 228 GLU A O 1
ATOM 1705 N N . LEU A 1 229 ? 0.681 10.25 7.781 1 98.69 229 LEU A N 1
ATOM 1706 C CA . LEU A 1 229 ? 1.179 9.906 6.457 1 98.69 229 LEU A CA 1
ATOM 1707 C C . LEU A 1 229 ? 2.572 9.289 6.543 1 98.69 229 LEU A C 1
ATOM 1709 O O . LEU A 1 229 ? 2.887 8.352 5.805 1 98.69 229 LEU A O 1
ATOM 1713 N N . SER A 1 230 ? 3.412 9.773 7.418 1 98.81 230 SER A N 1
ATOM 1714 C CA . SER A 1 230 ? 4.801 9.336 7.516 1 98.81 230 SER A CA 1
ATOM 1715 C C . SER A 1 230 ? 4.906 7.977 8.195 1 98.81 230 SER A C 1
ATOM 1717 O O . SER A 1 230 ? 5.867 7.238 7.973 1 98.81 230 SER A O 1
ATOM 1719 N N . THR A 1 231 ? 3.943 7.609 9.055 1 98.75 231 THR A N 1
ATOM 1720 C CA . THR A 1 231 ? 3.992 6.363 9.82 1 98.75 231 THR A CA 1
ATOM 1721 C C . THR A 1 231 ? 3.07 5.316 9.203 1 98.75 231 THR A C 1
ATOM 1723 O O . THR A 1 231 ? 3.121 4.141 9.57 1 98.75 231 THR A O 1
ATOM 1726 N N . ASN A 1 232 ? 2.246 5.734 8.258 1 97.56 232 ASN A N 1
ATOM 1727 C CA . ASN A 1 232 ? 1.264 4.859 7.629 1 97.56 232 ASN A CA 1
ATOM 1728 C C . ASN A 1 232 ? 0.937 5.312 6.211 1 97.56 232 ASN A C 1
ATOM 1730 O O . ASN A 1 232 ? -0.233 5.48 5.859 1 97.56 232 ASN A O 1
ATOM 1734 N N . PRO A 1 233 ? 1.974 5.445 5.32 1 97.31 233 PRO A N 1
ATOM 1735 C CA . PRO A 1 233 ? 1.796 6.102 4.023 1 97.31 233 PRO A CA 1
ATOM 1736 C C . PRO A 1 233 ? 0.86 5.328 3.096 1 97.31 233 PRO A C 1
ATOM 1738 O O . PRO A 1 233 ? 0.2 5.926 2.242 1 97.31 233 PRO A O 1
ATOM 1741 N N . LEU A 1 234 ? 0.799 4.02 3.238 1 95.06 234 LEU A N 1
ATOM 1742 C CA . LEU A 1 234 ? -0.014 3.203 2.342 1 95.06 234 LEU A CA 1
ATOM 1743 C C . LEU A 1 234 ? -1.198 2.594 3.084 1 95.06 234 LEU A C 1
ATOM 1745 O O . LEU A 1 234 ? -1.813 1.64 2.604 1 95.06 234 LEU A O 1
ATOM 1749 N N . VAL A 1 235 ? -1.431 3.008 4.32 1 93.62 235 VAL A N 1
ATOM 1750 C CA . VAL A 1 235 ? -2.564 2.648 5.164 1 93.62 235 VAL A CA 1
ATOM 1751 C C . VAL A 1 235 ? -2.461 1.179 5.57 1 93.62 235 VAL A C 1
ATOM 1753 O O . VAL A 1 235 ? -3.463 0.461 5.586 1 93.62 235 VAL A O 1
ATOM 1756 N N . ASN A 1 236 ? -1.211 0.727 5.734 1 93.62 236 ASN A N 1
ATOM 1757 C CA . ASN A 1 236 ? -0.965 -0.655 6.133 1 93.62 236 ASN A CA 1
ATOM 1758 C C . ASN A 1 236 ? 0.275 -0.772 7.016 1 93.62 236 ASN A C 1
ATOM 1760 O O . ASN A 1 236 ? 0.946 -1.806 7.016 1 93.62 236 ASN A O 1
ATOM 1764 N N . ALA A 1 237 ? 0.644 0.301 7.715 1 95.38 237 ALA A N 1
ATOM 1765 C CA . ALA A 1 237 ? 1.779 0.284 8.633 1 95.38 237 ALA A CA 1
ATOM 1766 C C . ALA A 1 237 ? 1.317 0.453 10.078 1 95.38 237 ALA A C 1
ATOM 1768 O O . ALA A 1 237 ? 0.85 -0.501 10.703 1 95.38 237 ALA A O 1
ATOM 1769 N N . TRP A 1 238 ? 1.32 1.63 10.633 1 96.75 238 TRP A N 1
ATOM 1770 C CA . TRP A 1 238 ? 1.017 1.784 12.047 1 96.75 238 TRP A CA 1
ATOM 1771 C C . TRP A 1 238 ? -0.398 2.318 12.25 1 96.75 238 TRP A C 1
ATOM 1773 O O . TRP A 1 238 ? -0.713 3.432 11.82 1 96.75 238 TRP A O 1
ATOM 1783 N N . TYR A 1 239 ? -1.292 1.549 12.906 1 94.56 239 TYR A N 1
ATOM 1784 C CA . TYR A 1 239 ? -2.611 2.01 13.328 1 94.56 239 TYR A CA 1
ATOM 1785 C C . TYR A 1 239 ? -3.225 1.056 14.344 1 94.56 239 TYR A C 1
ATOM 1787 O O . TYR A 1 239 ? -2.725 -0.055 14.547 1 94.56 239 TYR A O 1
ATOM 1795 N N . ALA A 1 240 ? -4.188 1.535 15.055 1 91.81 240 ALA A N 1
ATOM 1796 C CA . ALA A 1 240 ? -5 0.754 15.984 1 91.81 240 ALA A CA 1
ATOM 1797 C C . ALA A 1 240 ? -6.395 0.506 15.414 1 91.81 240 ALA A C 1
ATOM 1799 O O . ALA A 1 240 ? -6.809 1.16 14.461 1 91.81 240 ALA A O 1
ATOM 1800 N N . GLY A 1 241 ? -7.047 -0.442 16.062 1 84.5 241 GLY A N 1
ATOM 1801 C CA . GLY A 1 241 ? -8.406 -0.772 15.656 1 84.5 241 GLY A CA 1
ATOM 1802 C C . GLY A 1 241 ? -8.492 -2.023 14.797 1 84.5 241 GLY A C 1
ATOM 1803 O O . GLY A 1 241 ? -7.48 -2.479 14.258 1 84.5 241 GLY A O 1
ATOM 1804 N N . GLU A 1 242 ? -9.688 -2.525 14.586 1 77.12 242 GLU A N 1
ATOM 1805 C CA . GLU A 1 242 ? -9.906 -3.793 13.891 1 77.12 242 GLU A CA 1
ATOM 1806 C C . GLU A 1 242 ? -10.297 -3.568 12.438 1 77.12 242 GLU A C 1
ATOM 1808 O O . GLU A 1 242 ? -10.234 -4.492 11.617 1 77.12 242 GLU A O 1
ATOM 1813 N N . ASP A 1 243 ? -10.594 -2.311 12.164 1 78.19 243 ASP A N 1
ATOM 1814 C CA . ASP A 1 243 ? -11.023 -1.996 10.805 1 78.19 243 ASP A CA 1
ATOM 1815 C C . ASP A 1 243 ? -9.953 -1.205 10.062 1 78.19 243 ASP A C 1
ATOM 1817 O O . ASP A 1 243 ? -9.75 -0.018 10.328 1 78.19 243 ASP A O 1
ATOM 1821 N N . PRO A 1 244 ? -9.352 -1.841 9.039 1 80.19 244 PRO A N 1
ATOM 1822 C CA . PRO A 1 244 ? -8.281 -1.15 8.312 1 80.19 244 PRO A CA 1
ATOM 1823 C C . PRO A 1 244 ? -8.797 0.008 7.465 1 80.19 244 PRO A C 1
ATOM 1825 O O . PRO A 1 244 ? -8.008 0.84 7.004 1 80.19 244 PRO A O 1
ATOM 1828 N N . THR A 1 245 ? -10.055 0.102 7.273 1 82.5 245 THR A N 1
ATOM 1829 C CA . THR A 1 245 ? -10.617 1.183 6.473 1 82.5 245 THR A CA 1
ATOM 1830 C C . THR A 1 245 ? -10.945 2.391 7.344 1 82.5 245 THR A C 1
ATOM 1832 O O . THR A 1 245 ? -11.258 3.469 6.832 1 82.5 245 THR A O 1
ATOM 1835 N N . ALA A 1 246 ? -10.891 2.205 8.633 1 84.94 246 ALA A N 1
ATOM 1836 C CA . ALA A 1 246 ? -11.062 3.287 9.594 1 84.94 246 ALA A CA 1
ATOM 1837 C C . ALA A 1 246 ? -10.047 3.189 10.727 1 84.94 246 ALA A C 1
ATOM 1839 O O . ALA A 1 246 ? -10.414 3.047 11.891 1 84.94 246 ALA A O 1
ATOM 1840 N N . PRO A 1 247 ? -8.828 3.271 10.336 1 90.31 247 PRO A N 1
ATOM 1841 C CA . PRO A 1 247 ? -7.77 3.107 11.328 1 90.31 247 PRO A CA 1
ATOM 1842 C C . PRO A 1 247 ? -7.676 4.289 12.297 1 90.31 247 PRO A C 1
ATOM 1844 O O . PRO A 1 247 ? -7.945 5.43 11.906 1 90.31 247 PRO A O 1
ATOM 1847 N N . THR A 1 248 ? -7.426 4 13.555 1 94.75 248 THR A N 1
ATOM 1848 C CA . THR A 1 248 ? -7.02 5.023 14.516 1 94.75 248 THR A CA 1
ATOM 1849 C C . THR A 1 248 ? -5.5 5.156 14.547 1 94.75 248 THR A C 1
ATOM 1851 O O . THR A 1 248 ? -4.801 4.242 14.984 1 94.75 248 THR A O 1
ATOM 1854 N N . GLU A 1 249 ? -5.02 6.262 14.156 1 96.94 249 GLU A N 1
ATOM 1855 C CA . GLU A 1 249 ? -3.584 6.422 13.945 1 96.94 249 GLU A CA 1
ATOM 1856 C C . GLU A 1 249 ? -2.959 7.305 15.016 1 96.94 249 GLU A C 1
ATOM 1858 O O . GLU A 1 249 ? -3.615 7.656 16 1 96.94 249 GLU A O 1
ATOM 1863 N N . ILE A 1 250 ? -1.697 7.602 14.906 1 97.81 250 ILE A N 1
ATOM 1864 C CA . ILE A 1 250 ? -0.882 8.109 16 1 97.81 250 ILE A CA 1
ATOM 1865 C C . ILE A 1 250 ? -1.335 9.516 16.375 1 97.81 250 ILE A C 1
ATOM 1867 O O . ILE A 1 250 ? -1.199 9.938 17.531 1 97.81 250 ILE A O 1
ATOM 1871 N N . ALA A 1 251 ? -1.842 10.266 15.422 1 97.88 251 ALA A N 1
ATOM 1872 C CA . ALA A 1 251 ? -2.334 11.609 15.719 1 97.88 251 ALA A CA 1
ATOM 1873 C C . ALA A 1 251 ? -3.791 11.57 16.172 1 97.88 251 ALA A C 1
ATOM 1875 O O . ALA A 1 251 ? -4.219 12.391 16.984 1 97.88 251 ALA A O 1
ATOM 1876 N N . ASP A 1 252 ? -4.59 10.594 15.633 1 96.12 252 ASP A N 1
ATOM 1877 C CA . ASP A 1 252 ? -5.977 10.422 16.062 1 96.12 252 ASP A CA 1
ATOM 1878 C C . ASP A 1 252 ? -6.062 10.203 17.562 1 96.12 252 ASP A C 1
ATOM 1880 O O . ASP A 1 252 ? -6.961 10.727 18.234 1 96.12 252 ASP A O 1
ATOM 1884 N N . LEU A 1 253 ? -5.156 9.508 18.109 1 94.38 253 LEU A N 1
ATOM 1885 C CA . LEU A 1 253 ? -5.16 9.133 19.516 1 94.38 253 LEU A CA 1
ATOM 1886 C C . LEU A 1 253 ? -4.957 10.352 20.406 1 94.38 253 LEU A C 1
ATOM 1888 O O . LEU A 1 253 ? -5.309 10.336 21.578 1 94.38 253 LEU A O 1
ATOM 1892 N N . CYS A 1 254 ? -4.402 11.43 19.812 1 95.81 254 CYS A N 1
ATOM 1893 C CA . CYS A 1 254 ? -4.016 12.586 20.609 1 95.81 254 CYS A CA 1
ATOM 1894 C C . CYS A 1 254 ? -4.727 13.844 20.125 1 95.81 254 CYS A C 1
ATOM 1896 O O . CYS A 1 254 ? -4.23 14.953 20.344 1 95.81 254 CYS A O 1
ATOM 1898 N N . GLU A 1 255 ? -5.852 13.633 19.375 1 93.88 255 GLU A N 1
ATOM 1899 C CA . GLU A 1 255 ? -6.617 14.773 18.891 1 93.88 255 GLU A CA 1
ATOM 1900 C C . GLU A 1 255 ? -7.055 15.68 20.031 1 93.88 255 GLU A C 1
ATOM 1902 O O . GLU A 1 255 ? -7.617 15.203 21.031 1 93.88 255 GLU A O 1
ATOM 1907 N N . GLY A 1 256 ? -6.703 16.938 19.938 1 92.81 256 GLY A N 1
ATOM 1908 C CA . GLY A 1 256 ? -7.156 17.922 20.906 1 92.81 256 GLY A CA 1
ATOM 1909 C C . GLY A 1 256 ? -6.23 18.062 22.109 1 92.81 256 GLY A C 1
ATOM 1910 O O . GLY A 1 256 ? -6.469 18.891 22.984 1 92.81 256 GLY A O 1
ATOM 1911 N N . VAL A 1 257 ? -5.16 17.281 22.172 1 95.94 257 VAL A N 1
ATOM 1912 C CA . VAL A 1 257 ? -4.199 17.359 23.266 1 95.94 257 VAL A CA 1
ATOM 1913 C C . VAL A 1 257 ? -2.982 18.172 22.844 1 95.94 257 VAL A C 1
ATOM 1915 O O . VAL A 1 257 ? -2.244 17.766 21.938 1 95.94 257 VAL A O 1
ATOM 1918 N N . TYR A 1 258 ? -2.744 19.281 23.531 1 97.75 258 TYR A N 1
ATOM 1919 C CA . TYR A 1 258 ? -1.691 20.203 23.109 1 97.75 258 TYR A CA 1
ATOM 1920 C C . TYR A 1 258 ? -0.63 20.344 24.203 1 97.75 258 TYR A C 1
ATOM 1922 O O . TYR A 1 258 ? 0.396 21 23.984 1 97.75 258 TYR A O 1
ATOM 1930 N N . GLY A 1 259 ? -0.855 19.766 25.359 1 97.38 259 GLY A N 1
ATOM 1931 C CA . GLY A 1 259 ? 0.046 19.906 26.5 1 97.38 259 GLY A CA 1
ATOM 1932 C C . GLY A 1 259 ? -0.338 19.047 27.688 1 97.38 259 GLY A C 1
ATOM 1933 O O . GLY A 1 259 ? -1.35 18.344 27.641 1 97.38 259 GLY A O 1
ATOM 1934 N N . THR A 1 260 ? 0.555 19.125 28.688 1 96.12 260 THR A N 1
ATOM 1935 C CA . THR A 1 260 ? 0.315 18.375 29.906 1 96.12 260 THR A CA 1
ATOM 1936 C C . THR A 1 260 ? -1.047 18.734 30.5 1 96.12 260 THR A C 1
ATOM 1938 O O . THR A 1 260 ? -1.418 19.906 30.562 1 96.12 260 THR A O 1
ATOM 1941 N N . GLY A 1 261 ? -1.792 17.719 30.906 1 93.12 261 GLY A N 1
ATOM 1942 C CA . GLY A 1 261 ? -3.119 17.922 31.453 1 93.12 261 GLY A CA 1
ATOM 1943 C C . GLY A 1 261 ? -4.215 17.906 30.406 1 93.12 261 GLY A C 1
ATOM 1944 O O . GLY A 1 261 ? -5.391 18.078 30.734 1 93.12 261 GLY A O 1
ATOM 1945 N N . GLY A 1 262 ? -3.766 17.703 29.188 1 90.75 262 GLY A N 1
ATOM 1946 C CA . GLY A 1 262 ? -4.742 17.594 28.125 1 90.75 262 GLY A CA 1
ATOM 1947 C C . GLY A 1 262 ? -5.512 16.281 28.172 1 90.75 262 GLY A C 1
ATOM 1948 O O . GLY A 1 262 ? -5.039 15.289 28.734 1 90.75 262 GLY A O 1
ATOM 1949 N N . GLY A 1 263 ? -6.656 16.266 27.5 1 85.88 263 GLY A N 1
ATOM 1950 C CA . GLY A 1 263 ? -7.547 15.117 27.484 1 85.88 263 GLY A CA 1
ATOM 1951 C C . GLY A 1 263 ? -8.938 15.43 28 1 85.88 263 GLY A C 1
ATOM 1952 O O . GLY A 1 263 ? -9.117 16.359 28.797 1 85.88 263 GLY A O 1
ATOM 1953 N N . GLY A 1 264 ? -9.945 14.68 27.5 1 76.38 264 GLY A N 1
ATOM 1954 C CA . GLY A 1 264 ? -11.312 14.891 27.969 1 76.38 264 GLY A CA 1
ATOM 1955 C C . GLY A 1 264 ? -11.852 16.266 27.625 1 76.38 264 GLY A C 1
ATOM 1956 O O . GLY A 1 264 ? -12.516 16.906 28.453 1 76.38 264 GLY A O 1
ATOM 1957 N N . GLY A 1 265 ? -11.445 16.766 26.516 1 76.12 265 GLY A N 1
ATOM 1958 C CA . GLY A 1 265 ? -11.922 18.062 26.062 1 76.12 265 GLY A CA 1
ATOM 1959 C C . GLY A 1 265 ? -10.992 19.203 26.453 1 76.12 265 GLY A C 1
ATOM 1960 O O . GLY A 1 265 ? -11.203 20.344 26.047 1 76.12 265 GLY A O 1
ATOM 1961 N N . TYR A 1 266 ? -10.016 18.906 27.234 1 85.56 266 TYR A N 1
ATOM 1962 C CA . TYR A 1 266 ? -9.039 19.922 27.625 1 85.56 266 TYR A CA 1
ATOM 1963 C C . TYR A 1 266 ? -7.82 19.875 26.719 1 85.56 266 TYR A C 1
ATOM 1965 O O . TYR A 1 266 ? -7.336 18.812 26.359 1 85.56 266 TYR A O 1
ATOM 1973 N N . THR A 1 267 ? -7.316 21.078 26.375 1 92.5 267 THR A N 1
ATOM 1974 C CA . THR A 1 267 ? -6.172 21.172 25.469 1 92.5 267 THR A CA 1
ATOM 1975 C C . THR A 1 267 ? -4.879 20.828 26.203 1 92.5 267 THR A C 1
ATOM 1977 O O . THR A 1 267 ? -3.896 20.422 25.578 1 92.5 267 THR A O 1
ATOM 1980 N N . GLY A 1 268 ? -4.855 21.031 27.562 1 94.38 268 GLY A N 1
ATOM 1981 C CA . GLY A 1 268 ? -3.607 20.984 28.312 1 94.38 268 GLY A CA 1
ATOM 1982 C C . GLY A 1 268 ? -2.885 22.312 28.328 1 94.38 268 GLY A C 1
ATOM 1983 O O . GLY A 1 268 ? -3.375 23.312 27.781 1 94.38 268 GLY A O 1
ATOM 1984 N N . GLN A 1 269 ? -1.769 22.344 29.062 1 95.69 269 GLN A N 1
ATOM 1985 C CA . GLN A 1 269 ? -1.015 23.578 29.281 1 95.69 269 GLN A CA 1
ATOM 1986 C C . GLN A 1 269 ? -0.222 23.953 28.031 1 95.69 269 GLN A C 1
ATOM 1988 O O . GLN A 1 269 ? 0.511 23.141 27.484 1 95.69 269 GLN A O 1
ATOM 1993 N N . VAL A 1 270 ? -0.444 25.219 27.562 1 97.31 270 VAL A N 1
ATOM 1994 C CA . VAL A 1 270 ? 0.331 25.75 26.438 1 97.31 270 VAL A CA 1
ATOM 1995 C C . VAL A 1 270 ? 0.916 27.109 26.828 1 97.31 270 VAL A C 1
ATOM 1997 O O . VAL A 1 270 ? 0.537 27.688 27.859 1 97.31 270 VAL A O 1
ATOM 2000 N N . SER A 1 271 ? 1.881 27.562 26.125 1 97.94 271 SER A N 1
ATOM 2001 C CA . SER A 1 271 ? 2.516 28.859 26.391 1 97.94 271 SER A CA 1
ATOM 2002 C C . SER A 1 271 ? 1.75 29.984 25.719 1 97.94 271 SER A C 1
ATOM 2004 O O . SER A 1 271 ? 0.956 29.766 24.812 1 97.94 271 SER A O 1
ATOM 2006 N N . LYS A 1 272 ? 1.961 31.156 26.234 1 97.88 272 LYS A N 1
ATOM 2007 C CA . LYS A 1 272 ? 1.465 32.406 25.656 1 97.88 272 LYS A CA 1
ATOM 2008 C C . LYS A 1 272 ? 2.604 33.406 25.406 1 97.88 272 LYS A C 1
ATOM 2010 O O . LYS A 1 272 ? 3.508 33.531 26.234 1 97.88 272 LYS A O 1
ATOM 2015 N N . ASP A 1 273 ? 2.531 34 24.266 1 97.25 273 ASP A N 1
ATOM 2016 C CA . ASP A 1 273 ? 3.543 35.031 24.031 1 97.25 273 ASP A CA 1
ATOM 2017 C C . ASP A 1 273 ? 3.098 36.375 24.594 1 97.25 273 ASP A C 1
ATOM 2019 O O . ASP A 1 273 ? 2.105 36.438 25.328 1 97.25 273 ASP A O 1
ATOM 2023 N N . GLU A 1 274 ? 3.871 37.5 24.328 1 96.69 274 GLU A N 1
ATOM 2024 C CA . GLU A 1 274 ? 3.641 38.812 24.906 1 96.69 274 GLU A CA 1
ATOM 2025 C C . GLU A 1 274 ? 2.295 39.375 24.469 1 96.69 274 GLU A C 1
ATOM 2027 O O . GLU A 1 274 ? 1.712 40.219 25.172 1 96.69 274 GLU A O 1
ATOM 2032 N N . LEU A 1 275 ? 1.795 38.906 23.391 1 96.81 275 LEU A N 1
ATOM 2033 C CA . LEU A 1 275 ? 0.532 39.406 22.844 1 96.81 275 LEU A CA 1
ATOM 2034 C C . LEU A 1 275 ? -0.622 38.469 23.234 1 96.81 275 LEU A C 1
ATOM 2036 O O . LEU A 1 275 ? -1.747 38.656 22.766 1 96.81 275 LEU A O 1
ATOM 2040 N N . GLY A 1 276 ? -0.339 37.469 24.016 1 97.56 276 GLY A N 1
ATOM 2041 C CA . GLY A 1 276 ? -1.362 36.562 24.484 1 97.56 276 GLY A CA 1
ATOM 2042 C C . GLY A 1 276 ? -1.656 35.438 23.484 1 97.56 276 GLY A C 1
ATOM 2043 O O . GLY A 1 276 ? -2.641 34.719 23.641 1 97.56 276 GLY A O 1
ATOM 2044 N N . ARG A 1 277 ? -0.874 35.344 22.453 1 98.44 277 ARG A N 1
ATOM 2045 C CA . ARG A 1 277 ? -1.044 34.281 21.469 1 98.44 277 ARG A CA 1
ATOM 2046 C C . ARG A 1 277 ? -0.526 32.938 21.984 1 98.44 277 ARG A C 1
ATOM 2048 O O . ARG A 1 277 ? 0.53 32.875 22.625 1 98.44 277 ARG A O 1
ATOM 2055 N N . SER A 1 278 ? -1.295 31.875 21.781 1 98.38 278 SER A N 1
ATOM 2056 C CA . SER A 1 278 ? -1.006 30.578 22.359 1 98.38 278 SER A CA 1
ATOM 2057 C C . SER A 1 278 ? -0.137 29.734 21.438 1 98.38 278 SER A C 1
ATOM 2059 O O . SER A 1 278 ? -0.355 29.719 20.219 1 98.38 278 SER A O 1
ATOM 2061 N N . TYR A 1 279 ? 0.868 29.094 21.953 1 98.75 279 TYR A N 1
ATOM 2062 C CA . TYR A 1 279 ? 1.747 28.234 21.172 1 98.75 279 TYR A CA 1
ATOM 2063 C C . TYR A 1 279 ? 2.359 27.141 22.047 1 98.75 279 TYR A C 1
ATOM 2065 O O . TYR A 1 279 ? 2.305 27.234 23.281 1 98.75 279 TYR A O 1
ATOM 2073 N N . ASN A 1 280 ? 2.82 26.078 21.484 1 98.81 280 ASN A N 1
ATOM 2074 C CA . ASN A 1 280 ? 3.557 25.062 22.234 1 98.81 280 ASN A CA 1
ATOM 2075 C C . ASN A 1 280 ? 4.828 24.641 21.5 1 98.81 280 ASN A C 1
ATOM 2077 O O . ASN A 1 280 ? 5.59 23.812 22.016 1 98.81 280 ASN A O 1
ATOM 2081 N N . LEU A 1 281 ? 5.062 25.188 20.297 1 98.88 281 LEU A N 1
ATOM 2082 C CA . LEU A 1 281 ? 6.258 24.875 19.516 1 98.88 281 LEU A CA 1
ATOM 2083 C C . LEU A 1 281 ? 6.906 26.156 18.984 1 98.88 281 LEU A C 1
ATOM 2085 O O . LEU A 1 281 ? 6.215 27.062 18.516 1 98.88 281 LEU A O 1
ATOM 2089 N N . ASN A 1 282 ? 8.219 26.156 19.078 1 98.81 282 ASN A N 1
ATOM 2090 C CA . ASN A 1 282 ? 9 27.156 18.375 1 98.81 282 ASN A CA 1
ATOM 2091 C C . ASN A 1 282 ? 9.445 26.672 17.016 1 98.81 282 ASN A C 1
ATOM 2093 O O . ASN A 1 282 ? 9.828 25.5 16.859 1 98.81 282 ASN A O 1
ATOM 2097 N N . GLY A 1 283 ? 9.359 27.578 16 1 98.69 283 GLY A N 1
ATOM 2098 C CA . GLY A 1 283 ? 9.766 27.234 14.648 1 98.69 283 GLY A CA 1
ATOM 2099 C C . GLY A 1 283 ? 10.812 28.188 14.086 1 98.69 283 GLY A C 1
ATOM 2100 O O . GLY A 1 283 ? 11.359 29.016 14.812 1 98.69 283 GLY A O 1
ATOM 2101 N N . ARG A 1 284 ? 11.094 27.969 12.828 1 97.94 284 ARG A N 1
ATOM 2102 C CA . ARG A 1 284 ? 12.109 28.781 12.148 1 97.94 284 ARG A CA 1
ATOM 2103 C C . ARG A 1 284 ? 11.641 30.219 11.984 1 97.94 284 ARG A C 1
ATOM 2105 O O . ARG A 1 284 ? 10.445 30.5 12 1 97.94 284 ARG A O 1
ATOM 2112 N N . ASN A 1 285 ? 12.578 31.094 11.914 1 95.75 285 ASN A N 1
ATOM 2113 C CA . ASN A 1 285 ? 12.312 32.5 11.672 1 95.75 285 ASN A CA 1
ATOM 2114 C C . ASN A 1 285 ? 11.477 33.125 12.789 1 95.75 285 ASN A C 1
ATOM 2116 O O . ASN A 1 285 ? 10.625 33.969 12.531 1 95.75 285 ASN A O 1
ATOM 2120 N N . GLY A 1 286 ? 11.609 32.562 13.938 1 96.38 286 GLY A N 1
ATOM 2121 C CA . GLY A 1 286 ? 10.914 33.125 15.094 1 96.38 286 GLY A CA 1
ATOM 2122 C C . GLY A 1 286 ? 9.438 32.781 15.125 1 96.38 286 GLY A C 1
ATOM 2123 O O . GLY A 1 286 ? 8.703 33.25 15.992 1 96.38 286 GLY A O 1
ATOM 2124 N N . ARG A 1 287 ? 8.969 31.953 14.203 1 97.38 287 ARG A N 1
ATOM 2125 C CA . ARG A 1 287 ? 7.57 31.531 14.18 1 97.38 287 ARG A CA 1
ATOM 2126 C C . ARG A 1 287 ? 7.238 30.656 15.391 1 97.38 287 ARG A C 1
ATOM 2128 O O . ARG A 1 287 ? 8.102 29.953 15.906 1 97.38 287 ARG A O 1
ATOM 2135 N N . LYS A 1 288 ? 5.988 30.797 15.797 1 98.75 288 LYS A N 1
ATOM 2136 C CA . LYS A 1 288 ? 5.422 29.938 16.828 1 98.75 288 LYS A CA 1
ATOM 2137 C C . LYS A 1 288 ? 4.207 29.172 16.297 1 98.75 288 LYS A C 1
ATOM 2139 O O . LYS A 1 288 ? 3.498 29.672 15.414 1 98.75 288 LYS A O 1
ATOM 2144 N N . PHE A 1 289 ? 4.051 28.016 16.828 1 98.88 289 PHE A N 1
ATOM 2145 C CA . PHE A 1 289 ? 2.949 27.172 16.375 1 98.88 289 PHE A CA 1
ATOM 2146 C C . PHE A 1 289 ? 2.254 26.5 17.547 1 98.88 289 PHE A C 1
ATOM 2148 O O . PHE A 1 289 ? 2.854 26.312 18.609 1 98.88 289 PHE A O 1
ATOM 2155 N N . LEU A 1 290 ? 0.999 26.203 17.391 1 98.81 290 LEU A N 1
ATOM 2156 C CA . LEU A 1 290 ? 0.242 25.328 18.281 1 98.81 290 LEU A CA 1
ATOM 2157 C C . LEU A 1 290 ? -0.189 24.062 17.562 1 98.81 290 LEU A C 1
ATOM 2159 O O . LEU A 1 290 ? -1.038 24.094 16.672 1 98.81 290 LEU A O 1
ATOM 2163 N N . VAL A 1 291 ? 0.441 22.938 17.969 1 98.75 291 VAL A N 1
ATOM 2164 C CA . VAL A 1 291 ? 0.259 21.656 17.297 1 98.75 291 VAL A CA 1
ATOM 2165 C C . VAL A 1 291 ? -0.104 20.594 18.312 1 98.75 291 VAL A C 1
ATOM 2167 O O . VAL A 1 291 ? 0.48 20.531 19.406 1 98.75 291 VAL A O 1
ATOM 2170 N N . GLN A 1 292 ? -1.113 19.781 18 1 98.25 292 GLN A N 1
ATOM 2171 C CA . GLN A 1 292 ? -1.493 18.688 18.891 1 98.25 292 GLN A CA 1
ATOM 2172 C C . GLN A 1 292 ? -0.323 17.734 19.125 1 98.25 292 GLN A C 1
ATOM 2174 O O . GLN A 1 292 ? 0.567 17.625 18.281 1 98.25 292 GLN A O 1
ATOM 2179 N N . TRP A 1 293 ? -0.346 17.031 20.234 1 98.38 293 TRP A N 1
ATOM 2180 C CA . TRP A 1 293 ? 0.621 15.977 20.516 1 98.38 293 TRP A CA 1
ATOM 2181 C C . TRP A 1 293 ? 0.35 14.742 19.656 1 98.38 293 TRP A C 1
ATOM 2183 O O . TRP A 1 293 ? -0.682 14.664 18.984 1 98.38 293 TRP A O 1
ATOM 2193 N N . VAL A 1 294 ? 1.327 13.812 19.594 1 98.06 294 VAL A N 1
ATOM 2194 C CA . VAL A 1 294 ? 1.172 12.531 18.906 1 98.06 294 VAL A CA 1
ATOM 2195 C C . VAL A 1 294 ? 1.523 11.391 19.859 1 98.06 294 VAL A C 1
ATOM 2197 O O . VAL A 1 294 ? 2.217 11.594 20.859 1 98.06 294 VAL A O 1
ATOM 2200 N N . TRP A 1 295 ? 1.019 10.242 19.562 1 97.12 295 TRP A N 1
ATOM 2201 C CA . TRP A 1 295 ? 1.242 9.062 20.391 1 97.12 295 TRP A CA 1
ATOM 2202 C C . TRP A 1 295 ? 2.695 8.602 20.297 1 97.12 295 TRP A C 1
ATOM 2204 O O . TRP A 1 295 ? 3.227 8.398 19.203 1 97.12 295 TRP A O 1
ATOM 2214 N N . SER A 1 296 ? 3.35 8.477 21.438 1 96.56 296 SER A N 1
ATOM 2215 C CA . SER A 1 296 ? 4.707 7.941 21.516 1 96.56 296 SER A CA 1
ATOM 2216 C C . SER A 1 296 ? 4.695 6.422 21.672 1 96.56 296 SER A C 1
ATOM 2218 O O . SER A 1 296 ? 4.102 5.895 22.625 1 96.56 296 SER A O 1
ATOM 2220 N N . PRO A 1 297 ? 5.414 5.762 20.719 1 95.06 297 PRO A N 1
ATOM 2221 C CA . PRO A 1 297 ? 5.465 4.305 20.859 1 95.06 297 PRO A CA 1
ATOM 2222 C C . PRO A 1 297 ? 6.336 3.854 22.031 1 95.06 297 PRO A C 1
ATOM 2224 O O . PRO A 1 297 ? 6.258 2.697 22.453 1 95.06 297 PRO A O 1
ATOM 2227 N N . ILE A 1 298 ? 7.094 4.723 22.625 1 93.88 298 ILE A N 1
ATOM 2228 C CA . ILE A 1 298 ? 8.023 4.391 23.703 1 93.88 298 ILE A CA 1
ATOM 2229 C C . ILE A 1 298 ? 7.328 4.551 25.047 1 93.88 298 ILE A C 1
ATOM 2231 O O . ILE A 1 298 ? 7.293 3.615 25.844 1 93.88 298 ILE A O 1
ATOM 2235 N N . VAL A 1 299 ? 6.641 5.691 25.234 1 92.31 299 VAL A N 1
ATOM 2236 C CA . VAL A 1 299 ? 6.051 5.953 26.547 1 92.31 299 VAL A CA 1
ATOM 2237 C C . VAL A 1 299 ? 4.594 5.504 26.562 1 92.31 299 VAL A C 1
ATOM 2239 O O . VAL A 1 299 ? 3.947 5.5 27.609 1 92.31 299 VAL A O 1
ATOM 2242 N N . LYS A 1 300 ? 4.047 5.145 25.359 1 92.25 300 LYS A N 1
ATOM 2243 C CA . LYS A 1 300 ? 2.678 4.656 25.203 1 92.25 300 LYS A CA 1
ATOM 2244 C C . LYS A 1 300 ? 1.671 5.672 25.734 1 92.25 300 LYS A C 1
ATOM 2246 O O . LYS A 1 300 ? 0.773 5.316 26.5 1 92.25 300 LYS A O 1
ATOM 2251 N N . ALA A 1 301 ? 1.811 6.879 25.297 1 93.06 301 ALA A N 1
ATOM 2252 C CA . ALA A 1 301 ? 0.972 8.023 25.625 1 93.06 301 ALA A CA 1
ATOM 2253 C C . ALA A 1 301 ? 1.171 9.164 24.625 1 93.06 301 ALA A C 1
ATOM 2255 O O . ALA A 1 301 ? 2.133 9.164 23.859 1 93.06 301 ALA A O 1
ATOM 2256 N N . CYS A 1 302 ? 0.228 10.07 24.656 1 95.81 302 CYS A N 1
ATOM 2257 C CA . CYS A 1 302 ? 0.421 11.289 23.891 1 95.81 302 CYS A CA 1
ATOM 2258 C C . CYS A 1 302 ? 1.569 12.117 24.453 1 95.81 302 CYS A C 1
ATOM 2260 O O . CYS A 1 302 ? 1.678 12.289 25.672 1 95.81 302 CYS A O 1
ATOM 2262 N N . ARG A 1 303 ? 2.402 12.602 23.531 1 95.75 303 ARG A N 1
ATOM 2263 C CA . ARG A 1 303 ? 3.59 13.32 23.969 1 95.75 303 ARG A CA 1
ATOM 2264 C C . ARG A 1 303 ? 3.92 14.469 23.016 1 95.75 303 ARG A C 1
ATOM 2266 O O . ARG A 1 303 ? 3.719 14.352 21.812 1 95.75 303 ARG A O 1
ATOM 2273 N N . GLY A 1 304 ? 4.375 15.547 23.609 1 96.81 304 GLY A N 1
ATOM 2274 C CA . GLY A 1 304 ? 4.965 16.672 22.906 1 96.81 304 GLY A CA 1
ATOM 2275 C C . GLY A 1 304 ? 6.152 17.281 23.641 1 96.81 304 GLY A C 1
ATOM 2276 O O . GLY A 1 304 ? 6.395 16.953 24.797 1 96.81 304 GLY A O 1
ATOM 2277 N N . PRO A 1 305 ? 6.855 18.047 22.922 1 97.69 305 PRO A N 1
ATOM 2278 C CA . PRO A 1 305 ? 8.094 18.562 23.5 1 97.69 305 PRO A CA 1
ATOM 2279 C C . PRO A 1 305 ? 7.844 19.547 24.641 1 97.69 305 PRO A C 1
ATOM 2281 O O . PRO A 1 305 ? 8.773 19.906 25.375 1 97.69 305 PRO A O 1
ATOM 2284 N N . ASN A 1 306 ? 6.656 20.109 24.75 1 97.25 306 ASN A N 1
ATOM 2285 C CA . ASN A 1 306 ? 6.332 21.047 25.828 1 97.25 306 ASN A CA 1
ATOM 2286 C C . ASN A 1 306 ? 5.832 20.328 27.078 1 97.25 306 ASN A C 1
ATOM 2288 O O . ASN A 1 306 ? 5.316 20.953 28 1 97.25 306 ASN A O 1
ATOM 2292 N N . ALA A 1 307 ? 5.918 19.016 27.047 1 95.38 307 ALA A N 1
ATOM 2293 C CA . ALA A 1 307 ? 5.496 18.25 28.203 1 95.38 307 ALA A CA 1
ATOM 2294 C C . ALA A 1 307 ? 6.223 18.719 29.469 1 95.38 307 ALA A C 1
ATOM 2296 O O . ALA A 1 307 ? 7.426 18.984 29.438 1 95.38 307 ALA A O 1
ATOM 2297 N N . MET A 1 308 ? 5.496 18.859 30.531 1 89.31 308 MET A N 1
ATOM 2298 C CA . MET A 1 308 ? 6.055 19.297 31.797 1 89.31 308 MET A CA 1
ATOM 2299 C C . MET A 1 308 ? 6.176 18.125 32.781 1 89.31 308 MET A C 1
ATOM 2301 O O . MET A 1 308 ? 6.742 18.281 33.875 1 89.31 308 MET A O 1
ATOM 2305 N N . ASP A 1 309 ? 5.566 17.016 32.531 1 72.94 309 ASP A N 1
ATOM 2306 C CA . ASP A 1 309 ? 5.594 15.828 33.375 1 72.94 309 ASP A CA 1
ATOM 2307 C C . ASP A 1 309 ? 6.43 14.727 32.719 1 72.94 309 ASP A C 1
ATOM 2309 O O . ASP A 1 309 ? 6.633 14.719 31.516 1 72.94 309 ASP A O 1
ATOM 2313 N N . MET B 1 1 ? -48.281 -67.375 -2.076 1 25.08 1 MET B N 1
ATOM 2314 C CA . MET B 1 1 ? -47.375 -67.062 -0.965 1 25.08 1 MET B CA 1
ATOM 2315 C C . MET B 1 1 ? -46.062 -66.5 -1.472 1 25.08 1 MET B C 1
ATOM 2317 O O . MET B 1 1 ? -45.094 -67.25 -1.748 1 25.08 1 MET B O 1
ATOM 2321 N N . ARG B 1 2 ? -46.125 -65.438 -2.379 1 24.72 2 ARG B N 1
ATOM 2322 C CA . ARG B 1 2 ? -45.219 -64.75 -3.26 1 24.72 2 ARG B CA 1
ATOM 2323 C C . ARG B 1 2 ? -44.219 -63.906 -2.457 1 24.72 2 ARG B C 1
ATOM 2325 O O . ARG B 1 2 ? -44.562 -63.344 -1.419 1 24.72 2 ARG B O 1
ATOM 2332 N N . SER B 1 3 ? -42.875 -64.312 -2.506 1 20.52 3 SER B N 1
ATOM 2333 C CA . SER B 1 3 ? -41.625 -63.781 -1.927 1 20.52 3 SER B CA 1
ATOM 2334 C C . SER B 1 3 ? -41.5 -62.281 -2.111 1 20.52 3 SER B C 1
ATOM 2336 O O . SER B 1 3 ? -41.75 -61.75 -3.207 1 20.52 3 SER B O 1
ATOM 2338 N N . ALA B 1 4 ? -41.781 -61.5 -0.894 1 26.12 4 ALA B N 1
ATOM 2339 C CA . ALA B 1 4 ? -41.656 -60.094 -0.578 1 26.12 4 ALA B CA 1
ATOM 2340 C C . ALA B 1 4 ? -40.312 -59.531 -0.995 1 26.12 4 ALA B C 1
ATOM 2342 O O . ALA B 1 4 ? -39.281 -59.844 -0.37 1 26.12 4 ALA B O 1
ATOM 2343 N N . GLN B 1 5 ? -40.062 -59.5 -2.389 1 21.75 5 GLN B N 1
ATOM 2344 C CA . GLN B 1 5 ? -38.844 -58.875 -2.916 1 21.75 5 GLN B CA 1
ATOM 2345 C C . GLN B 1 5 ? -38.531 -57.562 -2.205 1 21.75 5 GLN B C 1
ATOM 2347 O O . GLN B 1 5 ? -39.438 -56.75 -1.998 1 21.75 5 GLN B O 1
ATOM 2352 N N . GLY B 1 6 ? -37.5 -57.594 -1.373 1 22.91 6 GLY B N 1
ATOM 2353 C CA . GLY B 1 6 ? -36.812 -56.625 -0.53 1 22.91 6 GLY B CA 1
ATOM 2354 C C . GLY B 1 6 ? -36.531 -55.312 -1.238 1 22.91 6 GLY B C 1
ATOM 2355 O O . GLY B 1 6 ? -35.906 -55.312 -2.303 1 22.91 6 GLY B O 1
ATOM 2356 N N . ALA B 1 7 ? -37.5 -54.25 -1.163 1 27.34 7 ALA B N 1
ATOM 2357 C CA . ALA B 1 7 ? -37.469 -52.875 -1.621 1 27.34 7 ALA B CA 1
ATOM 2358 C C . ALA B 1 7 ? -36.156 -52.188 -1.201 1 27.34 7 ALA B C 1
ATOM 2360 O O . ALA B 1 7 ? -35.938 -51.969 -0.011 1 27.34 7 ALA B O 1
ATOM 2361 N N . GLY B 1 8 ? -35 -52.75 -1.84 1 24 8 GLY B N 1
ATOM 2362 C CA . GLY B 1 8 ? -33.75 -52.062 -1.583 1 24 8 GLY B CA 1
ATOM 2363 C C . GLY B 1 8 ? -33.875 -50.531 -1.636 1 24 8 GLY B C 1
ATOM 2364 O O . GLY B 1 8 ? -34.281 -50 -2.658 1 24 8 GLY B O 1
ATOM 2365 N N . SER B 1 9 ? -34.344 -49.938 -0.518 1 26.23 9 SER B N 1
ATOM 2366 C CA . SER B 1 9 ? -34.469 -48.531 -0.281 1 26.23 9 SER B CA 1
ATOM 2367 C C . SER B 1 9 ? -33.219 -47.781 -0.692 1 26.23 9 SER B C 1
ATOM 2369 O O . SER B 1 9 ? -32.156 -47.969 -0.104 1 26.23 9 SER B O 1
ATOM 2371 N N . GLY B 1 10 ? -32.969 -47.625 -2.021 1 22.84 10 GLY B N 1
ATOM 2372 C CA . GLY B 1 10 ? -32 -46.688 -2.582 1 22.84 10 GLY B CA 1
ATOM 2373 C C . GLY B 1 10 ? -32.031 -45.312 -1.902 1 22.84 10 GLY B C 1
ATOM 2374 O O . GLY B 1 10 ? -32.906 -44.469 -2.217 1 22.84 10 GLY B O 1
ATOM 2375 N N . ALA B 1 11 ? -31.891 -45.25 -0.567 1 25.38 11 ALA B N 1
ATOM 2376 C CA . ALA B 1 11 ? -31.75 -43.938 0.095 1 25.38 11 ALA B CA 1
ATOM 2377 C C . ALA B 1 11 ? -30.969 -42.969 -0.768 1 25.38 11 ALA B C 1
ATOM 2379 O O . ALA B 1 11 ? -29.891 -43.312 -1.27 1 25.38 11 ALA B O 1
ATOM 2380 N N . LEU B 1 12 ? -31.672 -42.031 -1.295 1 26.47 12 LEU B N 1
ATOM 2381 C CA . LEU B 1 12 ? -31.281 -40.781 -1.96 1 26.47 12 LEU B CA 1
ATOM 2382 C C . LEU B 1 12 ? -30.078 -40.156 -1.277 1 26.47 12 LEU B C 1
ATOM 2384 O O . LEU B 1 12 ? -30.078 -39.969 -0.061 1 26.47 12 LEU B O 1
ATOM 2388 N N . LEU B 1 13 ? -28.859 -40.562 -1.648 1 28.73 13 LEU B N 1
ATOM 2389 C CA . LEU B 1 13 ? -27.656 -39.812 -1.32 1 28.73 13 LEU B CA 1
ATOM 2390 C C . LEU B 1 13 ? -27.922 -38.312 -1.284 1 28.73 13 LEU B C 1
ATOM 2392 O O . LEU B 1 13 ? -28.406 -37.75 -2.264 1 28.73 13 LEU B O 1
ATOM 2396 N N . SER B 1 14 ? -28.375 -37.812 -0.137 1 26.48 14 SER B N 1
ATOM 2397 C CA . SER B 1 14 ? -28.531 -36.438 0.293 1 26.48 14 SER B CA 1
ATOM 2398 C C . SER B 1 14 ? -27.469 -35.531 -0.323 1 26.48 14 SER B C 1
ATOM 2400 O O . SER B 1 14 ? -26.312 -35.906 -0.464 1 26.48 14 SER B O 1
ATOM 2402 N N . SER B 1 15 ? -27.891 -34.562 -1.152 1 28.42 15 SER B N 1
ATOM 2403 C CA . SER B 1 15 ? -27.219 -33.438 -1.782 1 28.42 15 SER B CA 1
ATOM 2404 C C . SER B 1 15 ? -26.203 -32.812 -0.838 1 28.42 15 SER B C 1
ATOM 2406 O O . SER B 1 15 ? -26.562 -32.344 0.245 1 28.42 15 SER B O 1
ATOM 2408 N N . SER B 1 16 ? -25.094 -33.406 -0.59 1 27.75 16 SER B N 1
ATOM 2409 C CA . SER B 1 16 ? -23.938 -32.906 0.154 1 27.75 16 SER B CA 1
ATOM 2410 C C . SER B 1 16 ? -23.781 -31.406 -0.032 1 27.75 16 SER B C 1
ATOM 2412 O O . SER B 1 16 ? -23.781 -30.906 -1.162 1 27.75 16 SER B O 1
ATOM 2414 N N . LYS B 1 17 ? -24.125 -30.547 0.934 1 29.52 17 LYS B N 1
ATOM 2415 C CA . LYS B 1 17 ? -23.984 -29.109 1.147 1 29.52 17 LYS B CA 1
ATOM 2416 C C . LYS B 1 17 ? -22.672 -28.578 0.575 1 29.52 17 LYS B C 1
ATOM 2418 O O . LYS B 1 17 ? -21.609 -29.141 0.842 1 29.52 17 LYS B O 1
ATOM 2423 N N . ARG B 1 18 ? -22.656 -28 -0.597 1 31.95 18 ARG B N 1
ATOM 2424 C CA . ARG B 1 18 ? -21.797 -26.969 -1.191 1 31.95 18 ARG B CA 1
ATOM 2425 C C . ARG B 1 18 ? -21.219 -26.047 -0.122 1 31.95 18 ARG B C 1
ATOM 2427 O O . ARG B 1 18 ? -21.359 -24.828 -0.218 1 31.95 18 ARG B O 1
ATOM 2434 N N . TYR B 1 19 ? -21.188 -26.344 1.101 1 30.91 19 TYR B N 1
ATOM 2435 C CA . TYR B 1 19 ? -20.859 -25.469 2.225 1 30.91 19 TYR B CA 1
ATOM 2436 C C . TYR B 1 19 ? -19.422 -25.016 2.158 1 30.91 19 TYR B C 1
ATOM 2438 O O . TYR B 1 19 ? -19.094 -23.906 2.6 1 30.91 19 TYR B O 1
ATOM 2446 N N . GLU B 1 20 ? -18.422 -25.859 1.798 1 36.53 20 GLU B N 1
ATOM 2447 C CA . GLU B 1 20 ? -17.078 -25.438 2.195 1 36.53 20 GLU B CA 1
ATOM 2448 C C . GLU B 1 20 ? -16.656 -24.172 1.437 1 36.53 20 GLU B C 1
ATOM 2450 O O . GLU B 1 20 ? -15.812 -23.422 1.905 1 36.53 20 GLU B O 1
ATOM 2455 N N . GLY B 1 21 ? -17.234 -23.859 0.279 1 38.41 21 GLY B N 1
ATOM 2456 C CA . GLY B 1 21 ? -16.906 -22.672 -0.481 1 38.41 21 GLY B CA 1
ATOM 2457 C C . GLY B 1 21 ? -17.922 -21.562 -0.311 1 38.41 21 GLY B C 1
ATOM 2458 O O . GLY B 1 21 ? -17.688 -20.422 -0.732 1 38.41 21 GLY B O 1
ATOM 2459 N N . SER B 1 22 ? -19.172 -21.922 -0.2 1 41.34 22 SER B N 1
ATOM 2460 C CA . SER B 1 22 ? -20.219 -20.906 -0.1 1 41.34 22 SER B CA 1
ATOM 2461 C C . SER B 1 22 ? -20.328 -20.359 1.321 1 41.34 22 SER B C 1
ATOM 2463 O O . SER B 1 22 ? -21.344 -19.781 1.695 1 41.34 22 SER B O 1
ATOM 2465 N N . SER B 1 23 ? -19.234 -20.312 2.098 1 44.59 23 SER B N 1
ATOM 2466 C CA . SER B 1 23 ? -19.438 -20.141 3.531 1 44.59 23 SER B CA 1
ATOM 2467 C C . SER B 1 23 ? -20.047 -18.766 3.836 1 44.59 23 SER B C 1
ATOM 2469 O O . SER B 1 23 ? -19.531 -17.75 3.381 1 44.59 23 SER B O 1
ATOM 2471 N N . ASP B 1 24 ? -21.266 -18.719 4.098 1 51.09 24 ASP B N 1
ATOM 2472 C CA . ASP B 1 24 ? -21.781 -17.594 4.859 1 51.09 24 ASP B CA 1
ATOM 2473 C C . ASP B 1 24 ? -20.75 -17.062 5.848 1 51.09 24 ASP B C 1
ATOM 2475 O O . ASP B 1 24 ? -20.891 -15.961 6.379 1 51.09 24 ASP B O 1
ATOM 2479 N N . LEU B 1 25 ? -19.719 -17.891 5.969 1 57 25 LEU B N 1
ATOM 2480 C CA . LEU B 1 25 ? -18.766 -17.578 7.035 1 57 25 LEU B CA 1
ATOM 2481 C C . LEU B 1 25 ? -17.578 -16.812 6.492 1 57 25 LEU B C 1
ATOM 2483 O O . LEU B 1 25 ? -16.906 -16.094 7.238 1 57 25 LEU B O 1
ATOM 2487 N N . VAL B 1 26 ? -17.5 -16.875 5.066 1 68.31 26 VAL B N 1
ATOM 2488 C CA . VAL B 1 26 ? -16.359 -16.125 4.535 1 68.31 26 VAL B CA 1
ATOM 2489 C C . VAL B 1 26 ? -16.812 -14.742 4.074 1 68.31 26 VAL B C 1
ATOM 2491 O O . VAL B 1 26 ? -17.656 -14.625 3.186 1 68.31 26 VAL B O 1
ATOM 2494 N N . HIS B 1 27 ? -16.375 -13.766 4.805 1 82.56 27 HIS B N 1
ATOM 2495 C CA . HIS B 1 27 ? -16.688 -12.406 4.387 1 82.56 27 HIS B CA 1
ATOM 2496 C C . HIS B 1 27 ? -15.484 -11.727 3.74 1 82.56 27 HIS B C 1
ATOM 2498 O O . HIS B 1 27 ? -14.711 -11.047 4.418 1 82.56 27 HIS B O 1
ATOM 2504 N N . LEU B 1 28 ? -15.336 -12.109 2.373 1 91.56 28 LEU B N 1
ATOM 2505 C CA . LEU B 1 28 ? -14.367 -11.359 1.586 1 91.56 28 LEU B CA 1
ATOM 2506 C C . LEU B 1 28 ? -14.797 -9.906 1.435 1 91.56 28 LEU B C 1
ATOM 2508 O O . LEU B 1 28 ? -15.898 -9.625 0.95 1 91.56 28 LEU B O 1
ATOM 2512 N N . ARG B 1 29 ? -13.938 -9.047 1.938 1 91.75 29 ARG B N 1
ATOM 2513 C CA . ARG B 1 29 ? -14.266 -7.625 1.946 1 91.75 29 ARG B CA 1
ATOM 2514 C C . ARG B 1 29 ? -13.227 -6.816 1.176 1 91.75 29 ARG B C 1
ATOM 2516 O O . ARG B 1 29 ? -12.062 -7.215 1.091 1 91.75 29 ARG B O 1
ATOM 2523 N N . TYR B 1 30 ? -13.773 -5.738 0.561 1 95.06 30 TYR B N 1
ATOM 2524 C CA . TYR B 1 30 ? -12.906 -4.746 -0.067 1 95.06 30 TYR B CA 1
ATOM 2525 C C . TYR B 1 30 ? -12.398 -3.74 0.957 1 95.06 30 TYR B C 1
ATOM 2527 O O . TYR B 1 30 ? -13.18 -3.176 1.724 1 95.06 30 TYR B O 1
ATOM 2535 N N . HIS B 1 31 ? -11.047 -3.451 1.011 1 93.69 31 HIS B N 1
ATOM 2536 C CA . HIS B 1 31 ? -10.453 -2.598 2.031 1 93.69 31 HIS B CA 1
ATOM 2537 C C . HIS B 1 31 ? -9.859 -1.333 1.416 1 93.69 31 HIS B C 1
ATOM 2539 O O . HIS B 1 31 ? -8.852 -0.818 1.896 1 93.69 31 HIS B O 1
ATOM 2545 N N . MET B 1 32 ? -10.312 -0.886 0.274 1 93.06 32 MET B N 1
ATOM 2546 C CA . MET B 1 32 ? -10.188 0.454 -0.293 1 93.06 32 MET B CA 1
ATOM 2547 C C . MET B 1 32 ? -8.844 0.624 -0.993 1 93.06 32 MET B C 1
ATOM 2549 O O . MET B 1 32 ? -8.469 1.737 -1.367 1 93.06 32 MET B O 1
ATOM 2553 N N . GLY B 1 33 ? -8.031 -0.492 -1.127 1 94.88 33 GLY B N 1
ATOM 2554 C CA . GLY B 1 33 ? -6.816 -0.439 -1.925 1 94.88 33 GLY B CA 1
ATOM 2555 C C . GLY B 1 33 ? -7.059 -0.704 -3.398 1 94.88 33 GLY B C 1
ATOM 2556 O O . GLY B 1 33 ? -8.156 -1.094 -3.793 1 94.88 33 GLY B O 1
ATOM 2557 N N . PRO B 1 34 ? -6.039 -0.479 -4.188 1 96.19 34 PRO B N 1
ATOM 2558 C CA . PRO B 1 34 ? -6.164 -0.693 -5.633 1 96.19 34 PRO B CA 1
ATOM 2559 C C . PRO B 1 34 ? -6.09 -2.168 -6.02 1 96.19 34 PRO B C 1
ATOM 2561 O O . PRO B 1 34 ? -5.586 -2.988 -5.246 1 96.19 34 PRO B O 1
ATOM 2564 N N . VAL B 1 35 ? -6.656 -2.541 -7.152 1 98.31 35 VAL B N 1
ATOM 2565 C CA . VAL B 1 35 ? -6.371 -3.785 -7.863 1 98.31 35 VAL B CA 1
ATOM 2566 C C . VAL B 1 35 ? -5.516 -3.496 -9.094 1 98.31 35 VAL B C 1
ATOM 2568 O O . VAL B 1 35 ? -5.25 -2.336 -9.414 1 98.31 35 VAL B O 1
ATOM 2571 N N . LEU B 1 36 ? -4.977 -4.508 -9.766 1 98.44 36 LEU B N 1
ATOM 2572 C CA . LEU B 1 36 ? -4.234 -4.305 -11 1 98.44 36 LEU B CA 1
ATOM 2573 C C . LEU B 1 36 ? -5.18 -4.148 -12.188 1 98.44 36 LEU B C 1
ATOM 2575 O O . LEU B 1 36 ? -5.5 -5.129 -12.867 1 98.44 36 LEU B O 1
ATOM 2579 N N . SER B 1 37 ? -5.582 -2.891 -12.453 1 97.94 37 SER B N 1
ATOM 2580 C CA . SER B 1 37 ? -6.668 -2.67 -13.398 1 97.94 37 SER B CA 1
ATOM 2581 C C . SER B 1 37 ? -6.133 -2.223 -14.758 1 97.94 37 SER B C 1
ATOM 2583 O O . SER B 1 37 ? -6.859 -2.242 -15.758 1 97.94 37 SER B O 1
ATOM 2585 N N . SER B 1 38 ? -4.871 -1.77 -14.859 1 96.69 38 SER B N 1
ATOM 2586 C CA . SER B 1 38 ? -4.215 -1.518 -16.141 1 96.69 38 SER B CA 1
ATOM 2587 C C . SER B 1 38 ? -3.701 -2.812 -16.766 1 96.69 38 SER B C 1
ATOM 2589 O O . SER B 1 38 ? -3.52 -3.812 -16.062 1 96.69 38 SER B O 1
ATOM 2591 N N . PRO B 1 39 ? -3.564 -2.814 -18.141 1 98 39 PRO B N 1
ATOM 2592 C CA . PRO B 1 39 ? -2.932 -4.012 -18.703 1 98 39 PRO B CA 1
ATOM 2593 C C . PRO B 1 39 ? -1.68 -4.43 -17.922 1 98 39 PRO B C 1
ATOM 2595 O O . PRO B 1 39 ? -0.805 -3.598 -17.672 1 98 39 PRO B O 1
ATOM 2598 N N . ILE B 1 40 ? -1.641 -5.672 -17.531 1 98.62 40 ILE B N 1
ATOM 2599 C CA . ILE B 1 40 ? -0.622 -6.145 -16.594 1 98.62 40 ILE B CA 1
ATOM 2600 C C . ILE B 1 40 ? 0.617 -6.59 -17.375 1 98.62 40 ILE B C 1
ATOM 2602 O O . ILE B 1 40 ? 0.544 -7.5 -18.203 1 98.62 40 ILE B O 1
ATOM 2606 N N . ASN B 1 41 ? 1.737 -5.961 -17.141 1 98.81 41 ASN B N 1
ATOM 2607 C CA . ASN B 1 41 ? 3.051 -6.383 -17.609 1 98.81 41 ASN B CA 1
ATOM 2608 C C . ASN B 1 41 ? 3.779 -7.223 -16.562 1 98.81 41 ASN B C 1
ATOM 2610 O O . ASN B 1 41 ? 4.199 -6.707 -15.531 1 98.81 41 ASN B O 1
ATOM 2614 N N . LEU B 1 42 ? 3.932 -8.508 -16.875 1 98.94 42 LEU B N 1
ATOM 2615 C CA . LEU B 1 42 ? 4.711 -9.367 -15.984 1 98.94 42 LEU B CA 1
ATOM 2616 C C . LEU B 1 42 ? 6.195 -9.297 -16.328 1 98.94 42 LEU B C 1
ATOM 2618 O O . LEU B 1 42 ? 6.574 -9.391 -17.5 1 98.94 42 LEU B O 1
ATOM 2622 N N . TYR B 1 43 ? 6.973 -9.062 -15.359 1 98.94 43 TYR B N 1
ATOM 2623 C CA . TYR B 1 43 ? 8.43 -9.133 -15.438 1 98.94 43 TYR B CA 1
ATOM 2624 C C . TYR B 1 43 ? 8.953 -10.336 -14.656 1 98.94 43 TYR B C 1
ATOM 2626 O O . TYR B 1 43 ? 8.797 -10.406 -13.438 1 98.94 43 TYR B O 1
ATOM 2634 N N . LEU B 1 44 ? 9.555 -11.258 -15.352 1 98.94 44 LEU B N 1
ATOM 2635 C CA . LEU B 1 44 ? 9.977 -12.523 -14.75 1 98.94 44 LEU B CA 1
ATOM 2636 C C . LEU B 1 44 ? 11.453 -12.477 -14.375 1 98.94 44 LEU B C 1
ATOM 2638 O O . LEU B 1 44 ? 12.281 -12.039 -15.172 1 98.94 44 LEU B O 1
ATOM 2642 N N . ILE B 1 45 ? 11.727 -12.867 -13.195 1 98.94 45 ILE B N 1
ATOM 2643 C CA . ILE B 1 45 ? 13.102 -13.07 -12.742 1 98.94 45 ILE B CA 1
ATOM 2644 C C . ILE B 1 45 ? 13.336 -14.562 -12.484 1 98.94 45 ILE B C 1
ATOM 2646 O O . ILE B 1 45 ? 12.844 -15.109 -11.492 1 98.94 45 ILE B O 1
ATOM 2650 N N . TRP B 1 46 ? 14.078 -15.148 -13.391 1 98.81 46 TRP B N 1
ATOM 2651 C CA . TRP B 1 46 ? 14.516 -16.531 -13.234 1 98.81 46 TRP B CA 1
ATOM 2652 C C . TRP B 1 46 ? 15.758 -16.609 -12.352 1 98.81 46 TRP B C 1
ATOM 2654 O O . TRP B 1 46 ? 16.875 -16.359 -12.812 1 98.81 46 TRP B O 1
ATOM 2664 N N . TYR B 1 47 ? 15.555 -16.953 -11.078 1 98.81 47 TYR B N 1
ATOM 2665 C CA . TYR B 1 47 ? 16.641 -16.969 -10.102 1 98.81 47 TYR B CA 1
ATOM 2666 C C . TYR B 1 47 ? 17.203 -18.375 -9.938 1 98.81 47 TYR B C 1
ATOM 2668 O O . TYR B 1 47 ? 16.516 -19.266 -9.461 1 98.81 47 TYR B O 1
ATOM 2676 N N . GLY B 1 48 ? 18.453 -18.609 -10.406 1 98 48 GLY B N 1
ATOM 2677 C CA . GLY B 1 48 ? 19.109 -19.906 -10.383 1 98 48 GLY B CA 1
ATOM 2678 C C . GLY B 1 48 ? 19.156 -20.578 -11.742 1 98 48 GLY B C 1
ATOM 2679 O O . GLY B 1 48 ? 18.781 -19.984 -12.75 1 98 48 GLY B O 1
ATOM 2680 N N . PRO B 1 49 ? 19.688 -21.75 -11.766 1 97.12 49 PRO B N 1
ATOM 2681 C CA . PRO B 1 49 ? 19.766 -22.5 -13.016 1 97.12 49 PRO B CA 1
ATOM 2682 C C . PRO B 1 49 ? 18.422 -23.125 -13.414 1 97.12 49 PRO B C 1
ATOM 2684 O O . PRO B 1 49 ? 17.906 -23.984 -12.703 1 97.12 49 PRO B O 1
ATOM 2687 N N . TRP B 1 50 ? 17.891 -22.656 -14.562 1 97.62 50 TRP B N 1
ATOM 2688 C CA . TRP B 1 50 ? 16.594 -23.125 -15.062 1 97.62 50 TRP B CA 1
ATOM 2689 C C . TRP B 1 50 ? 16.734 -23.828 -16.406 1 97.62 50 TRP B C 1
ATOM 2691 O O . TRP B 1 50 ? 17.312 -23.281 -17.344 1 97.62 50 TRP B O 1
ATOM 2701 N N . PRO B 1 51 ? 16.234 -25.062 -16.469 1 96.12 51 PRO B N 1
ATOM 2702 C CA . PRO B 1 51 ? 16.109 -25.625 -17.812 1 96.12 51 PRO B CA 1
ATOM 2703 C C . PRO B 1 51 ? 15.125 -24.844 -18.688 1 96.12 51 PRO B C 1
ATOM 2705 O O . PRO B 1 51 ? 14.102 -24.359 -18.188 1 96.12 51 PRO B O 1
ATOM 2708 N N . ALA B 1 52 ? 15.453 -24.75 -19.922 1 97.12 52 ALA B N 1
ATOM 2709 C CA . ALA B 1 52 ? 14.633 -23.984 -20.875 1 97.12 52 ALA B CA 1
ATOM 2710 C C . ALA B 1 52 ? 13.219 -24.547 -20.938 1 97.12 52 ALA B C 1
ATOM 2712 O O . ALA B 1 52 ? 12.25 -23.781 -21.031 1 97.12 52 ALA B O 1
ATOM 2713 N N . ALA B 1 53 ? 13.078 -25.828 -20.875 1 97 53 ALA B N 1
ATOM 2714 C CA . ALA B 1 53 ? 11.773 -26.469 -21 1 97 53 ALA B CA 1
ATOM 2715 C C . ALA B 1 53 ? 10.875 -26.094 -19.812 1 97 53 ALA B C 1
ATOM 2717 O O . ALA B 1 53 ? 9.664 -25.922 -19.984 1 97 53 ALA B O 1
ATOM 2718 N N . HIS B 1 54 ? 11.461 -26 -18.625 1 97.88 54 HIS B N 1
ATOM 2719 C CA . HIS B 1 54 ? 10.703 -25.609 -17.453 1 97.88 54 HIS B CA 1
ATOM 2720 C C . HIS B 1 54 ? 10.227 -24.156 -17.547 1 97.88 54 HIS B C 1
ATOM 2722 O O . HIS B 1 54 ? 9.062 -23.859 -17.266 1 97.88 54 HIS B O 1
ATOM 2728 N N . ARG B 1 55 ? 11.102 -23.297 -18 1 98.38 55 ARG B N 1
ATOM 2729 C CA . ARG B 1 55 ? 10.727 -21.891 -18.188 1 98.38 55 ARG B CA 1
ATOM 2730 C C . ARG B 1 55 ? 9.609 -21.766 -19.203 1 98.38 55 ARG B C 1
ATOM 2732 O O . ARG B 1 55 ? 8.68 -20.969 -19.016 1 98.38 55 ARG B O 1
ATOM 2739 N N . ALA B 1 56 ? 9.688 -22.531 -20.25 1 98.38 56 ALA B N 1
ATOM 2740 C CA . ALA B 1 56 ? 8.695 -22.469 -21.312 1 98.38 56 ALA B CA 1
ATOM 2741 C C . ALA B 1 56 ? 7.305 -22.828 -20.797 1 98.38 56 ALA B C 1
ATOM 2743 O O . ALA B 1 56 ? 6.316 -22.188 -21.172 1 98.38 56 ALA B O 1
ATOM 2744 N N . THR B 1 57 ? 7.227 -23.844 -20.016 1 98.5 57 THR B N 1
ATOM 2745 C CA . THR B 1 57 ? 5.945 -24.266 -19.453 1 98.5 57 THR B CA 1
ATOM 2746 C C . THR B 1 57 ? 5.328 -23.156 -18.609 1 98.5 57 THR B C 1
ATOM 2748 O O . THR B 1 57 ? 4.152 -22.828 -18.781 1 98.5 57 THR B O 1
ATOM 2751 N N . LEU B 1 58 ? 6.117 -22.531 -17.719 1 98.75 58 LEU B N 1
ATOM 2752 C CA . LEU B 1 58 ? 5.637 -21.469 -16.859 1 98.75 58 LEU B CA 1
ATOM 2753 C C . LEU B 1 58 ? 5.25 -20.234 -17.672 1 98.75 58 LEU B C 1
ATOM 2755 O O . LEU B 1 58 ? 4.215 -19.609 -17.422 1 98.75 58 LEU B O 1
ATOM 2759 N N . ARG B 1 59 ? 6.004 -19.891 -18.688 1 98.56 59 ARG B N 1
ATOM 2760 C CA . ARG B 1 59 ? 5.707 -18.781 -19.562 1 98.56 59 ARG B CA 1
ATOM 2761 C C . ARG B 1 59 ? 4.402 -19 -20.328 1 98.56 59 ARG B C 1
ATOM 2763 O O . ARG B 1 59 ? 3.574 -18.094 -20.438 1 98.56 59 ARG B O 1
ATOM 2770 N N . ASP B 1 60 ? 4.266 -20.188 -20.828 1 98.69 60 ASP B N 1
ATOM 2771 C CA . ASP B 1 60 ? 3.057 -20.516 -21.578 1 98.69 60 ASP B CA 1
ATOM 2772 C C . ASP B 1 60 ? 1.815 -20.391 -20.703 1 98.69 60 ASP B C 1
ATOM 2774 O O . ASP B 1 60 ? 0.76 -19.953 -21.172 1 98.69 60 ASP B O 1
ATOM 2778 N N . PHE B 1 61 ? 1.891 -20.797 -19.453 1 98.88 61 PHE B N 1
ATOM 2779 C CA . PHE B 1 61 ? 0.757 -20.609 -18.547 1 98.88 61 PHE B CA 1
ATOM 2780 C C . PHE B 1 61 ? 0.397 -19.141 -18.438 1 98.88 61 PHE B C 1
ATOM 2782 O O . PHE B 1 61 ? -0.759 -18.75 -18.625 1 98.88 61 PHE B O 1
ATOM 2789 N N . LEU B 1 62 ? 1.44 -18.312 -18.172 1 98.94 62 LEU B N 1
ATOM 2790 C CA . LEU B 1 62 ? 1.209 -16.891 -17.969 1 98.94 62 LEU B CA 1
ATOM 2791 C C . LEU B 1 62 ? 0.605 -16.25 -19.219 1 98.94 62 LEU B C 1
ATOM 2793 O O . LEU B 1 62 ? -0.339 -15.469 -19.125 1 98.94 62 LEU B O 1
ATOM 2797 N N . LEU B 1 63 ? 1.094 -16.625 -20.344 1 98.69 63 LEU B N 1
ATOM 2798 C CA . LEU B 1 63 ? 0.606 -16.062 -21.609 1 98.69 63 LEU B CA 1
ATOM 2799 C C . LEU B 1 63 ? -0.793 -16.578 -21.922 1 98.69 63 LEU B C 1
ATOM 2801 O O . LEU B 1 63 ? -1.553 -15.922 -22.641 1 98.69 63 LEU B O 1
ATOM 2805 N N . SER B 1 64 ? -1.17 -17.734 -21.422 1 98.88 64 SER B N 1
ATOM 2806 C CA . SER B 1 64 ? -2.48 -18.328 -21.672 1 98.88 64 SER B CA 1
ATOM 2807 C C . SER B 1 64 ? -3.584 -17.531 -20.984 1 98.88 64 SER B C 1
ATOM 2809 O O . SER B 1 64 ? -4.754 -17.625 -21.359 1 98.88 64 SER B O 1
ATOM 2811 N N . LEU B 1 65 ? -3.23 -16.766 -19.969 1 98.81 65 LEU B N 1
ATOM 2812 C CA . LEU B 1 65 ? -4.215 -16.047 -19.156 1 98.81 65 LEU B CA 1
ATOM 2813 C C . LEU B 1 65 ? -4.945 -15.008 -20 1 98.81 65 LEU B C 1
ATOM 2815 O O . LEU B 1 65 ? -6.082 -14.641 -19.703 1 98.81 65 LEU B O 1
ATOM 2819 N N . SER B 1 66 ? -4.277 -14.539 -21.062 1 98.31 66 SER B N 1
ATOM 2820 C CA . SER B 1 66 ? -4.875 -13.508 -21.906 1 98.31 66 SER B CA 1
ATOM 2821 C C . SER B 1 66 ? -5.164 -14.031 -23.312 1 98.31 66 SER B C 1
ATOM 2823 O O . SER B 1 66 ? -5.566 -13.273 -24.188 1 98.31 66 SER B O 1
ATOM 2825 N N . ASP B 1 67 ? -4.906 -15.258 -23.547 1 98.25 67 ASP B N 1
ATOM 2826 C CA . ASP B 1 67 ? -5.113 -15.852 -24.859 1 98.25 67 ASP B CA 1
ATOM 2827 C C . ASP B 1 67 ? -6.508 -16.469 -24.969 1 98.25 67 ASP B C 1
ATOM 2829 O O . ASP B 1 67 ? -6.789 -17.5 -24.344 1 98.25 67 ASP B O 1
ATOM 2833 N N . PRO B 1 68 ? -7.391 -15.961 -25.797 1 96.62 68 PRO B N 1
ATOM 2834 C CA . PRO B 1 68 ? -8.758 -16.484 -25.875 1 96.62 68 PRO B CA 1
ATOM 2835 C C . PRO B 1 68 ? -8.875 -17.688 -26.812 1 96.62 68 PRO B C 1
ATOM 2837 O O . PRO B 1 68 ? -9.953 -18.281 -26.938 1 96.62 68 PRO B O 1
ATOM 2840 N N . SER B 1 69 ? -7.836 -18.141 -27.391 1 97.94 69 SER B N 1
ATOM 2841 C CA . SER B 1 69 ? -7.891 -19.109 -28.484 1 97.94 69 SER B CA 1
ATOM 2842 C C . SER B 1 69 ? -8.102 -20.531 -27.969 1 97.94 69 SER B C 1
ATOM 2844 O O . SER B 1 69 ? -8.836 -21.312 -28.562 1 97.94 69 SER B O 1
ATOM 2846 N N . PRO B 1 70 ? -7.461 -20.922 -26.844 1 98.56 70 PRO B N 1
ATOM 2847 C CA . PRO B 1 70 ? -7.645 -22.297 -26.391 1 98.56 70 PRO B CA 1
ATOM 2848 C C . PRO B 1 70 ? -9.102 -22.625 -26.078 1 98.56 70 PRO B C 1
ATOM 2850 O O . PRO B 1 70 ? -9.852 -21.75 -25.625 1 98.56 70 PRO B O 1
ATOM 2853 N N . PRO B 1 71 ? -9.586 -23.844 -26.344 1 97.88 71 PRO B N 1
ATOM 2854 C CA . PRO B 1 71 ? -10.969 -24.234 -26.062 1 97.88 71 PRO B CA 1
ATOM 2855 C C . PRO B 1 71 ? -11.281 -24.266 -24.578 1 97.88 71 PRO B C 1
ATOM 2857 O O . PRO B 1 71 ? -10.375 -24.422 -23.75 1 97.88 71 PRO B O 1
ATOM 2860 N N . PRO B 1 72 ? -12.617 -24.141 -24.266 1 97.62 72 PRO B N 1
ATOM 2861 C CA . PRO B 1 72 ? -12.992 -24.297 -22.859 1 97.62 72 PRO B CA 1
ATOM 2862 C C . PRO B 1 72 ? -12.828 -25.734 -22.359 1 97.62 72 PRO B C 1
ATOM 2864 O O . PRO B 1 72 ? -12.945 -26.688 -23.141 1 97.62 72 PRO B O 1
ATOM 2867 N N . PRO B 1 73 ? -12.664 -25.828 -21.031 1 98.5 73 PRO B N 1
ATOM 2868 C CA . PRO B 1 73 ? -12.305 -24.797 -20.078 1 98.5 73 PRO B CA 1
ATOM 2869 C C . PRO B 1 73 ? -10.883 -24.266 -20.266 1 98.5 73 PRO B C 1
ATOM 2871 O O . PRO B 1 73 ? -9.953 -25.062 -20.422 1 98.5 73 PRO B O 1
ATOM 2874 N N . SER B 1 74 ? -10.625 -22.953 -20.266 1 98.81 74 SER B N 1
ATOM 2875 C CA . SER B 1 74 ? -9.32 -22.391 -20.609 1 98.81 74 SER B CA 1
ATOM 2876 C C . SER B 1 74 ? -8.75 -21.578 -19.438 1 98.81 74 SER B C 1
ATOM 2878 O O . SER B 1 74 ? -9.477 -21.219 -18.516 1 98.81 74 SER B O 1
ATOM 2880 N N . ALA B 1 75 ? -7.41 -21.328 -19.531 1 98.88 75 ALA B N 1
ATOM 2881 C CA . ALA B 1 75 ? -6.742 -20.469 -18.562 1 98.88 75 ALA B CA 1
ATOM 2882 C C . ALA B 1 75 ? -7.301 -19.047 -18.609 1 98.88 75 ALA B C 1
ATOM 2884 O O . ALA B 1 75 ? -7.445 -18.391 -17.578 1 98.88 75 ALA B O 1
ATOM 2885 N N . ALA B 1 76 ? -7.676 -18.578 -19.781 1 98.88 76 ALA B N 1
ATOM 2886 C CA . ALA B 1 76 ? -8.266 -17.25 -19.922 1 98.88 76 ALA B CA 1
ATOM 2887 C C . ALA B 1 76 ? -9.602 -17.156 -19.203 1 98.88 76 ALA B C 1
ATOM 2889 O O . ALA B 1 76 ? -9.922 -16.141 -18.594 1 98.88 76 ALA B O 1
ATOM 2890 N N . GLN B 1 77 ? -10.359 -18.219 -19.281 1 98.69 77 GLN B N 1
ATOM 2891 C CA . GLN B 1 77 ? -11.633 -18.25 -18.562 1 98.69 77 GLN B CA 1
ATOM 2892 C C . GLN B 1 77 ? -11.422 -18.266 -17.062 1 98.69 77 GLN B C 1
ATOM 2894 O O . GLN B 1 77 ? -12.195 -17.672 -16.312 1 98.69 77 GLN B O 1
ATOM 2899 N N . TRP B 1 78 ? -10.445 -19 -16.625 1 98.88 78 TRP B N 1
ATOM 2900 C CA . TRP B 1 78 ? -10.086 -18.984 -15.211 1 98.88 78 TRP B CA 1
ATOM 2901 C C . TRP B 1 78 ? -9.742 -17.578 -14.758 1 98.88 78 TRP B C 1
ATOM 2903 O O . TRP B 1 78 ? -10.258 -17.094 -13.734 1 98.88 78 TRP B O 1
ATOM 2913 N N . TRP B 1 79 ? -8.961 -16.828 -15.562 1 98.88 79 TRP B N 1
ATOM 2914 C CA . TRP B 1 79 ? -8.539 -15.469 -15.258 1 98.88 79 TRP B CA 1
ATOM 2915 C C . TRP B 1 79 ? -9.734 -14.516 -15.281 1 98.88 79 TRP B C 1
ATOM 2917 O O . TRP B 1 79 ? -9.75 -13.516 -14.57 1 98.88 79 TRP B O 1
ATOM 2927 N N . SER B 1 80 ? -10.773 -14.82 -16.031 1 98.44 80 SER B N 1
ATOM 2928 C CA . SER B 1 80 ? -11.961 -13.977 -16.094 1 98.44 80 SER B CA 1
ATOM 2929 C C . SER B 1 80 ? -12.656 -13.898 -14.742 1 98.44 80 SER B C 1
ATOM 2931 O O . SER B 1 80 ? -13.32 -12.898 -14.43 1 98.44 80 SER B O 1
ATOM 2933 N N . THR B 1 81 ? -12.516 -14.977 -13.922 1 98.38 81 THR B N 1
ATOM 2934 C CA . THR B 1 81 ? -13.055 -14.922 -12.562 1 98.38 81 THR B CA 1
ATOM 2935 C C . THR B 1 81 ? -12.266 -13.93 -11.711 1 98.38 81 THR B C 1
ATOM 2937 O O . THR B 1 81 ? -12.859 -13.133 -10.977 1 98.38 81 THR B O 1
ATOM 2940 N N . VAL B 1 82 ? -10.938 -13.938 -11.836 1 98.81 82 VAL B N 1
ATOM 2941 C CA . VAL B 1 82 ? -10.078 -12.992 -11.133 1 98.81 82 VAL B CA 1
ATOM 2942 C C . VAL B 1 82 ? -10.414 -11.57 -11.57 1 98.81 82 VAL B C 1
ATOM 2944 O O . VAL B 1 82 ? -10.469 -10.656 -10.742 1 98.81 82 VAL B O 1
ATOM 2947 N N . ALA B 1 83 ? -10.766 -11.406 -12.844 1 98.75 83 ALA B N 1
ATOM 2948 C CA . ALA B 1 83 ? -11 -10.094 -13.445 1 98.75 83 ALA B CA 1
ATOM 2949 C C . ALA B 1 83 ? -12.352 -9.523 -13.016 1 98.75 83 ALA B C 1
ATOM 2951 O O . ALA B 1 83 ? -12.711 -8.414 -13.398 1 98.75 83 ALA B O 1
ATOM 2952 N N . LEU B 1 84 ? -13.148 -10.227 -12.203 1 98.56 84 LEU B N 1
ATOM 2953 C CA . LEU B 1 84 ? -14.422 -9.719 -11.695 1 98.56 84 LEU B CA 1
ATOM 2954 C C . LEU B 1 84 ? -14.188 -8.711 -10.57 1 98.56 84 LEU B C 1
ATOM 2956 O O . LEU B 1 84 ? -15.078 -7.918 -10.25 1 98.56 84 LEU B O 1
ATOM 2960 N N . TYR B 1 85 ? -13.047 -8.781 -9.953 1 98.62 85 TYR B N 1
ATOM 2961 C CA . TYR B 1 85 ? -12.758 -7.93 -8.805 1 98.62 85 TYR B CA 1
ATOM 2962 C C . TYR B 1 85 ? -12.406 -6.516 -9.25 1 98.62 85 TYR B C 1
ATOM 2964 O O . TYR B 1 85 ? -11.695 -6.328 -10.242 1 98.62 85 TYR B O 1
ATOM 2972 N N . SER B 1 86 ? -12.938 -5.52 -8.57 1 98 86 SER B N 1
ATOM 2973 C CA . SER B 1 86 ? -12.727 -4.109 -8.875 1 98 86 SER B CA 1
ATOM 2974 C C . SER B 1 86 ? -12.281 -3.332 -7.641 1 98 86 SER B C 1
ATOM 2976 O O . SER B 1 86 ? -12.242 -3.881 -6.539 1 98 86 SER B O 1
ATOM 2978 N N . ASP B 1 87 ? -11.82 -2.129 -7.836 1 96.56 87 ASP B N 1
ATOM 2979 C CA . ASP B 1 87 ? -11.508 -1.239 -6.719 1 96.56 87 ASP B CA 1
ATOM 2980 C C . ASP B 1 87 ? -12.43 -0.021 -6.711 1 96.56 87 ASP B C 1
ATOM 2982 O O . ASP B 1 87 ? -13.461 -0.012 -7.387 1 96.56 87 ASP B O 1
ATOM 2986 N N . GLN B 1 88 ? -12.188 0.978 -5.875 1 93.69 88 GLN B N 1
ATOM 2987 C CA . GLN B 1 88 ? -13.109 2.084 -5.633 1 93.69 88 GLN B CA 1
ATOM 2988 C C . GLN B 1 88 ? -13.227 2.979 -6.863 1 93.69 88 GLN B C 1
ATOM 2990 O O . GLN B 1 88 ? -14.133 3.816 -6.938 1 93.69 88 GLN B O 1
ATOM 2995 N N . THR B 1 89 ? -12.336 2.83 -7.867 1 93.44 89 THR B N 1
ATOM 2996 C CA . THR B 1 89 ? -12.461 3.58 -9.109 1 93.44 89 THR B CA 1
ATOM 2997 C C . THR B 1 89 ? -13.5 2.945 -10.023 1 93.44 89 THR B C 1
ATOM 2999 O O . THR B 1 89 ? -13.922 3.549 -11.016 1 93.44 89 THR B O 1
ATOM 3002 N N . GLY B 1 90 ? -13.922 1.733 -9.719 1 94.31 90 GLY B N 1
ATOM 3003 C CA . GLY B 1 90 ? -14.844 0.982 -10.562 1 94.31 90 GLY B CA 1
ATOM 3004 C C . GLY B 1 90 ? -14.133 0.12 -11.586 1 94.31 90 GLY B C 1
ATOM 3005 O O . GLY B 1 90 ? -14.773 -0.67 -12.289 1 94.31 90 GLY B O 1
ATOM 3006 N N . ALA B 1 91 ? -12.828 0.216 -11.625 1 95.06 91 ALA B N 1
ATOM 3007 C CA . ALA B 1 91 ? -12.062 -0.555 -12.602 1 95.06 91 ALA B CA 1
ATOM 3008 C C . ALA B 1 91 ? -11.82 -1.979 -12.109 1 95.06 91 ALA B C 1
ATOM 3010 O O . ALA B 1 91 ? -11.508 -2.189 -10.938 1 95.06 91 ALA B O 1
ATOM 3011 N N . ASN B 1 92 ? -11.961 -2.92 -12.969 1 98.19 92 ASN B N 1
ATOM 3012 C CA . ASN B 1 92 ? -11.688 -4.32 -12.664 1 98.19 92 ASN B CA 1
ATOM 3013 C C . ASN B 1 92 ? -10.219 -4.672 -12.883 1 98.19 92 ASN B C 1
ATOM 3015 O O . ASN B 1 92 ? -9.5 -3.947 -13.578 1 98.19 92 ASN B O 1
ATOM 3019 N N . VAL B 1 93 ? -9.82 -5.805 -12.281 1 98.75 93 VAL B N 1
ATOM 3020 C CA . VAL B 1 93 ? -8.539 -6.398 -12.664 1 98.75 93 VAL B CA 1
ATOM 3021 C C . VAL B 1 93 ? -8.492 -6.59 -14.18 1 98.75 93 VAL B C 1
ATOM 3023 O O . VAL B 1 93 ? -9.477 -7.027 -14.781 1 98.75 93 VAL B O 1
ATOM 3026 N N . SER B 1 94 ? -7.387 -6.281 -14.789 1 98.75 94 SER B N 1
ATOM 3027 C CA . SER B 1 94 ? -7.254 -6.34 -16.25 1 98.75 94 SER B CA 1
ATOM 3028 C C . SER B 1 94 ? -7.273 -7.785 -16.734 1 98.75 94 SER B C 1
ATOM 3030 O O . SER B 1 94 ? -6.672 -8.664 -16.125 1 98.75 94 SER B O 1
ATOM 3032 N N . ARG B 1 95 ? -7.887 -8.047 -17.859 1 98.44 95 ARG B N 1
ATOM 3033 C CA . ARG B 1 95 ? -7.859 -9.344 -18.531 1 98.44 95 ARG B CA 1
ATOM 3034 C C . ARG B 1 95 ? -6.641 -9.461 -19.438 1 98.44 95 ARG B C 1
ATOM 3036 O O . ARG B 1 95 ? -6.348 -10.539 -19.953 1 98.44 95 ARG B O 1
ATOM 3043 N N . ARG B 1 96 ? -5.957 -8.383 -19.625 1 98.44 96 ARG B N 1
ATOM 3044 C CA . ARG B 1 96 ? -4.766 -8.383 -20.469 1 98.44 96 ARG B CA 1
ATOM 3045 C C . ARG B 1 96 ? -3.506 -8.602 -19.625 1 98.44 96 ARG B C 1
ATOM 3047 O O . ARG B 1 96 ? -3.145 -7.75 -18.812 1 98.44 96 ARG B O 1
ATOM 3054 N N . VAL B 1 97 ? -2.91 -9.68 -19.781 1 98.75 97 VAL B N 1
ATOM 3055 C CA . VAL B 1 97 ? -1.677 -10.07 -19.109 1 98.75 97 VAL B CA 1
ATOM 3056 C C . VAL B 1 97 ? -0.602 -10.398 -20.141 1 98.75 97 VAL B C 1
ATOM 3058 O O . VAL B 1 97 ? -0.849 -11.156 -21.078 1 98.75 97 VAL B O 1
ATOM 3061 N N . SER B 1 98 ? 0.547 -9.781 -20.062 1 98.5 98 SER B N 1
ATOM 3062 C CA . SER B 1 98 ? 1.667 -10.062 -20.953 1 98.5 98 SER B CA 1
ATOM 3063 C C . SER B 1 98 ? 2.949 -10.32 -20.156 1 98.5 98 SER B C 1
ATOM 3065 O O . SER B 1 98 ? 3.064 -9.914 -19 1 98.5 98 SER B O 1
ATOM 3067 N N . VAL B 1 99 ? 3.811 -11.117 -20.719 1 98.75 99 VAL B N 1
ATOM 3068 C CA . VAL B 1 99 ? 5.188 -11.188 -20.234 1 98.75 99 VAL B CA 1
ATOM 3069 C C . VAL B 1 99 ? 6.039 -10.148 -20.969 1 98.75 99 VAL B C 1
ATOM 3071 O O . VAL B 1 99 ? 6.355 -10.305 -22.141 1 98.75 99 VAL B O 1
ATOM 3074 N N . ALA B 1 100 ? 6.406 -9.102 -20.219 1 98.75 100 ALA B N 1
ATOM 3075 C CA . ALA B 1 100 ? 6.984 -7.926 -20.859 1 98.75 100 ALA B CA 1
ATOM 3076 C C . ALA B 1 100 ? 8.5 -8.047 -20.969 1 98.75 100 ALA B C 1
ATOM 3078 O O . ALA B 1 100 ? 9.102 -7.559 -21.922 1 98.75 100 ALA B O 1
ATOM 3079 N N . ALA B 1 101 ? 9.141 -8.617 -20.016 1 98.69 101 ALA B N 1
ATOM 3080 C CA . ALA B 1 101 ? 10.586 -8.836 -20.016 1 98.69 101 ALA B CA 1
ATOM 3081 C C . ALA B 1 101 ? 10.977 -9.914 -19.016 1 98.69 101 ALA B C 1
ATOM 3083 O O . ALA B 1 101 ? 10.203 -10.266 -18.125 1 98.69 101 ALA B O 1
ATOM 3084 N N . GLU B 1 102 ? 12.172 -10.438 -19.234 1 98.62 102 GLU B N 1
ATOM 3085 C CA . GLU B 1 102 ? 12.703 -11.484 -18.375 1 98.62 102 GLU B CA 1
ATOM 3086 C C . GLU B 1 102 ? 14.156 -11.203 -18 1 98.62 102 GLU B C 1
ATOM 3088 O O . GLU B 1 102 ? 14.938 -10.719 -18.828 1 98.62 102 GLU B O 1
ATOM 3093 N N . ALA B 1 103 ? 14.438 -11.43 -16.75 1 98.62 103 ALA B N 1
ATOM 3094 C CA . ALA B 1 103 ? 15.812 -11.422 -16.266 1 98.62 103 ALA B CA 1
ATOM 3095 C C . ALA B 1 103 ? 16.25 -12.812 -15.797 1 98.62 103 ALA B C 1
ATOM 3097 O O . ALA B 1 103 ? 15.453 -13.539 -15.195 1 98.62 103 ALA B O 1
ATOM 3098 N N . HIS B 1 104 ? 17.484 -13.141 -16.125 1 97.94 104 HIS B N 1
ATOM 3099 C CA . HIS B 1 104 ? 18.062 -14.414 -15.719 1 97.94 104 HIS B CA 1
ATOM 3100 C C . HIS B 1 104 ? 19.234 -14.211 -14.758 1 97.94 104 HIS B C 1
ATOM 3102 O O . HIS B 1 104 ? 20.266 -13.68 -15.141 1 97.94 104 HIS B O 1
ATOM 3108 N N . LEU B 1 105 ? 19 -14.609 -13.516 1 97.69 105 LEU B N 1
ATOM 3109 C CA . LEU B 1 105 ? 20.031 -14.477 -12.492 1 97.69 105 LEU B CA 1
ATOM 3110 C C . LEU B 1 105 ? 20.594 -15.836 -12.094 1 97.69 105 LEU B C 1
ATOM 3112 O O . LEU B 1 105 ? 20.484 -16.25 -10.938 1 97.69 105 LEU B O 1
ATOM 3116 N N . ARG B 1 106 ? 21.297 -16.438 -12.992 1 95.56 106 ARG B N 1
ATOM 3117 C CA . ARG B 1 106 ? 21.812 -17.797 -12.852 1 95.56 106 ARG B CA 1
ATOM 3118 C C . ARG B 1 106 ? 22.906 -17.859 -11.789 1 95.56 106 ARG B C 1
ATOM 3120 O O . ARG B 1 106 ? 23.094 -18.891 -11.141 1 95.56 106 ARG B O 1
ATOM 3127 N N . GLY B 1 107 ? 23.625 -16.734 -11.625 1 94.44 107 GLY B N 1
ATOM 3128 C CA . GLY B 1 107 ? 24.766 -16.703 -10.734 1 94.44 107 GLY B CA 1
ATOM 3129 C C . GLY B 1 107 ? 24.375 -16.5 -9.281 1 94.44 107 GLY B C 1
ATOM 3130 O O . GLY B 1 107 ? 25.25 -16.422 -8.406 1 94.44 107 GLY B O 1
ATOM 3131 N N . LEU B 1 108 ? 23.156 -16.422 -8.961 1 97.31 108 LEU B N 1
ATOM 3132 C CA . LEU B 1 108 ? 22.672 -16.281 -7.594 1 97.31 108 LEU B CA 1
ATOM 3133 C C . LEU B 1 108 ? 23.344 -15.109 -6.891 1 97.31 108 LEU B C 1
ATOM 3135 O O . LEU B 1 108 ? 23.953 -15.281 -5.836 1 97.31 108 LEU B O 1
ATOM 3139 N N . PRO B 1 109 ? 23.172 -13.914 -7.395 1 95.81 109 PRO B N 1
ATOM 3140 C CA . PRO B 1 109 ? 23.891 -12.766 -6.848 1 95.81 109 PRO B CA 1
ATOM 3141 C C . PRO B 1 109 ? 23.578 -12.531 -5.371 1 95.81 109 PRO B C 1
ATOM 3143 O O . PRO B 1 109 ? 24.375 -11.891 -4.668 1 95.81 109 PRO B O 1
ATOM 3146 N N . ARG B 1 110 ? 22.469 -13.086 -4.867 1 97.75 110 ARG B N 1
ATOM 3147 C CA . ARG B 1 110 ? 22.094 -12.914 -3.465 1 97.75 110 ARG B CA 1
ATOM 3148 C C . ARG B 1 110 ? 22.188 -14.234 -2.705 1 97.75 110 ARG B C 1
ATOM 3150 O O . ARG B 1 110 ? 21.609 -14.375 -1.629 1 97.75 110 ARG B O 1
ATOM 3157 N N . GLY B 1 111 ? 22.812 -15.234 -3.283 1 97.94 111 GLY B N 1
ATOM 3158 C CA . GLY B 1 111 ? 23 -16.531 -2.652 1 97.94 111 GLY B CA 1
ATOM 3159 C C . GLY B 1 111 ? 21.844 -17.484 -2.877 1 97.94 111 GLY B C 1
ATOM 3160 O O . GLY B 1 111 ? 20.859 -17.125 -3.518 1 97.94 111 GLY B O 1
ATOM 3161 N N . ALA B 1 112 ? 21.953 -18.672 -2.301 1 98.06 112 ALA B N 1
ATOM 3162 C CA . ALA B 1 112 ? 20.984 -19.75 -2.521 1 98.06 112 ALA B CA 1
ATOM 3163 C C . ALA B 1 112 ? 19.969 -19.797 -1.386 1 98.06 112 ALA B C 1
ATOM 3165 O O . ALA B 1 112 ? 19.125 -20.688 -1.354 1 98.06 112 ALA B O 1
ATOM 3166 N N . SER B 1 113 ? 20.109 -18.938 -0.423 1 98.12 113 SER B N 1
ATOM 3167 C CA . SER B 1 113 ? 19.172 -18.797 0.687 1 98.12 113 SER B CA 1
ATOM 3168 C C . SER B 1 113 ? 18.703 -17.359 0.833 1 98.12 113 SER B C 1
ATOM 3170 O O . SER B 1 113 ? 19.5 -16.469 1.107 1 98.12 113 SER B O 1
ATOM 3172 N N . LEU B 1 114 ? 17.406 -17.156 0.594 1 98.31 114 LEU B N 1
ATOM 3173 C CA . LEU B 1 114 ? 16.875 -15.797 0.603 1 98.31 114 LEU B CA 1
ATOM 3174 C C . LEU B 1 114 ? 15.891 -15.609 1.76 1 98.31 114 LEU B C 1
ATOM 3176 O O . LEU B 1 114 ? 15.109 -16.5 2.072 1 98.31 114 LEU B O 1
ATOM 3180 N N . THR B 1 115 ? 15.922 -14.492 2.432 1 96.88 115 THR B N 1
ATOM 3181 C CA . THR B 1 115 ? 14.836 -14.008 3.277 1 96.88 115 THR B CA 1
ATOM 3182 C C . THR B 1 115 ? 13.766 -13.32 2.438 1 96.88 115 THR B C 1
ATOM 3184 O O . THR B 1 115 ? 13.945 -13.109 1.236 1 96.88 115 THR B O 1
ATOM 3187 N N . ARG B 1 116 ? 12.672 -12.992 3.061 1 94.69 116 ARG B N 1
ATOM 3188 C CA . ARG B 1 116 ? 11.641 -12.242 2.352 1 94.69 116 ARG B CA 1
ATOM 3189 C C . ARG B 1 116 ? 12.172 -10.891 1.872 1 94.69 116 ARG B C 1
ATOM 3191 O O . ARG B 1 116 ? 11.898 -10.477 0.746 1 94.69 116 ARG B O 1
ATOM 3198 N N . LEU B 1 117 ? 12.938 -10.211 2.76 1 94.38 117 LEU B N 1
ATOM 3199 C CA . LEU B 1 117 ? 13.562 -8.953 2.348 1 94.38 117 LEU B CA 1
ATOM 3200 C C . LEU B 1 117 ? 14.578 -9.195 1.24 1 94.38 117 LEU B C 1
ATOM 3202 O O . LEU B 1 117 ? 14.734 -8.359 0.344 1 94.38 117 LEU B O 1
ATOM 3206 N N . GLY B 1 118 ? 15.234 -10.344 1.289 1 97.25 118 GLY B N 1
ATOM 3207 C CA . GLY B 1 118 ? 16.172 -10.719 0.244 1 97.25 118 GLY B CA 1
ATOM 3208 C C . GLY B 1 118 ? 15.531 -10.836 -1.124 1 97.25 118 GLY B C 1
ATOM 3209 O O . GLY B 1 118 ? 16.156 -10.508 -2.139 1 97.25 118 GLY B O 1
ATOM 3210 N N . VAL B 1 119 ? 14.32 -11.289 -1.165 1 98.44 119 VAL B N 1
ATOM 3211 C CA . VAL B 1 119 ? 13.594 -11.398 -2.424 1 98.44 119 VAL B CA 1
ATOM 3212 C C . VAL B 1 119 ? 13.398 -10.008 -3.033 1 98.44 119 VAL B C 1
ATOM 3214 O O . VAL B 1 119 ? 13.539 -9.836 -4.246 1 98.44 119 VAL B O 1
ATOM 3217 N N . GLN B 1 120 ? 13.117 -8.992 -2.211 1 98.12 120 GLN B N 1
ATOM 3218 C CA . GLN B 1 120 ? 13.008 -7.625 -2.713 1 98.12 120 GLN B CA 1
ATOM 3219 C C . GLN B 1 120 ? 14.328 -7.141 -3.293 1 98.12 120 GLN B C 1
ATOM 3221 O O . GLN B 1 120 ? 14.352 -6.449 -4.312 1 98.12 120 GLN B O 1
ATOM 3226 N N . LEU B 1 121 ? 15.438 -7.508 -2.652 1 98 121 LEU B N 1
ATOM 3227 C CA . LEU B 1 121 ? 16.75 -7.074 -3.123 1 98 121 LEU B CA 1
ATOM 3228 C C . LEU B 1 121 ? 17.094 -7.742 -4.449 1 98 121 LEU B C 1
ATOM 3230 O O . LEU B 1 121 ? 17.797 -7.156 -5.277 1 98 121 LEU B O 1
ATOM 3234 N N . VAL B 1 122 ? 16.578 -8.969 -4.695 1 98.75 122 VAL B N 1
ATOM 3235 C CA . VAL B 1 122 ? 16.719 -9.609 -6 1 98.75 122 VAL B CA 1
ATOM 3236 C C . VAL B 1 122 ? 16.047 -8.742 -7.07 1 98.75 122 VAL B C 1
ATOM 3238 O O . VAL B 1 122 ? 16.609 -8.547 -8.148 1 98.75 122 VAL B O 1
ATOM 3241 N N . ILE B 1 123 ? 14.875 -8.195 -6.77 1 98.69 123 ILE B N 1
ATOM 3242 C CA . ILE B 1 123 ? 14.164 -7.309 -7.688 1 98.69 123 ILE B CA 1
ATOM 3243 C C . ILE B 1 123 ? 14.969 -6.023 -7.883 1 98.69 123 ILE B C 1
ATOM 3245 O O . ILE B 1 123 ? 15.148 -5.566 -9.008 1 98.69 123 ILE B O 1
ATOM 3249 N N . ALA B 1 124 ? 15.516 -5.5 -6.766 1 97.44 124 ALA B N 1
ATOM 3250 C CA . ALA B 1 124 ? 16.344 -4.293 -6.836 1 97.44 124 ALA B CA 1
ATOM 3251 C C . ALA B 1 124 ? 17.531 -4.492 -7.781 1 97.44 124 ALA B C 1
ATOM 3253 O O . ALA B 1 124 ? 17.844 -3.613 -8.586 1 97.44 124 ALA B O 1
ATOM 3254 N N . ASP B 1 125 ? 18.141 -5.66 -7.734 1 97 125 ASP B N 1
ATOM 3255 C CA . ASP B 1 125 ? 19.281 -5.973 -8.586 1 97 125 ASP B CA 1
ATOM 3256 C C . ASP B 1 125 ? 18.875 -6.004 -10.055 1 97 125 ASP B C 1
ATOM 3258 O O . ASP B 1 125 ? 19.594 -5.477 -10.914 1 97 125 ASP B O 1
ATOM 3262 N N . ALA B 1 126 ? 17.734 -6.621 -10.32 1 98.12 126 ALA B N 1
ATOM 3263 C CA . ALA B 1 126 ? 17.25 -6.723 -11.695 1 98.12 126 ALA B CA 1
ATOM 3264 C C . ALA B 1 126 ? 16.938 -5.348 -12.273 1 98.12 126 ALA B C 1
ATOM 3266 O O . ALA B 1 126 ? 17.156 -5.094 -13.453 1 98.12 126 ALA B O 1
ATOM 3267 N N . LEU B 1 127 ? 16.422 -4.469 -11.438 1 97.44 127 LEU B N 1
ATOM 3268 C CA . LEU B 1 127 ? 16.125 -3.107 -11.867 1 97.44 127 LEU B CA 1
ATOM 3269 C C . LEU B 1 127 ? 17.391 -2.297 -12.062 1 97.44 127 LEU B C 1
ATOM 3271 O O . LEU B 1 127 ? 17.547 -1.614 -13.078 1 97.44 127 LEU B O 1
ATOM 3275 N N . ALA B 1 128 ? 18.344 -2.412 -11.133 1 95.56 128 ALA B N 1
ATOM 3276 C CA . ALA B 1 128 ? 19.578 -1.639 -11.148 1 95.56 128 ALA B CA 1
ATOM 3277 C C . ALA B 1 128 ? 20.453 -2.033 -12.336 1 95.56 128 ALA B C 1
ATOM 3279 O O . ALA B 1 128 ? 21.156 -1.193 -12.914 1 95.56 128 ALA B O 1
ATOM 3280 N N . SER B 1 129 ? 20.391 -3.248 -12.797 1 95.5 129 SER B N 1
ATOM 3281 C CA . SER B 1 129 ? 21.203 -3.734 -13.906 1 95.5 129 SER B CA 1
ATOM 3282 C C . SER B 1 129 ? 20.609 -3.32 -15.25 1 95.5 129 SER B C 1
ATOM 3284 O O . SER B 1 129 ? 21.266 -3.438 -16.281 1 95.5 129 SER B O 1
ATOM 3286 N N . GLY B 1 130 ? 19.359 -2.885 -15.25 1 96.19 130 GLY B N 1
ATOM 3287 C CA . GLY B 1 130 ? 18.688 -2.527 -16.484 1 96.19 130 GLY B CA 1
ATOM 3288 C C . GLY B 1 130 ? 18.062 -3.717 -17.188 1 96.19 130 GLY B C 1
ATOM 3289 O O . GLY B 1 130 ? 17.484 -3.572 -18.266 1 96.19 130 GLY B O 1
ATOM 3290 N N . SER B 1 131 ? 18.125 -4.883 -16.578 1 96.81 131 SER B N 1
ATOM 3291 C CA . SER B 1 131 ? 17.516 -6.074 -17.172 1 96.81 131 SER B CA 1
ATOM 3292 C C . SER B 1 131 ? 15.992 -5.965 -17.203 1 96.81 131 SER B C 1
ATOM 3294 O O . SER B 1 131 ? 15.344 -6.551 -18.062 1 96.81 131 SER B O 1
ATOM 3296 N N . LEU B 1 132 ? 15.469 -5.316 -16.234 1 98.56 132 LEU B N 1
ATOM 3297 C CA . LEU B 1 132 ? 14.031 -5.039 -16.172 1 98.56 132 LEU B CA 1
ATOM 3298 C C . LEU B 1 132 ? 13.781 -3.551 -15.953 1 98.56 132 LEU B C 1
ATOM 3300 O O . LEU B 1 132 ? 14.547 -2.883 -15.258 1 98.56 132 LEU B O 1
ATOM 3304 N N . PRO B 1 133 ? 12.789 -3.02 -16.547 1 98.25 133 PRO B N 1
ATOM 3305 C CA . PRO B 1 133 ? 12.414 -1.624 -16.281 1 98.25 133 PRO B CA 1
ATOM 3306 C C . PRO B 1 133 ? 11.625 -1.446 -14.992 1 98.25 133 PRO B C 1
ATOM 3308 O O . PRO B 1 133 ? 11.07 -2.416 -14.469 1 98.25 133 PRO B O 1
ATOM 3311 N N . VAL B 1 134 ? 11.641 -0.227 -14.445 1 97 134 VAL B N 1
ATOM 3312 C CA . VAL B 1 134 ? 10.672 0.161 -13.43 1 97 134 VAL B CA 1
ATOM 3313 C C . VAL B 1 134 ? 9.328 0.477 -14.094 1 97 134 VAL B C 1
ATOM 3315 O O . VAL B 1 134 ? 9.258 1.335 -14.977 1 97 134 VAL B O 1
ATOM 3318 N N . ASP B 1 135 ? 8.273 -0.249 -13.766 1 96.69 135 ASP B N 1
ATOM 3319 C CA . ASP B 1 135 ? 6.945 -0.09 -14.352 1 96.69 135 ASP B CA 1
ATOM 3320 C C . ASP B 1 135 ? 5.891 0.093 -13.266 1 96.69 135 ASP B C 1
ATOM 3322 O O . ASP B 1 135 ? 5.27 -0.878 -12.82 1 96.69 135 ASP B O 1
ATOM 3326 N N . HIS B 1 136 ? 5.547 1.318 -12.789 1 91.69 136 HIS B N 1
ATOM 3327 C CA . HIS B 1 136 ? 4.676 1.656 -11.664 1 91.69 136 HIS B CA 1
ATOM 3328 C C . HIS B 1 136 ? 3.209 1.427 -12.023 1 91.69 136 HIS B C 1
ATOM 3330 O O . HIS B 1 136 ? 2.395 1.132 -11.141 1 91.69 136 HIS B O 1
ATOM 3336 N N . GLY B 1 137 ? 2.85 1.541 -13.172 1 89.44 137 GLY B N 1
ATOM 3337 C CA . GLY B 1 137 ? 1.439 1.551 -13.523 1 89.44 137 GLY B CA 1
ATOM 3338 C C . GLY B 1 137 ? 0.928 0.195 -13.969 1 89.44 137 GLY B C 1
ATOM 3339 O O . GLY B 1 137 ? -0.236 -0.142 -13.742 1 89.44 137 GLY B O 1
ATOM 3340 N N . ARG B 1 138 ? 1.844 -0.597 -14.477 1 95.38 138 ARG B N 1
ATOM 3341 C CA . ARG B 1 138 ? 1.361 -1.809 -15.133 1 95.38 138 ARG B CA 1
ATOM 3342 C C . ARG B 1 138 ? 2.156 -3.029 -14.68 1 95.38 138 ARG B C 1
ATOM 3344 O O . ARG B 1 138 ? 1.779 -4.164 -14.969 1 95.38 138 ARG B O 1
ATOM 3351 N N . GLY B 1 139 ? 3.18 -2.779 -13.977 1 97.5 139 GLY B N 1
ATOM 3352 C CA . GLY B 1 139 ? 4.148 -3.84 -13.758 1 97.5 139 GLY B CA 1
ATOM 3353 C C . GLY B 1 139 ? 3.816 -4.719 -12.562 1 97.5 139 GLY B C 1
ATOM 3354 O O . GLY B 1 139 ? 3.334 -4.23 -11.539 1 97.5 139 GLY B O 1
ATOM 3355 N N . ALA B 1 140 ? 4.031 -5.984 -12.656 1 98.69 140 ALA B N 1
ATOM 3356 C CA . ALA B 1 140 ? 4.133 -6.984 -11.594 1 98.69 140 ALA B CA 1
ATOM 3357 C C . ALA B 1 140 ? 5.371 -7.855 -11.773 1 98.69 140 ALA B C 1
ATOM 3359 O O . ALA B 1 140 ? 5.641 -8.336 -12.875 1 98.69 140 ALA B O 1
ATOM 3360 N N . TYR B 1 141 ? 6.148 -8.008 -10.75 1 98.94 141 TYR B N 1
ATOM 3361 C CA . TYR B 1 141 ? 7.426 -8.711 -10.828 1 98.94 141 TYR B CA 1
ATOM 3362 C C . TYR B 1 141 ? 7.328 -10.094 -10.195 1 98.94 141 TYR B C 1
ATOM 3364 O O . TYR B 1 141 ? 6.891 -10.227 -9.047 1 98.94 141 TYR B O 1
ATOM 3372 N N . LEU B 1 142 ? 7.668 -11.102 -10.883 1 98.94 142 LEU B N 1
ATOM 3373 C CA . LEU B 1 142 ? 7.621 -12.484 -10.422 1 98.94 142 LEU B CA 1
ATOM 3374 C C . LEU B 1 142 ? 9.023 -13.055 -10.242 1 98.94 142 LEU B C 1
ATOM 3376 O O . LEU B 1 142 ? 9.781 -13.164 -11.219 1 98.94 142 LEU B O 1
ATOM 3380 N N . VAL B 1 143 ? 9.375 -13.344 -9.023 1 98.94 143 VAL B N 1
ATOM 3381 C CA . VAL B 1 143 ? 10.641 -14.016 -8.727 1 98.94 143 VAL B CA 1
ATOM 3382 C C . VAL B 1 143 ? 10.422 -15.523 -8.656 1 98.94 143 VAL B C 1
ATOM 3384 O O . VAL B 1 143 ? 9.773 -16.016 -7.727 1 98.94 143 VAL B O 1
ATOM 3387 N N . LEU B 1 144 ? 10.953 -16.219 -9.594 1 98.94 144 LEU B N 1
ATOM 3388 C CA . LEU B 1 144 ? 10.828 -17.672 -9.688 1 98.94 144 LEU B CA 1
ATOM 3389 C C . LEU B 1 144 ? 12.164 -18.359 -9.375 1 98.94 144 LEU B C 1
ATOM 3391 O O . LEU B 1 144 ? 13.133 -18.188 -10.117 1 98.94 144 LEU B O 1
ATOM 3395 N N . THR B 1 145 ? 12.188 -19.125 -8.258 1 98.69 145 THR B N 1
ATOM 3396 C CA . THR B 1 145 ? 13.453 -19.734 -7.852 1 98.69 145 THR B CA 1
ATOM 3397 C C . THR B 1 145 ? 13.531 -21.188 -8.305 1 98.69 145 THR B C 1
ATOM 3399 O O . THR B 1 145 ? 12.539 -21.922 -8.219 1 98.69 145 THR B O 1
ATOM 3402 N N . SER B 1 146 ? 14.68 -21.562 -8.812 1 98.06 146 SER B N 1
ATOM 3403 C CA . SER B 1 146 ? 14.93 -22.906 -9.312 1 98.06 146 SER B CA 1
ATOM 3404 C C . SER B 1 146 ? 15.109 -23.891 -8.164 1 98.06 146 SER B C 1
ATOM 3406 O O . SER B 1 146 ? 15.156 -23.5 -7 1 98.06 146 SER B O 1
ATOM 3408 N N . PRO B 1 147 ? 15.117 -25.203 -8.562 1 95.81 147 PRO B N 1
ATOM 3409 C CA . PRO B 1 147 ? 15.375 -26.188 -7.508 1 95.81 147 PRO B CA 1
ATOM 3410 C C . PRO B 1 147 ? 16.672 -25.891 -6.738 1 95.81 147 PRO B C 1
ATOM 3412 O O . PRO B 1 147 ? 17.656 -25.469 -7.328 1 95.81 147 PRO B O 1
ATOM 3415 N N . GLY B 1 148 ? 16.625 -26.094 -5.473 1 94.69 148 GLY B N 1
ATOM 3416 C CA . GLY B 1 148 ? 17.812 -25.969 -4.652 1 94.69 148 GLY B CA 1
ATOM 3417 C C . GLY B 1 148 ? 17.938 -24.625 -3.984 1 94.69 148 GLY B C 1
ATOM 3418 O O . GLY B 1 148 ? 18.828 -24.422 -3.148 1 94.69 148 GLY B O 1
ATOM 3419 N N . ILE B 1 149 ? 17.094 -23.656 -4.328 1 97.38 149 ILE B N 1
ATOM 3420 C CA . ILE B 1 149 ? 17.109 -22.344 -3.695 1 97.38 149 ILE B CA 1
ATOM 3421 C C . ILE B 1 149 ? 16.125 -22.328 -2.518 1 97.38 149 ILE B C 1
ATOM 3423 O O . ILE B 1 149 ? 14.977 -22.75 -2.65 1 97.38 149 ILE B O 1
ATOM 3427 N N . THR B 1 150 ? 16.625 -21.953 -1.366 1 96.81 150 THR B N 1
ATOM 3428 C CA . THR B 1 150 ? 15.766 -21.844 -0.189 1 96.81 150 THR B CA 1
ATOM 3429 C C . THR B 1 150 ? 15.305 -20.406 0.011 1 96.81 150 THR B C 1
ATOM 3431 O O . THR B 1 150 ? 16.062 -19.469 -0.233 1 96.81 150 THR B O 1
ATOM 3434 N N . VAL B 1 151 ? 14.07 -20.266 0.328 1 97.62 151 VAL B N 1
ATOM 3435 C CA . VAL B 1 151 ? 13.469 -18.984 0.702 1 97.62 151 VAL B CA 1
ATOM 3436 C C . VAL B 1 151 ? 12.82 -19.094 2.076 1 97.62 151 VAL B C 1
ATOM 3438 O O . VAL B 1 151 ? 12.273 -20.156 2.426 1 97.62 151 VAL B O 1
ATOM 3441 N N . GLN B 1 152 ? 12.844 -18.016 2.822 1 96.5 152 GLN B N 1
ATOM 3442 C CA . GLN B 1 152 ? 12.258 -18 4.16 1 96.5 152 GLN B CA 1
ATOM 3443 C C . GLN B 1 152 ? 10.844 -18.578 4.145 1 96.5 152 GLN B C 1
ATOM 3445 O O . GLN B 1 152 ? 10.016 -18.188 3.326 1 96.5 152 GLN B O 1
ATOM 3450 N N . ASP B 1 153 ? 10.57 -19.625 5.02 1 94.5 153 ASP B N 1
ATOM 3451 C CA . ASP B 1 153 ? 9.281 -20.25 5.285 1 94.5 153 ASP B CA 1
ATOM 3452 C C . ASP B 1 153 ? 8.875 -21.172 4.141 1 94.5 153 ASP B C 1
ATOM 3454 O O . ASP B 1 153 ? 7.828 -21.828 4.203 1 94.5 153 ASP B O 1
ATOM 3458 N N . PHE B 1 154 ? 9.758 -21.281 3.08 1 97 154 PHE B N 1
ATOM 3459 C CA . PHE B 1 154 ? 9.484 -22.188 1.971 1 97 154 PHE B CA 1
ATOM 3460 C C . PHE B 1 154 ? 9.438 -23.641 2.451 1 97 154 PHE B C 1
ATOM 3462 O O . PHE B 1 154 ? 10.281 -24.047 3.25 1 97 154 PHE B O 1
ATOM 3469 N N . CYS B 1 155 ? 8.453 -24.438 2.035 1 94.19 155 CYS B N 1
ATOM 3470 C CA . CYS B 1 155 ? 8.289 -25.859 2.348 1 94.19 155 CYS B CA 1
ATOM 3471 C C . CYS B 1 155 ? 7.844 -26.047 3.793 1 94.19 155 CYS B C 1
ATOM 3473 O O . CYS B 1 155 ? 7.867 -27.172 4.312 1 94.19 155 CYS B O 1
ATOM 3475 N N . ARG B 1 156 ? 7.484 -24.938 4.418 1 91.31 156 ARG B N 1
ATOM 3476 C CA . ARG B 1 156 ? 6.938 -24.969 5.77 1 91.31 156 ARG B CA 1
ATOM 3477 C C . ARG B 1 156 ? 5.609 -24.219 5.848 1 91.31 156 ARG B C 1
ATOM 3479 O O . ARG B 1 156 ? 4.543 -24.828 5.758 1 91.31 156 ARG B O 1
ATOM 3486 N N . ALA B 1 157 ? 5.727 -22.922 5.691 1 89.94 157 ALA B N 1
ATOM 3487 C CA . ALA B 1 157 ? 4.531 -22.094 5.848 1 89.94 157 ALA B CA 1
ATOM 3488 C C . ALA B 1 157 ? 4.07 -21.547 4.5 1 89.94 157 ALA B C 1
ATOM 3490 O O . ALA B 1 157 ? 2.953 -21.031 4.383 1 89.94 157 ALA B O 1
ATOM 3491 N N . ALA B 1 158 ? 4.926 -21.688 3.527 1 94.31 158 ALA B N 1
ATOM 3492 C CA . ALA B 1 158 ? 4.562 -21.078 2.256 1 94.31 158 ALA B CA 1
ATOM 3493 C C . ALA B 1 158 ? 5.203 -21.812 1.083 1 94.31 158 ALA B C 1
ATOM 3495 O O . ALA B 1 158 ? 6.312 -22.328 1.202 1 94.31 158 ALA B O 1
ATOM 3496 N N . CYS B 1 159 ? 4.52 -21.922 -0.023 1 97.38 159 CYS B N 1
ATOM 3497 C CA . CYS B 1 159 ? 5.059 -22.406 -1.293 1 97.38 159 CYS B CA 1
ATOM 3498 C C . CYS B 1 159 ? 5.328 -21.234 -2.242 1 97.38 159 CYS B C 1
ATOM 3500 O O . CYS B 1 159 ? 6.035 -21.391 -3.236 1 97.38 159 CYS B O 1
ATOM 3502 N N . GLY B 1 160 ? 4.793 -20.078 -1.987 1 98.25 160 GLY B N 1
ATOM 3503 C CA . GLY B 1 160 ? 4.898 -18.766 -2.609 1 98.25 160 GLY B CA 1
ATOM 3504 C C . GLY B 1 160 ? 4.277 -17.656 -1.776 1 98.25 160 GLY B C 1
ATOM 3505 O O . GLY B 1 160 ? 3.641 -17.922 -0.754 1 98.25 160 GLY B O 1
ATOM 3506 N N . PHE B 1 161 ? 4.562 -16.484 -2.111 1 98.06 161 PHE B N 1
ATOM 3507 C CA . PHE B 1 161 ? 3.877 -15.344 -1.512 1 98.06 161 PHE B CA 1
ATOM 3508 C C . PHE B 1 161 ? 3.895 -14.148 -2.453 1 98.06 161 PHE B C 1
ATOM 3510 O O . PHE B 1 161 ? 4.656 -14.125 -3.422 1 98.06 161 PHE B O 1
ATOM 3517 N N . HIS B 1 162 ? 2.99 -13.242 -2.215 1 98.06 162 HIS B N 1
ATOM 3518 C CA . HIS B 1 162 ? 3.051 -11.961 -2.91 1 98.06 162 HIS B CA 1
ATOM 3519 C C . HIS B 1 162 ? 3.109 -10.805 -1.923 1 98.06 162 HIS B C 1
ATOM 3521 O O . HIS B 1 162 ? 2.707 -10.945 -0.765 1 98.06 162 HIS B O 1
ATOM 3527 N N . TYR B 1 163 ? 3.693 -9.789 -2.34 1 97.25 163 TYR B N 1
ATOM 3528 C CA . TYR B 1 163 ? 3.805 -8.547 -1.59 1 97.25 163 TYR B CA 1
ATOM 3529 C C . TYR B 1 163 ? 4.113 -7.375 -2.516 1 97.25 163 TYR B C 1
ATOM 3531 O O . TYR B 1 163 ? 3.742 -7.395 -3.691 1 97.25 163 TYR B O 1
ATOM 3539 N N . PHE B 1 164 ? 4.676 -6.289 -1.977 1 97.06 164 PHE B N 1
ATOM 3540 C CA . PHE B 1 164 ? 5.191 -5.152 -2.732 1 97.06 164 PHE B CA 1
ATOM 3541 C C . PHE B 1 164 ? 6.531 -4.695 -2.176 1 97.06 164 PHE B C 1
ATOM 3543 O O . PHE B 1 164 ? 6.855 -4.965 -1.017 1 97.06 164 PHE B O 1
ATOM 3550 N N . THR B 1 165 ? 7.332 -4.059 -3.004 1 96.94 165 THR B N 1
ATOM 3551 C CA . THR B 1 165 ? 8.656 -3.623 -2.578 1 96.94 165 THR B CA 1
ATOM 3552 C C . THR B 1 165 ? 8.562 -2.355 -1.735 1 96.94 165 THR B C 1
ATOM 3554 O O . THR B 1 165 ? 7.668 -1.53 -1.942 1 96.94 165 THR B O 1
ATOM 3557 N N . PHE B 1 166 ? 9.492 -2.221 -0.856 1 94.88 166 PHE B N 1
ATOM 3558 C CA . PHE B 1 166 ? 9.609 -1.01 -0.052 1 94.88 166 PHE B CA 1
ATOM 3559 C C . PHE B 1 166 ? 10.477 0.025 -0.757 1 94.88 166 PHE B C 1
ATOM 3561 O O . PHE B 1 166 ? 11.555 -0.304 -1.271 1 94.88 166 PHE B O 1
ATOM 3568 N N . PRO B 1 167 ? 9.992 1.266 -0.792 1 92.38 167 PRO B N 1
ATOM 3569 C CA . PRO B 1 167 ? 10.82 2.311 -1.388 1 92.38 167 PRO B CA 1
ATOM 3570 C C . PRO B 1 167 ? 12.188 2.432 -0.714 1 92.38 167 PRO B C 1
ATOM 3572 O O . PRO B 1 167 ? 13.18 2.738 -1.376 1 92.38 167 PRO B O 1
ATOM 3575 N N . SER B 1 168 ? 12.297 2.178 0.563 1 91.19 168 SER B N 1
ATOM 3576 C CA . SER B 1 168 ? 13.562 2.285 1.28 1 91.19 168 SER B CA 1
ATOM 3577 C C . SER B 1 168 ? 14.555 1.218 0.822 1 91.19 168 SER B C 1
ATOM 3579 O O . SER B 1 168 ? 15.766 1.363 1.01 1 91.19 168 SER B O 1
ATOM 3581 N N . LEU B 1 169 ? 14.086 0.117 0.227 1 93.62 169 LEU B N 1
ATOM 3582 C CA . LEU B 1 169 ? 14.938 -0.986 -0.207 1 93.62 169 LEU B CA 1
ATOM 3583 C C . LEU B 1 169 ? 15.164 -0.937 -1.714 1 93.62 169 LEU B C 1
ATOM 3585 O O . LEU B 1 169 ? 16.297 -1.083 -2.18 1 93.62 169 LEU B O 1
ATOM 3589 N N . VAL B 1 170 ? 14.047 -0.704 -2.453 1 96.19 170 VAL B N 1
ATOM 3590 C CA . VAL B 1 170 ? 14.086 -0.893 -3.9 1 96.19 170 VAL B CA 1
ATOM 3591 C C . VAL B 1 170 ? 13.961 0.458 -4.602 1 96.19 170 VAL B C 1
ATOM 3593 O O . VAL B 1 170 ? 14.234 0.57 -5.797 1 96.19 170 VAL B O 1
ATOM 3596 N N . GLY B 1 171 ? 13.555 1.538 -3.855 1 92.75 171 GLY B N 1
ATOM 3597 C CA . GLY B 1 171 ? 13.352 2.857 -4.438 1 92.75 171 GLY B CA 1
ATOM 3598 C C . GLY B 1 171 ? 11.961 3.059 -4.996 1 92.75 171 GLY B C 1
ATOM 3599 O O . GLY B 1 171 ? 11.602 4.164 -5.41 1 92.75 171 GLY B O 1
ATOM 3600 N N . HIS B 1 172 ? 11.148 1.95 -5.02 1 93.62 172 HIS B N 1
ATOM 3601 C CA . HIS B 1 172 ? 9.836 1.938 -5.648 1 93.62 172 HIS B CA 1
ATOM 3602 C C . HIS B 1 172 ? 8.875 1.023 -4.898 1 93.62 172 HIS B C 1
ATOM 3604 O O . HIS B 1 172 ? 9.305 0.078 -4.23 1 93.62 172 HIS B O 1
ATOM 3610 N N . THR B 1 173 ? 7.602 1.389 -4.949 1 94.69 173 THR B N 1
ATOM 3611 C CA . THR B 1 173 ? 6.547 0.465 -4.539 1 94.69 173 THR B CA 1
ATOM 3612 C C . THR B 1 173 ? 6.039 -0.336 -5.734 1 94.69 173 THR B C 1
ATOM 3614 O O . THR B 1 173 ? 5.32 0.196 -6.586 1 94.69 173 THR B O 1
ATOM 3617 N N . LEU B 1 174 ? 6.5 -1.552 -5.848 1 97.31 174 LEU B N 1
ATOM 3618 C CA . LEU B 1 174 ? 6.176 -2.426 -6.969 1 97.31 174 LEU B CA 1
ATOM 3619 C C . LEU B 1 174 ? 5.57 -3.738 -6.477 1 97.31 174 LEU B C 1
ATOM 3621 O O . LEU B 1 174 ? 6.156 -4.414 -5.629 1 97.31 174 LEU B O 1
ATOM 3625 N N . PRO B 1 175 ? 4.34 -4.102 -6.965 1 98.19 175 PRO B N 1
ATOM 3626 C CA . PRO B 1 175 ? 3.814 -5.426 -6.621 1 98.19 175 PRO B CA 1
ATOM 3627 C C . PRO B 1 175 ? 4.711 -6.562 -7.109 1 98.19 175 PRO B C 1
ATOM 3629 O O . PRO B 1 175 ? 5.273 -6.484 -8.203 1 98.19 175 PRO B O 1
ATOM 3632 N N . TYR B 1 176 ? 4.887 -7.602 -6.242 1 98.75 176 TYR B N 1
ATOM 3633 C CA . TYR B 1 176 ? 5.676 -8.75 -6.676 1 98.75 176 TYR B CA 1
ATOM 3634 C C . TYR B 1 176 ? 5.18 -10.031 -6.02 1 98.75 176 TYR B C 1
ATOM 3636 O O . TYR B 1 176 ? 4.441 -9.984 -5.031 1 98.75 176 TYR B O 1
ATOM 3644 N N . ALA B 1 177 ? 5.512 -11.148 -6.59 1 98.88 177 ALA B N 1
ATOM 3645 C CA . ALA B 1 177 ? 5.32 -12.469 -6.004 1 98.88 177 ALA B CA 1
ATOM 3646 C C . ALA B 1 177 ? 6.582 -13.312 -6.133 1 98.88 177 ALA B C 1
ATOM 3648 O O . ALA B 1 177 ? 7.402 -13.086 -7.027 1 98.88 177 ALA B O 1
ATOM 3649 N N . TRP B 1 178 ? 6.73 -14.164 -5.203 1 98.88 178 TRP B N 1
ATOM 3650 C CA . TRP B 1 178 ? 7.742 -15.219 -5.258 1 98.88 178 TRP B CA 1
ATOM 3651 C C . TRP B 1 178 ? 7.094 -16.594 -5.293 1 98.88 178 TRP B C 1
ATOM 3653 O O . TRP B 1 178 ? 6.129 -16.859 -4.57 1 98.88 178 TRP B O 1
ATOM 3663 N N . VAL B 1 179 ? 7.613 -17.453 -6.133 1 98.81 179 VAL B N 1
ATOM 3664 C CA . VAL B 1 179 ? 7.219 -18.859 -6.172 1 98.81 179 VAL B CA 1
ATOM 3665 C C . VAL B 1 179 ? 8.461 -19.734 -6.262 1 98.81 179 VAL B C 1
ATOM 3667 O O . VAL B 1 179 ? 9.352 -19.484 -7.074 1 98.81 179 VAL B O 1
ATOM 3670 N N . GLY B 1 180 ? 8.508 -20.797 -5.48 1 98.5 180 GLY B N 1
ATOM 3671 C CA . GLY B 1 180 ? 9.648 -21.703 -5.48 1 98.5 180 GLY B CA 1
ATOM 3672 C C . GLY B 1 180 ? 9.359 -23.031 -6.164 1 98.5 180 GLY B C 1
ATOM 3673 O O . GLY B 1 180 ? 8.234 -23.531 -6.113 1 98.5 180 GLY B O 1
ATOM 3674 N N . HIS B 1 181 ? 10.383 -23.547 -6.812 1 98.31 181 HIS B N 1
ATOM 3675 C CA . HIS B 1 181 ? 10.312 -24.891 -7.359 1 98.31 181 HIS B CA 1
ATOM 3676 C C . HIS B 1 181 ? 10.469 -25.938 -6.258 1 98.31 181 HIS B C 1
ATOM 3678 O O . HIS B 1 181 ? 11.555 -26.109 -5.707 1 98.31 181 HIS B O 1
ATOM 3684 N N . SER B 1 182 ? 9.453 -26.719 -6.023 1 97.19 182 SER B N 1
ATOM 3685 C CA . SER B 1 182 ? 9.445 -27.594 -4.848 1 97.19 182 SER B CA 1
ATOM 3686 C C . SER B 1 182 ? 9.82 -29.016 -5.211 1 97.19 182 SER B C 1
ATOM 3688 O O . SER B 1 182 ? 9.93 -29.875 -4.336 1 97.19 182 SER B O 1
ATOM 3690 N N . GLY B 1 183 ? 10.086 -29.328 -6.465 1 95.69 183 GLY B N 1
ATOM 3691 C CA . GLY B 1 183 ? 10.227 -30.688 -6.957 1 95.69 183 GLY B CA 1
ATOM 3692 C C . GLY B 1 183 ? 11.273 -31.484 -6.211 1 95.69 183 GLY B C 1
ATOM 3693 O O . GLY B 1 183 ? 11.109 -32.688 -6.004 1 95.69 183 GLY B O 1
ATOM 3694 N N . VAL B 1 184 ? 12.289 -30.859 -5.797 1 93.38 184 VAL B N 1
ATOM 3695 C CA . VAL B 1 184 ? 13.383 -31.547 -5.113 1 93.38 184 VAL B CA 1
ATOM 3696 C C . VAL B 1 184 ? 13.25 -31.359 -3.605 1 93.38 184 VAL B C 1
ATOM 3698 O O . VAL B 1 184 ? 13.477 -32.281 -2.836 1 93.38 184 VAL B O 1
ATOM 3701 N N . GLN B 1 185 ? 12.758 -30.281 -3.178 1 94.44 185 GLN B N 1
ATOM 3702 C CA . GLN B 1 185 ? 12.844 -29.891 -1.772 1 94.44 185 GLN B CA 1
ATOM 3703 C C . GLN B 1 185 ? 11.633 -30.406 -0.992 1 94.44 185 GLN B C 1
ATOM 3705 O O . GLN B 1 185 ? 11.781 -30.938 0.112 1 94.44 185 GLN B O 1
ATOM 3710 N N . CYS B 1 186 ? 10.484 -30.219 -1.528 1 95.81 186 CYS B N 1
ATOM 3711 C CA . CYS B 1 186 ? 9.297 -30.547 -0.747 1 95.81 186 CYS B CA 1
ATOM 3712 C C . CYS B 1 186 ? 8.086 -30.734 -1.649 1 95.81 186 CYS B C 1
ATOM 3714 O O . CYS B 1 186 ? 7.055 -30.094 -1.454 1 95.81 186 CYS B O 1
ATOM 3716 N N . PRO B 1 187 ? 8.133 -31.641 -2.631 1 95.25 187 PRO B N 1
ATOM 3717 C CA . PRO B 1 187 ? 7 -31.828 -3.535 1 95.25 187 PRO B CA 1
ATOM 3718 C C . PRO B 1 187 ? 5.723 -32.219 -2.803 1 95.25 187 PRO B C 1
ATOM 3720 O O . PRO B 1 187 ? 4.621 -31.859 -3.223 1 95.25 187 PRO B O 1
ATOM 3723 N N . ASP B 1 188 ? 5.789 -32.938 -1.714 1 93.06 188 ASP B N 1
ATOM 3724 C CA . ASP B 1 188 ? 4.629 -33.406 -0.964 1 93.06 188 ASP B CA 1
ATOM 3725 C C . ASP B 1 188 ? 3.945 -32.25 -0.23 1 93.06 188 ASP B C 1
ATOM 3727 O O . ASP B 1 188 ? 2.805 -32.375 0.217 1 93.06 188 ASP B O 1
ATOM 3731 N N . VAL B 1 189 ? 4.629 -31.125 -0.146 1 93.31 189 VAL B N 1
ATOM 3732 C CA . VAL B 1 189 ? 4.086 -29.969 0.557 1 93.31 189 VAL B CA 1
ATOM 3733 C C . VAL B 1 189 ? 3.555 -28.953 -0.453 1 93.31 189 VAL B C 1
ATOM 3735 O O . VAL B 1 189 ? 2.479 -28.391 -0.261 1 93.31 189 VAL B O 1
ATOM 3738 N N . CYS B 1 190 ? 4.266 -28.812 -1.58 1 96.06 190 CYS B N 1
ATOM 3739 C CA . CYS B 1 190 ? 4.004 -27.641 -2.402 1 96.06 190 CYS B CA 1
ATOM 3740 C C . CYS B 1 190 ? 3.633 -28.031 -3.824 1 96.06 190 CYS B C 1
ATOM 3742 O O . CYS B 1 190 ? 3.387 -27.172 -4.672 1 96.06 190 CYS B O 1
ATOM 3744 N N . ALA B 1 191 ? 3.551 -29.297 -4.125 1 96.5 191 ALA B N 1
ATOM 3745 C CA . ALA B 1 191 ? 3.234 -29.703 -5.492 1 96.5 191 ALA B CA 1
ATOM 3746 C C . ALA B 1 191 ? 1.974 -30.562 -5.531 1 96.5 191 ALA B C 1
ATOM 3748 O O . ALA B 1 191 ? 1.802 -31.375 -6.434 1 96.5 191 ALA B O 1
ATOM 3749 N N . TYR B 1 192 ? 1.146 -30.453 -4.484 1 92.75 192 TYR B N 1
ATOM 3750 C CA . TYR B 1 192 ? -0.159 -31.094 -4.523 1 92.75 192 TYR B CA 1
ATOM 3751 C C . TYR B 1 192 ? -0.979 -30.609 -5.711 1 92.75 192 TYR B C 1
ATOM 3753 O O . TYR B 1 192 ? -0.98 -29.422 -6.02 1 92.75 192 TYR B O 1
ATOM 3761 N N . PRO B 1 193 ? -1.646 -31.547 -6.441 1 95.06 193 PRO B N 1
ATOM 3762 C CA . PRO B 1 193 ? -1.911 -32.938 -6.121 1 95.06 193 PRO B CA 1
ATOM 3763 C C . PRO B 1 193 ? -0.979 -33.906 -6.859 1 95.06 193 PRO B C 1
ATOM 3765 O O . PRO B 1 193 ? -1.251 -35.125 -6.926 1 95.06 193 PRO B O 1
ATOM 3768 N N . PHE B 1 194 ? 0.108 -33.406 -7.414 1 97 194 PHE B N 1
ATOM 3769 C CA . PHE B 1 194 ? 1.018 -34.25 -8.172 1 97 194 PHE B CA 1
ATOM 3770 C C . PHE B 1 194 ? 1.956 -35 -7.234 1 97 194 PHE B C 1
ATOM 3772 O O . PHE B 1 194 ? 2.617 -35.969 -7.648 1 97 194 PHE B O 1
ATOM 3779 N N . ALA B 1 195 ? 2.121 -34.531 -6.105 1 94.31 195 ALA B N 1
ATOM 3780 C CA . ALA B 1 195 ? 2.719 -35.219 -4.969 1 94.31 195 ALA B CA 1
ATOM 3781 C C . ALA B 1 195 ? 1.809 -35.156 -3.746 1 94.31 195 ALA B C 1
ATOM 3783 O O . ALA B 1 195 ? 1.185 -34.125 -3.484 1 94.31 195 ALA B O 1
ATOM 3784 N N . VAL B 1 196 ? 1.684 -36.25 -3.078 1 89.81 196 VAL B N 1
ATOM 3785 C CA . VAL B 1 196 ? 0.756 -36.344 -1.957 1 89.81 196 VAL B CA 1
ATOM 3786 C C . VAL B 1 196 ? 1.524 -36.656 -0.677 1 89.81 196 VAL B C 1
ATOM 3788 O O . VAL B 1 196 ? 2.414 -37.531 -0.675 1 89.81 196 VAL B O 1
ATOM 3791 N N . PRO B 1 197 ? 1.166 -35.875 0.296 1 84.62 197 PRO B N 1
ATOM 3792 C CA . PRO B 1 197 ? 1.81 -36.219 1.568 1 84.62 197 PRO B CA 1
ATOM 3793 C C . PRO B 1 197 ? 1.563 -37.656 1.989 1 84.62 197 PRO B C 1
ATOM 3795 O O . PRO B 1 197 ? 0.526 -38.219 1.653 1 84.62 197 PRO B O 1
ATOM 3798 N N . THR B 1 198 ? 2.477 -38.094 2.807 1 80.88 198 THR B N 1
ATOM 3799 C CA . THR B 1 198 ? 2.449 -39.469 3.195 1 80.88 198 THR B CA 1
ATOM 3800 C C . THR B 1 198 ? 1.254 -39.781 4.102 1 80.88 198 THR B C 1
ATOM 3802 O O . THR B 1 198 ? 0.787 -40.906 4.18 1 80.88 198 THR B O 1
ATOM 3805 N N . TYR B 1 199 ? 0.797 -38.688 4.781 1 80.31 199 TYR B N 1
ATOM 3806 C CA . TYR B 1 199 ? -0.294 -38.906 5.723 1 80.31 199 TYR B CA 1
ATOM 3807 C C . TYR B 1 199 ? -1.62 -39.094 4.992 1 80.31 199 TYR B C 1
ATOM 3809 O O . TYR B 1 199 ? -2.607 -39.531 5.582 1 80.31 199 TYR B O 1
ATOM 3817 N N . MET B 1 200 ? -1.72 -38.656 3.793 1 80 200 MET B N 1
ATOM 3818 C CA . MET B 1 200 ? -2.914 -38.875 2.982 1 80 200 MET B CA 1
ATOM 3819 C C . MET B 1 200 ? -2.918 -40.25 2.371 1 80 200 MET B C 1
ATOM 3821 O O . MET B 1 200 ? -2.508 -40.438 1.224 1 80 200 MET B O 1
ATOM 3825 N N . THR B 1 201 ? -3.293 -41.281 3.186 1 76.5 201 THR B N 1
ATOM 3826 C CA . THR B 1 201 ? -3.291 -42.688 2.764 1 76.5 201 THR B CA 1
ATOM 3827 C C . THR B 1 201 ? -4.43 -42.938 1.783 1 76.5 201 THR B C 1
ATOM 3829 O O . THR B 1 201 ? -5.531 -42.406 1.943 1 76.5 201 THR B O 1
ATOM 3832 N N . GLY B 1 202 ? -4.184 -43.688 0.72 1 73.81 202 GLY B N 1
ATOM 3833 C CA . GLY B 1 202 ? -5.227 -44.125 -0.188 1 73.81 202 GLY B CA 1
ATOM 3834 C C . GLY B 1 202 ? -5.434 -43.188 -1.364 1 73.81 202 GLY B C 1
ATOM 3835 O O . GLY B 1 202 ? -6.246 -43.469 -2.248 1 73.81 202 GLY B O 1
ATOM 3836 N N . VAL B 1 203 ? -4.805 -42.031 -1.318 1 76.81 203 VAL B N 1
ATOM 3837 C CA . VAL B 1 203 ? -4.941 -41.094 -2.428 1 76.81 203 VAL B CA 1
ATOM 3838 C C . VAL B 1 203 ? -3.676 -41.125 -3.285 1 76.81 203 VAL B C 1
ATOM 3840 O O . VAL B 1 203 ? -2.57 -40.938 -2.775 1 76.81 203 VAL B O 1
ATOM 3843 N N . GLY B 1 204 ? -3.781 -41.594 -4.492 1 87.81 204 GLY B N 1
ATOM 3844 C CA . GLY B 1 204 ? -2.645 -41.594 -5.402 1 87.81 204 GLY B CA 1
ATOM 3845 C C . GLY B 1 204 ? -2.387 -40.219 -6.016 1 87.81 204 GLY B C 1
ATOM 3846 O O . GLY B 1 204 ? -3.324 -39.469 -6.27 1 87.81 204 GLY B O 1
ATOM 3847 N N . ALA B 1 205 ? -1.104 -39.938 -6.223 1 94.38 205 ALA B N 1
ATOM 3848 C CA . ALA B 1 205 ? -0.727 -38.688 -6.887 1 94.38 205 ALA B CA 1
ATOM 3849 C C . ALA B 1 205 ? -1.253 -38.656 -8.32 1 94.38 205 ALA B C 1
ATOM 3851 O O . ALA B 1 205 ? -1.253 -39.656 -9.016 1 94.38 205 ALA B O 1
ATOM 3852 N N . MET B 1 206 ? -1.75 -37.531 -8.703 1 96.56 206 MET B N 1
ATOM 3853 C CA . MET B 1 206 ? -2.15 -37.312 -10.094 1 96.56 206 MET B CA 1
ATOM 3854 C C . MET B 1 206 ? -0.929 -37.188 -11 1 96.56 206 MET B C 1
ATOM 3856 O O . MET B 1 206 ? 0.138 -36.781 -10.547 1 96.56 206 MET B O 1
ATOM 3860 N N . ARG B 1 207 ? -1.103 -37.625 -12.211 1 97.75 207 ARG B N 1
ATOM 3861 C CA . ARG B 1 207 ? -0.036 -37.406 -13.188 1 97.75 207 ARG B CA 1
ATOM 3862 C C . ARG B 1 207 ? -0.028 -35.969 -13.703 1 97.75 207 ARG B C 1
ATOM 3864 O O . ARG B 1 207 ? -1.062 -35.469 -14.133 1 97.75 207 ARG B O 1
ATOM 3871 N N . PRO B 1 208 ? 1.104 -35.312 -13.719 1 98.44 208 PRO B N 1
ATOM 3872 C CA . PRO B 1 208 ? 1.165 -33.906 -14.125 1 98.44 208 PRO B CA 1
ATOM 3873 C C . PRO B 1 208 ? 0.956 -33.688 -15.625 1 98.44 208 PRO B C 1
ATOM 3875 O O . PRO B 1 208 ? 1.479 -34.469 -16.422 1 98.44 208 PRO B O 1
ATOM 3878 N N . PRO B 1 209 ? 0.261 -32.688 -16.016 1 98.5 209 PRO B N 1
ATOM 3879 C CA . PRO B 1 209 ? -0.11 -32.5 -17.422 1 98.5 209 PRO B CA 1
ATOM 3880 C C . PRO B 1 209 ? 1.096 -32.219 -18.328 1 98.5 209 PRO B C 1
ATOM 3882 O O . PRO B 1 209 ? 1.055 -32.5 -19.516 1 98.5 209 PRO B O 1
ATOM 3885 N N . ASN B 1 210 ? 2.205 -31.656 -17.781 1 98.12 210 ASN B N 1
ATOM 3886 C CA . ASN B 1 210 ? 3.373 -31.359 -18.609 1 98.12 210 ASN B CA 1
ATOM 3887 C C . ASN B 1 210 ? 4.555 -32.25 -18.234 1 98.12 210 ASN B C 1
ATOM 3889 O O . ASN B 1 210 ? 5.691 -31.984 -18.641 1 98.12 210 ASN B O 1
ATOM 3893 N N . GLY B 1 211 ? 4.277 -33.188 -17.406 1 97.19 211 GLY B N 1
ATOM 3894 C CA . GLY B 1 211 ? 5.203 -34.281 -17.172 1 97.19 211 GLY B CA 1
ATOM 3895 C C . GLY B 1 211 ? 6.195 -34 -16.047 1 97.19 211 GLY B C 1
ATOM 3896 O O . GLY B 1 211 ? 7.078 -34.812 -15.781 1 97.19 211 GLY B O 1
ATOM 3897 N N . ASP B 1 212 ? 6.145 -32.906 -15.398 1 97.75 212 ASP B N 1
ATOM 3898 C CA . ASP B 1 212 ? 7.082 -32.562 -14.336 1 97.75 212 ASP B CA 1
ATOM 3899 C C . ASP B 1 212 ? 6.34 -32.125 -13.07 1 97.75 212 ASP B C 1
ATOM 3901 O O . ASP B 1 212 ? 5.645 -31.109 -13.062 1 97.75 212 ASP B O 1
ATOM 3905 N N . VAL B 1 213 ? 6.57 -32.875 -11.992 1 97.88 213 VAL B N 1
ATOM 3906 C CA . VAL B 1 213 ? 5.875 -32.656 -10.727 1 97.88 213 VAL B CA 1
ATOM 3907 C C . VAL B 1 213 ? 6.191 -31.25 -10.203 1 97.88 213 VAL B C 1
ATOM 3909 O O . VAL B 1 213 ? 5.289 -30.516 -9.781 1 97.88 213 VAL B O 1
ATOM 3912 N N . GLY B 1 214 ? 7.422 -30.844 -10.219 1 97.69 214 GLY B N 1
ATOM 3913 C CA . GLY B 1 214 ? 7.855 -29.562 -9.703 1 97.69 214 GLY B CA 1
ATOM 3914 C C . GLY B 1 214 ? 7.293 -28.391 -10.484 1 97.69 214 GLY B C 1
ATOM 3915 O O . GLY B 1 214 ? 6.715 -27.469 -9.898 1 97.69 214 GLY B O 1
ATOM 3916 N N . VAL B 1 215 ? 7.379 -28.391 -11.797 1 98.38 215 VAL B N 1
ATOM 3917 C CA . VAL B 1 215 ? 6.969 -27.297 -12.656 1 98.38 215 VAL B CA 1
ATOM 3918 C C . VAL B 1 215 ? 5.445 -27.188 -12.68 1 98.38 215 VAL B C 1
ATOM 3920 O O . VAL B 1 215 ? 4.883 -26.094 -12.562 1 98.38 215 VAL B O 1
ATOM 3923 N N . ASP B 1 216 ? 4.789 -28.359 -12.805 1 98.62 216 ASP B N 1
ATOM 3924 C CA . ASP B 1 216 ? 3.328 -28.359 -12.812 1 98.62 216 ASP B CA 1
ATOM 3925 C C . ASP B 1 216 ? 2.766 -27.938 -11.461 1 98.62 216 ASP B C 1
ATOM 3927 O O . ASP B 1 216 ? 1.744 -27.25 -11.398 1 98.62 216 ASP B O 1
ATOM 3931 N N . GLY B 1 217 ? 3.436 -28.391 -10.383 1 97.81 217 GLY B N 1
ATOM 3932 C CA . GLY B 1 217 ? 3.07 -27.875 -9.07 1 97.81 217 GLY B CA 1
ATOM 3933 C C . GLY B 1 217 ? 3.246 -26.359 -8.953 1 97.81 217 GLY B C 1
ATOM 3934 O O . GLY B 1 217 ? 2.393 -25.688 -8.383 1 97.81 217 GLY B O 1
ATOM 3935 N N . MET B 1 218 ? 4.289 -25.812 -9.516 1 98 218 MET B N 1
ATOM 3936 C CA . MET B 1 218 ? 4.602 -24.391 -9.484 1 98 218 MET B CA 1
ATOM 3937 C C . MET B 1 218 ? 3.539 -23.578 -10.234 1 98 218 MET B C 1
ATOM 3939 O O . MET B 1 218 ? 3.232 -22.453 -9.852 1 98 218 MET B O 1
ATOM 3943 N N . VAL B 1 219 ? 2.996 -24.172 -11.289 1 98.69 219 VAL B N 1
ATOM 3944 C CA . VAL B 1 219 ? 1.979 -23.484 -12.078 1 98.69 219 VAL B CA 1
ATOM 3945 C C . VAL B 1 219 ? 0.791 -23.125 -11.188 1 98.69 219 VAL B C 1
ATOM 3947 O O . VAL B 1 219 ? 0.293 -21.984 -11.242 1 98.69 219 VAL B O 1
ATOM 3950 N N . SER B 1 220 ? 0.354 -24.047 -10.383 1 97.38 220 SER B N 1
ATOM 3951 C CA . SER B 1 220 ? -0.799 -23.781 -9.531 1 97.38 220 SER B CA 1
ATOM 3952 C C . SER B 1 220 ? -0.471 -22.734 -8.469 1 97.38 220 SER B C 1
ATOM 3954 O O . SER B 1 220 ? -1.288 -21.859 -8.188 1 97.38 220 SER B O 1
ATOM 3956 N N . VAL B 1 221 ? 0.724 -22.812 -7.871 1 98.5 221 VAL B N 1
ATOM 3957 C CA . VAL B 1 221 ? 1.149 -21.828 -6.887 1 98.5 221 VAL B CA 1
ATOM 3958 C C . VAL B 1 221 ? 1.272 -20.453 -7.547 1 98.5 221 VAL B C 1
ATOM 3960 O O . VAL B 1 221 ? 0.87 -19.438 -6.969 1 98.5 221 VAL B O 1
ATOM 3963 N N . LEU B 1 222 ? 1.831 -20.406 -8.711 1 98.81 222 LEU B N 1
ATOM 3964 C CA . LEU B 1 222 ? 1.967 -19.188 -9.484 1 98.81 222 LEU B CA 1
ATOM 3965 C C . LEU B 1 222 ? 0.602 -18.562 -9.766 1 98.81 222 LEU B C 1
ATOM 3967 O O . LEU B 1 222 ? 0.416 -17.359 -9.594 1 98.81 222 LEU B O 1
ATOM 3971 N N . ALA B 1 223 ? -0.346 -19.391 -10.211 1 98.88 223 ALA B N 1
ATOM 3972 C CA . ALA B 1 223 ? -1.715 -18.938 -10.43 1 98.88 223 ALA B CA 1
ATOM 3973 C C . ALA B 1 223 ? -2.314 -18.359 -9.156 1 98.88 223 ALA B C 1
ATOM 3975 O O . ALA B 1 223 ? -2.93 -17.281 -9.172 1 98.88 223 ALA B O 1
ATOM 3976 N N . HIS B 1 224 ? -2.119 -19.047 -8.039 1 98.62 224 HIS B N 1
ATOM 3977 C CA . HIS B 1 224 ? -2.57 -18.641 -6.711 1 98.62 224 HIS B CA 1
ATOM 3978 C C . HIS B 1 224 ? -2.059 -17.25 -6.352 1 98.62 224 HIS B C 1
ATOM 3980 O O . HIS B 1 224 ? -2.848 -16.344 -6.07 1 98.62 224 HIS B O 1
ATOM 3986 N N . GLU B 1 225 ? -0.745 -17.062 -6.445 1 98.81 225 GLU B N 1
ATOM 3987 C CA . GLU B 1 225 ? -0.118 -15.805 -6.047 1 98.81 225 GLU B CA 1
ATOM 3988 C C . GLU B 1 225 ? -0.5 -14.672 -6.992 1 98.81 225 GLU B C 1
ATOM 3990 O O . GLU B 1 225 ? -0.717 -13.539 -6.559 1 98.81 225 GLU B O 1
ATOM 3995 N N . LEU B 1 226 ? -0.554 -15 -8.281 1 98.94 226 LEU B N 1
ATOM 3996 C CA . LEU B 1 226 ? -0.87 -13.953 -9.25 1 98.94 226 LEU B CA 1
ATOM 3997 C C . LEU B 1 226 ? -2.312 -13.484 -9.086 1 98.94 226 LEU B C 1
ATOM 3999 O O . LEU B 1 226 ? -2.598 -12.297 -9.227 1 98.94 226 LEU B O 1
ATOM 4003 N N . ALA B 1 227 ? -3.232 -14.414 -8.836 1 98.94 227 ALA B N 1
ATOM 4004 C CA . ALA B 1 227 ? -4.617 -14.031 -8.578 1 98.94 227 ALA B CA 1
ATOM 4005 C C . ALA B 1 227 ? -4.715 -13.094 -7.379 1 98.94 227 ALA B C 1
ATOM 4007 O O . ALA B 1 227 ? -5.387 -12.062 -7.441 1 98.94 227 ALA B O 1
ATOM 4008 N N . GLU B 1 228 ? -4.047 -13.492 -6.336 1 98.69 228 GLU B N 1
ATOM 4009 C CA . GLU B 1 228 ? -4.074 -12.672 -5.121 1 98.69 228 GLU B CA 1
ATOM 4010 C C . GLU B 1 228 ? -3.334 -11.359 -5.324 1 98.69 228 GLU B C 1
ATOM 4012 O O . GLU B 1 228 ? -3.797 -10.305 -4.879 1 98.69 228 GLU B O 1
ATOM 4017 N N . LEU B 1 229 ? -2.211 -11.398 -5.969 1 98.69 229 LEU B N 1
ATOM 4018 C CA . LEU B 1 229 ? -1.445 -10.195 -6.266 1 98.69 229 LEU B CA 1
ATOM 4019 C C . LEU B 1 229 ? -2.279 -9.203 -7.07 1 98.69 229 LEU B C 1
ATOM 4021 O O . LEU B 1 229 ? -2.191 -7.992 -6.855 1 98.69 229 LEU B O 1
ATOM 4025 N N . SER B 1 230 ? -3.092 -9.664 -7.973 1 98.81 230 SER B N 1
ATOM 4026 C CA . SER B 1 230 ? -3.855 -8.812 -8.875 1 98.81 230 SER B CA 1
ATOM 4027 C C . SER B 1 230 ? -5.055 -8.188 -8.164 1 98.81 230 SER B C 1
ATOM 4029 O O . SER B 1 230 ? -5.539 -7.129 -8.57 1 98.81 230 SER B O 1
ATOM 4031 N N . THR B 1 231 ? -5.578 -8.828 -7.105 1 98.75 231 THR B N 1
ATOM 4032 C CA . THR B 1 231 ? -6.773 -8.359 -6.41 1 98.75 231 THR B CA 1
ATOM 4033 C C . THR B 1 231 ? -6.398 -7.676 -5.094 1 98.75 231 THR B C 1
ATOM 4035 O O . THR B 1 231 ? -7.238 -7.035 -4.461 1 98.75 231 THR B O 1
ATOM 4038 N N . ASN B 1 232 ? -5.145 -7.805 -4.703 1 97.5 232 ASN B N 1
ATOM 4039 C CA . ASN B 1 232 ? -4.664 -7.27 -3.434 1 97.5 232 ASN B CA 1
ATOM 4040 C C . ASN B 1 232 ? -3.174 -6.934 -3.498 1 97.5 232 ASN B C 1
ATOM 4042 O O . ASN B 1 232 ? -2.4 -7.367 -2.643 1 97.5 232 ASN B O 1
ATOM 4046 N N . PRO B 1 233 ? -2.744 -6.074 -4.484 1 97.25 233 PRO B N 1
ATOM 4047 C CA . PRO B 1 233 ? -1.321 -5.887 -4.773 1 97.25 233 PRO B CA 1
ATOM 4048 C C . PRO B 1 233 ? -0.564 -5.23 -3.621 1 97.25 233 PRO B C 1
ATOM 4050 O O . PRO B 1 233 ? 0.638 -5.457 -3.459 1 97.25 233 PRO B O 1
ATOM 4053 N N . LEU B 1 234 ? -1.241 -4.418 -2.824 1 95.06 234 LEU B N 1
ATOM 4054 C CA . LEU B 1 234 ? -0.573 -3.699 -1.745 1 95.06 234 LEU B CA 1
ATOM 4055 C C . LEU B 1 234 ? -1.037 -4.207 -0.384 1 95.06 234 LEU B C 1
ATOM 4057 O O . LEU B 1 234 ? -0.842 -3.537 0.633 1 95.06 234 LEU B O 1
ATOM 4061 N N . VAL B 1 235 ? -1.798 -5.289 -0.354 1 93.69 235 VAL B N 1
ATOM 4062 C CA . VAL B 1 235 ? -2.258 -6.004 0.833 1 93.69 235 VAL B CA 1
ATOM 4063 C C . VAL B 1 235 ? -3.273 -5.152 1.588 1 93.69 235 VAL B C 1
ATOM 4065 O O . VAL B 1 235 ? -3.25 -5.09 2.82 1 93.69 235 VAL B O 1
ATOM 4068 N N . ASN B 1 236 ? -4.047 -4.387 0.818 1 93.69 236 ASN B N 1
ATOM 4069 C CA . ASN B 1 236 ? -5.07 -3.527 1.409 1 93.69 236 ASN B CA 1
ATOM 4070 C C . ASN B 1 236 ? -6.289 -3.396 0.498 1 93.69 236 ASN B C 1
ATOM 4072 O O . ASN B 1 236 ? -6.98 -2.379 0.523 1 93.69 236 ASN B O 1
ATOM 4076 N N . ALA B 1 237 ? -6.527 -4.383 -0.369 1 95.31 237 ALA B N 1
ATOM 4077 C CA . ALA B 1 237 ? -7.691 -4.391 -1.25 1 95.31 237 ALA B CA 1
ATOM 4078 C C . ALA B 1 237 ? -8.648 -5.523 -0.884 1 95.31 237 ALA B C 1
ATOM 4080 O O . ALA B 1 237 ? -9.414 -5.41 0.074 1 95.31 237 ALA B O 1
ATOM 4081 N N . TRP B 1 238 ? -8.586 -6.652 -1.514 1 96.75 238 TRP B N 1
ATOM 4082 C CA . TRP B 1 238 ? -9.578 -7.691 -1.271 1 96.75 238 TRP B CA 1
ATOM 4083 C C . TRP B 1 238 ? -9.008 -8.797 -0.39 1 96.75 238 TRP B C 1
ATOM 4085 O O . TRP B 1 238 ? -8.055 -9.484 -0.777 1 96.75 238 TRP B O 1
ATOM 4095 N N . TYR B 1 239 ? -9.578 -9.016 0.817 1 94.62 239 TYR B N 1
ATOM 4096 C CA . TYR B 1 239 ? -9.258 -10.148 1.676 1 94.62 239 TYR B CA 1
ATOM 4097 C C . TYR B 1 239 ? -10.297 -10.312 2.775 1 94.62 239 TYR B C 1
ATOM 4099 O O . TYR B 1 239 ? -11.125 -9.422 2.994 1 94.62 239 TYR B O 1
ATOM 4107 N N . ALA B 1 240 ? -10.336 -11.469 3.346 1 91.94 240 ALA B N 1
ATOM 4108 C CA . AL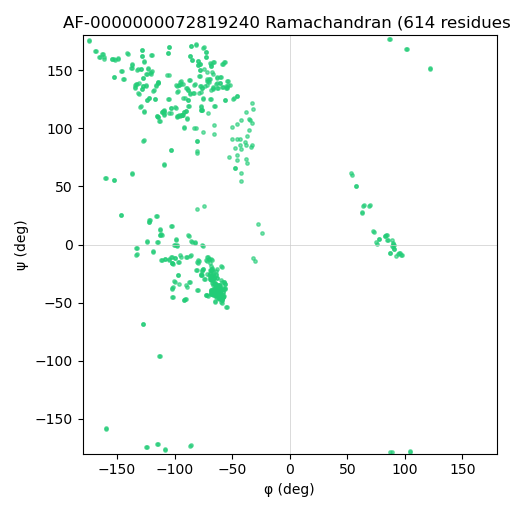A B 1 240 ? -11.156 -11.797 4.508 1 91.94 240 ALA B CA 1
ATOM 4109 C C . ALA B 1 240 ? -10.305 -11.914 5.77 1 91.94 240 ALA B C 1
ATOM 4111 O O . ALA B 1 240 ? -9.078 -12.016 5.691 1 91.94 240 ALA B O 1
ATOM 4112 N N . GLY B 1 241 ? -11.023 -11.883 6.879 1 84.69 241 GLY B N 1
ATOM 4113 C CA . GLY B 1 241 ? -10.352 -12.016 8.164 1 84.69 241 GLY B CA 1
ATOM 4114 C C . GLY B 1 241 ? -10.172 -10.688 8.883 1 84.69 241 GLY B C 1
ATOM 4115 O O . GLY B 1 241 ? -10.273 -9.625 8.266 1 84.69 241 GLY B O 1
ATOM 4116 N N . GLU B 1 242 ? -9.797 -10.742 10.148 1 76.75 242 GLU B N 1
ATOM 4117 C CA . GLU B 1 242 ? -9.711 -9.555 10.992 1 76.75 242 GLU B CA 1
ATOM 4118 C C . GLU B 1 242 ? -8.266 -9.062 11.109 1 76.75 242 GLU B C 1
ATOM 4120 O O . GLU B 1 242 ? -8.016 -7.934 11.531 1 76.75 242 GLU B O 1
ATOM 4125 N N . ASP B 1 243 ? -7.391 -9.93 10.641 1 77.75 243 ASP B N 1
ATOM 4126 C CA . ASP B 1 243 ? -5.977 -9.586 10.75 1 77.75 243 ASP B CA 1
ATOM 4127 C C . ASP B 1 243 ? -5.383 -9.266 9.375 1 77.75 243 ASP B C 1
ATOM 4129 O O . ASP B 1 243 ? -5.156 -10.164 8.562 1 77.75 243 ASP B O 1
ATOM 4133 N N . PRO B 1 244 ? -5.035 -7.984 9.164 1 79.56 244 PRO B N 1
ATOM 4134 C CA . PRO B 1 244 ? -4.5 -7.605 7.859 1 79.56 244 PRO B CA 1
ATOM 4135 C C . PRO B 1 244 ? -3.105 -8.172 7.602 1 79.56 244 PRO B C 1
ATOM 4137 O O . PRO B 1 244 ? -2.631 -8.164 6.465 1 79.56 244 PRO B O 1
ATOM 4140 N N . THR B 1 245 ? -2.473 -8.672 8.586 1 82 245 THR B N 1
ATOM 4141 C CA . THR B 1 245 ? -1.137 -9.227 8.406 1 82 245 THR B CA 1
ATOM 4142 C C . THR B 1 245 ? -1.212 -10.711 8.039 1 82 245 THR B C 1
ATOM 4144 O O . THR B 1 245 ? -0.206 -11.312 7.66 1 82 245 THR B O 1
ATOM 4147 N N . ALA B 1 246 ? -2.363 -11.266 8.164 1 84.69 246 ALA B N 1
ATOM 4148 C CA . ALA B 1 246 ? -2.619 -12.641 7.75 1 84.69 246 ALA B CA 1
ATOM 4149 C C . ALA B 1 246 ? -3.953 -12.758 7.016 1 84.69 246 ALA B C 1
ATOM 4151 O O . ALA B 1 246 ? -4.855 -13.469 7.461 1 84.69 246 ALA B O 1
ATOM 4152 N N . PRO B 1 247 ? -4.02 -12.062 5.945 1 90.31 247 PRO B N 1
ATOM 4153 C CA . PRO B 1 247 ? -5.285 -12.039 5.211 1 90.31 247 PRO B CA 1
ATOM 4154 C C . PRO B 1 247 ? -5.602 -13.367 4.531 1 90.31 247 PRO B C 1
ATOM 4156 O O . PRO B 1 247 ? -4.688 -14.07 4.09 1 90.31 247 PRO B O 1
ATOM 4159 N N . THR B 1 248 ? -6.859 -13.766 4.562 1 94.75 248 THR B N 1
ATOM 4160 C CA . THR B 1 248 ? -7.352 -14.844 3.713 1 94.75 248 THR B CA 1
ATOM 4161 C C . THR B 1 248 ? -7.855 -14.297 2.383 1 94.75 248 THR B C 1
ATOM 4163 O O . THR B 1 248 ? -8.867 -13.594 2.338 1 94.75 248 THR B O 1
ATOM 4166 N N . GLU B 1 249 ? -7.223 -14.641 1.342 1 96.94 249 GLU B N 1
ATOM 4167 C CA . GLU B 1 249 ? -7.48 -14.008 0.052 1 96.94 249 GLU B CA 1
ATOM 4168 C C . GLU B 1 249 ? -8.203 -14.961 -0.896 1 96.94 249 GLU B C 1
ATOM 4170 O O . GLU B 1 249 ? -8.641 -16.047 -0.488 1 96.94 249 GLU B O 1
ATOM 4175 N N . ILE B 1 250 ? -8.43 -14.547 -2.109 1 97.81 250 ILE B N 1
ATOM 4176 C CA . ILE B 1 250 ? -9.406 -15.164 -3.002 1 97.81 250 ILE B CA 1
ATOM 4177 C C . ILE B 1 250 ? -8.938 -16.562 -3.391 1 97.81 250 ILE B C 1
ATOM 4179 O O . ILE B 1 250 ? -9.75 -17.438 -3.672 1 97.81 250 ILE B O 1
ATOM 4183 N N . ALA B 1 251 ? -7.641 -16.781 -3.443 1 97.88 251 ALA B N 1
ATOM 4184 C CA . ALA B 1 251 ? -7.121 -18.109 -3.768 1 97.88 251 ALA B CA 1
ATOM 4185 C C . ALA B 1 251 ? -6.988 -18.969 -2.512 1 97.88 251 ALA B C 1
ATOM 4187 O O . ALA B 1 251 ? -7.152 -20.188 -2.568 1 97.88 251 ALA B O 1
ATOM 4188 N N . ASP B 1 252 ? -6.688 -18.328 -1.35 1 96.12 252 ASP B N 1
ATOM 4189 C CA . ASP B 1 252 ? -6.629 -19.047 -0.082 1 96.12 252 ASP B CA 1
ATOM 4190 C C . ASP B 1 252 ? -7.941 -19.781 0.198 1 96.12 252 ASP B C 1
ATOM 4192 O O . ASP B 1 252 ? -7.938 -20.906 0.681 1 96.12 252 ASP B O 1
ATOM 4196 N N . LEU B 1 253 ? -9 -19.203 -0.13 1 94.38 253 LEU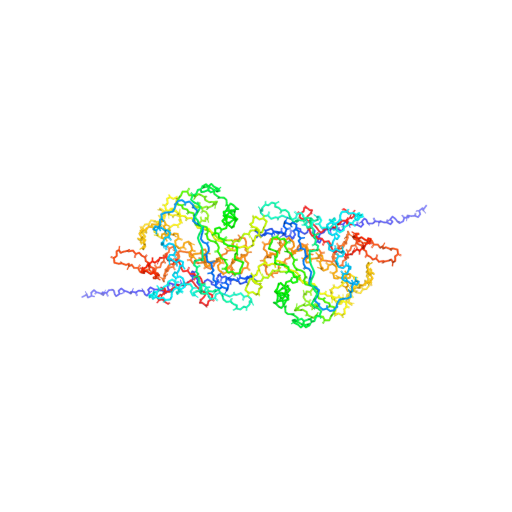 B N 1
ATOM 4197 C CA . LEU B 1 253 ? -10.328 -19.719 0.16 1 94.38 253 LEU B CA 1
ATOM 4198 C C . LEU B 1 253 ? -10.594 -21 -0.638 1 94.38 253 LEU B C 1
ATOM 4200 O O . LEU B 1 253 ? -11.453 -21.797 -0.267 1 94.38 253 LEU B O 1
ATOM 4204 N N . CYS B 1 254 ? -9.836 -21.188 -1.733 1 95.75 254 CYS B N 1
ATOM 4205 C CA . CYS B 1 254 ? -10.133 -22.281 -2.65 1 95.75 254 CYS B CA 1
ATOM 4206 C C . CYS B 1 254 ? -8.93 -23.203 -2.795 1 95.75 254 CYS B C 1
ATOM 4208 O O . CYS B 1 254 ? -8.781 -23.891 -3.811 1 95.75 254 CYS B O 1
ATOM 4210 N N . GLU B 1 255 ? -8.008 -23.109 -1.783 1 93.88 255 GLU B N 1
ATOM 4211 C CA . GLU B 1 255 ? -6.828 -23.984 -1.816 1 93.88 255 GLU B CA 1
ATOM 4212 C C . GLU B 1 255 ? -7.223 -25.453 -1.891 1 93.88 255 GLU B C 1
ATOM 4214 O O . GLU B 1 255 ? -8.047 -25.922 -1.104 1 93.88 255 GLU B O 1
ATOM 4219 N N . GLY B 1 256 ? -6.723 -26.125 -2.895 1 92.81 256 GLY B N 1
ATOM 4220 C CA . GLY B 1 256 ? -6.922 -27.562 -3.014 1 92.81 256 GLY B CA 1
ATOM 4221 C C . GLY B 1 256 ? -8.172 -27.922 -3.785 1 92.81 256 GLY B C 1
ATOM 4222 O O . GLY B 1 256 ? -8.453 -29.109 -4 1 92.81 256 GLY B O 1
ATOM 4223 N N . VAL B 1 257 ? -8.961 -26.969 -4.23 1 95.88 257 VAL B N 1
ATOM 4224 C CA . VAL B 1 257 ? -10.172 -27.203 -5.004 1 95.88 257 VAL B CA 1
ATOM 4225 C C . VAL B 1 257 ? -9.891 -27 -6.492 1 95.88 257 VAL B C 1
ATOM 4227 O O . VAL B 1 257 ? -9.586 -25.891 -6.926 1 95.88 257 VAL B O 1
ATOM 4230 N N . TYR B 1 258 ? -10.062 -28.078 -7.266 1 97.69 258 TYR B N 1
ATOM 4231 C CA . TYR B 1 258 ? -9.688 -28.031 -8.672 1 97.69 258 TYR B CA 1
ATOM 4232 C C . TYR B 1 258 ? -10.891 -28.281 -9.57 1 97.69 258 TYR B C 1
ATOM 4234 O O . TYR B 1 258 ? -10.797 -28.172 -10.797 1 97.69 258 TYR B O 1
ATOM 4242 N N . GLY B 1 259 ? -12.023 -28.609 -9 1 97.38 259 GLY B N 1
ATOM 4243 C CA . GLY B 1 259 ? -13.219 -28.969 -9.758 1 97.38 259 GLY B CA 1
ATOM 4244 C C . GLY B 1 259 ? -14.438 -29.188 -8.891 1 97.38 259 GLY B C 1
ATOM 4245 O O . GLY B 1 259 ? -14.352 -29.125 -7.664 1 97.38 259 GLY B O 1
ATOM 4246 N N . THR B 1 260 ? -15.547 -29.406 -9.617 1 96.12 260 THR B N 1
ATOM 4247 C CA . THR B 1 260 ? -16.812 -29.688 -8.93 1 96.12 260 THR B CA 1
ATOM 4248 C C . THR B 1 260 ? -16.656 -30.859 -7.969 1 96.12 260 THR B C 1
ATOM 4250 O O . THR B 1 260 ? -16.062 -31.875 -8.32 1 96.12 260 THR B O 1
ATOM 4253 N N . GLY B 1 261 ? -17.172 -30.703 -6.777 1 93.06 261 GLY B N 1
ATOM 4254 C CA . GLY B 1 261 ? -17.062 -31.75 -5.766 1 93.06 261 GLY B CA 1
ATOM 4255 C C . GLY B 1 261 ? -15.828 -31.625 -4.902 1 93.06 261 GLY B C 1
ATOM 4256 O O . GLY B 1 261 ? -15.594 -32.438 -4.012 1 93.06 261 GLY B O 1
ATOM 4257 N N . GLY B 1 262 ? -15.07 -30.594 -5.23 1 90.56 262 GLY B N 1
ATOM 4258 C CA . GLY B 1 262 ? -13.898 -30.344 -4.41 1 90.56 262 GLY B CA 1
ATOM 4259 C C . GLY B 1 262 ? -14.234 -29.781 -3.043 1 90.56 262 GLY B C 1
ATOM 4260 O O . GLY B 1 262 ? -15.305 -29.203 -2.852 1 90.56 262 GLY B O 1
ATOM 4261 N N . GLY B 1 263 ? -13.273 -29.891 -2.115 1 85.81 263 GLY B N 1
ATOM 4262 C CA . GLY B 1 263 ? -13.461 -29.469 -0.738 1 85.81 263 GLY B CA 1
ATOM 4263 C C . GLY B 1 263 ? -13.25 -30.578 0.266 1 85.81 263 GLY B C 1
ATOM 4264 O O . GLY B 1 263 ? -13.422 -31.75 -0.062 1 85.81 263 GLY B O 1
ATOM 4265 N N . GLY B 1 264 ? -12.812 -30.203 1.494 1 76.44 264 GLY B N 1
ATOM 4266 C CA . GLY B 1 264 ? -12.617 -31.203 2.535 1 76.44 264 GLY B CA 1
ATOM 4267 C C . GLY B 1 264 ? -11.531 -32.219 2.199 1 76.44 264 GLY B C 1
ATOM 4268 O O . GLY B 1 264 ? -11.695 -33.406 2.441 1 76.44 264 GLY B O 1
ATOM 4269 N N . GLY B 1 265 ? -10.531 -31.766 1.49 1 76 265 GLY B N 1
ATOM 4270 C CA . GLY B 1 265 ? -9.422 -32.625 1.134 1 76 265 GLY B CA 1
ATOM 4271 C C . GLY B 1 265 ? -9.562 -33.25 -0.25 1 76 265 GLY B C 1
ATOM 4272 O O . GLY B 1 265 ? -8.641 -33.906 -0.741 1 76 265 GLY B O 1
ATOM 4273 N N . TYR B 1 266 ? -10.688 -33.062 -0.846 1 85.56 266 TYR B N 1
ATOM 4274 C CA . TYR B 1 266 ? -10.906 -33.562 -2.195 1 85.56 266 TYR B CA 1
ATOM 4275 C C . TYR B 1 266 ? -10.609 -32.5 -3.238 1 85.56 266 TYR B C 1
ATOM 4277 O O . TYR B 1 266 ? -10.969 -31.328 -3.055 1 85.56 266 TYR B O 1
ATOM 4285 N N . THR B 1 267 ? -9.992 -32.938 -4.332 1 92.62 267 THR B N 1
ATOM 4286 C CA . THR B 1 267 ? -9.617 -31.984 -5.387 1 92.62 267 THR B CA 1
ATOM 4287 C C . THR B 1 267 ? -10.836 -31.594 -6.219 1 92.62 267 THR B C 1
ATOM 4289 O O . THR B 1 267 ? -10.844 -30.531 -6.836 1 92.62 267 THR B O 1
ATOM 4292 N N . GLY B 1 268 ? -11.867 -32.469 -6.266 1 94.38 268 GLY B N 1
ATOM 4293 C CA . GLY B 1 268 ? -12.938 -32.312 -7.234 1 94.38 268 GLY B CA 1
ATOM 4294 C C . GLY B 1 268 ? -12.633 -32.969 -8.578 1 94.38 268 GLY B C 1
ATOM 4295 O O . GLY B 1 268 ? -11.57 -33.562 -8.75 1 94.38 268 GLY B O 1
ATOM 4296 N N . GLN B 1 269 ? -13.617 -32.906 -9.469 1 95.69 269 GLN B N 1
ATOM 4297 C CA . GLN B 1 269 ? -13.516 -33.562 -10.773 1 95.69 269 GLN B CA 1
ATOM 4298 C C . GLN B 1 269 ? -12.594 -32.781 -11.711 1 95.69 269 GLN B C 1
ATOM 4300 O O . GLN B 1 269 ? -12.758 -31.578 -11.891 1 95.69 269 GLN B O 1
ATOM 4305 N N . VAL B 1 270 ? -11.57 -33.5 -12.258 1 97.38 270 VAL B N 1
ATOM 4306 C CA . VAL B 1 270 ? -10.688 -32.906 -13.258 1 97.38 270 VAL B CA 1
ATOM 4307 C C . VAL B 1 270 ? -10.617 -33.844 -14.484 1 97.38 270 VAL B C 1
ATOM 4309 O O . VAL B 1 270 ? -11.062 -34.969 -14.43 1 97.38 270 VAL B O 1
ATOM 4312 N N . SER B 1 271 ? -10.195 -33.344 -15.57 1 98 271 SER B N 1
ATOM 4313 C CA . SER B 1 271 ? -10.07 -34.125 -16.797 1 98 271 SER B CA 1
ATOM 4314 C C . SER B 1 271 ? -8.75 -34.875 -16.844 1 98 271 SER B C 1
ATOM 4316 O O . SER B 1 271 ? -7.812 -34.531 -16.109 1 98 271 SER B O 1
ATOM 4318 N N . LYS B 1 272 ? -8.727 -35.906 -17.641 1 97.88 272 LYS B N 1
ATOM 4319 C CA . LYS B 1 272 ? -7.52 -36.656 -17.953 1 97.88 272 LYS B CA 1
ATOM 4320 C C . LYS B 1 272 ? -7.289 -36.719 -19.453 1 97.88 272 LYS B C 1
ATOM 4322 O O . LYS B 1 272 ? -8.234 -36.875 -20.234 1 97.88 272 LYS B O 1
ATOM 4327 N N . ASP B 1 273 ? -6.039 -36.531 -19.812 1 97.25 273 ASP B N 1
ATOM 4328 C CA . ASP B 1 273 ? -5.754 -36.688 -21.234 1 97.25 273 ASP B CA 1
ATOM 4329 C C . ASP B 1 273 ? -5.469 -38.156 -21.578 1 97.25 273 ASP B C 1
ATOM 4331 O O . ASP B 1 273 ? -5.688 -39.062 -20.75 1 97.25 273 ASP B O 1
ATOM 4335 N N . GLU B 1 274 ? -5.039 -38.438 -22.859 1 96.69 274 GLU B N 1
ATOM 4336 C CA . GLU B 1 274 ? -4.855 -39.812 -23.359 1 96.69 274 GLU B CA 1
ATOM 4337 C C . GLU B 1 274 ? -3.768 -40.562 -22.594 1 96.69 274 GLU B C 1
ATOM 4339 O O . GLU B 1 274 ? -3.766 -41.781 -22.531 1 96.69 274 GLU B O 1
ATOM 4344 N N . LEU B 1 275 ? -2.906 -39.812 -21.969 1 96.81 275 LEU B N 1
ATOM 4345 C CA . LEU B 1 275 ? -1.8 -40.406 -21.234 1 96.81 275 LEU B CA 1
ATOM 4346 C C . LEU B 1 275 ? -2.117 -40.469 -19.75 1 96.81 275 LEU B C 1
ATOM 4348 O O . LEU B 1 275 ? -1.256 -40.844 -18.938 1 96.81 275 LEU B O 1
ATOM 4352 N N . GLY B 1 276 ? -3.305 -40.094 -19.391 1 97.56 276 GLY B N 1
ATOM 4353 C CA . GLY B 1 276 ? -3.734 -40.156 -18 1 97.56 276 GLY B CA 1
ATOM 4354 C C . GLY B 1 276 ? -3.301 -38.938 -17.188 1 97.56 276 GLY B C 1
ATOM 4355 O O . GLY B 1 276 ? -3.389 -38.938 -15.961 1 97.56 276 GLY B O 1
ATOM 4356 N N . ARG B 1 277 ? -2.762 -37.938 -17.844 1 98.44 277 ARG B N 1
ATOM 4357 C CA . ARG B 1 277 ? -2.352 -36.719 -17.156 1 98.44 277 ARG B CA 1
ATOM 4358 C C . ARG B 1 277 ? -3.561 -35.844 -16.812 1 98.44 277 ARG B C 1
ATOM 4360 O O . ARG B 1 277 ? -4.477 -35.719 -17.625 1 98.44 277 ARG B O 1
ATOM 4367 N N . SER B 1 278 ? -3.59 -35.344 -15.602 1 98.38 278 SER B N 1
ATOM 4368 C CA . SER B 1 278 ? -4.75 -34.625 -15.078 1 98.38 278 SER B CA 1
ATOM 4369 C C . SER B 1 278 ? -4.656 -33.125 -15.383 1 98.38 278 SER B C 1
ATOM 4371 O O . SER B 1 278 ? -3.586 -32.531 -15.258 1 98.38 278 SER B O 1
ATOM 4373 N N . TYR B 1 279 ? -5.707 -32.531 -15.836 1 98.75 279 TYR B N 1
ATOM 4374 C CA . TYR B 1 279 ? -5.758 -31.094 -16.125 1 98.75 279 TYR B CA 1
ATOM 4375 C C . TYR B 1 279 ? -7.176 -30.562 -15.977 1 98.75 279 TYR B C 1
ATOM 4377 O O . TYR B 1 279 ? -8.133 -31.328 -15.906 1 98.75 279 TYR B O 1
ATOM 4385 N N . ASN B 1 280 ? -7.355 -29.281 -15.781 1 98.81 280 ASN B N 1
ATOM 4386 C CA . ASN B 1 280 ? -8.68 -28.672 -15.781 1 98.81 280 ASN B CA 1
ATOM 4387 C C . ASN B 1 280 ? -8.711 -27.406 -16.641 1 98.81 280 ASN B C 1
ATOM 4389 O O . ASN B 1 280 ? -9.758 -26.781 -16.781 1 98.81 280 ASN B O 1
ATOM 4393 N N . LEU B 1 281 ? -7.547 -27 -17.203 1 98.88 281 LEU B N 1
ATOM 4394 C CA . LEU B 1 281 ? -7.461 -25.828 -18.078 1 98.88 281 LEU B CA 1
ATOM 4395 C C . LEU B 1 281 ? -6.699 -26.156 -19.359 1 98.88 281 LEU B C 1
ATOM 4397 O O . LEU B 1 281 ? -5.672 -26.828 -19.312 1 98.88 281 LEU B O 1
ATOM 4401 N N . ASN B 1 282 ? -7.238 -25.625 -20.422 1 98.81 282 ASN B N 1
ATOM 4402 C CA . ASN B 1 282 ? -6.492 -25.609 -21.672 1 98.81 282 ASN B CA 1
ATOM 4403 C C . ASN B 1 282 ? -5.734 -24.297 -21.859 1 98.81 282 ASN B C 1
ATOM 4405 O O . ASN B 1 282 ? -6.254 -23.219 -21.531 1 98.81 282 ASN B O 1
ATOM 4409 N N . GLY B 1 283 ? -4.473 -24.406 -22.344 1 98.69 283 GLY B N 1
ATOM 4410 C CA . GLY B 1 283 ? -3.643 -23.234 -22.562 1 98.69 283 GLY B CA 1
ATOM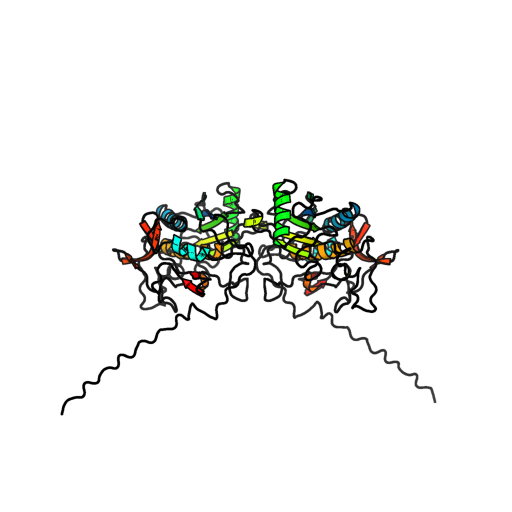 4411 C C . GLY B 1 283 ? -3.135 -23.125 -23.984 1 98.69 283 GLY B C 1
ATOM 4412 O O . GLY B 1 283 ? -3.568 -23.875 -24.875 1 98.69 283 GLY B O 1
ATOM 4413 N N . ARG B 1 284 ? -2.289 -22.141 -24.172 1 97.94 284 ARG B N 1
ATOM 4414 C CA . ARG B 1 284 ? -1.733 -21.891 -25.5 1 97.94 284 ARG B CA 1
ATOM 4415 C C . ARG B 1 284 ? -0.803 -23.016 -25.922 1 97.94 284 ARG B C 1
ATOM 4417 O O . ARG B 1 284 ? -0.275 -23.75 -25.078 1 97.94 284 ARG B O 1
ATOM 4424 N N . ASN B 1 285 ? -0.687 -23.188 -27.188 1 95.81 285 ASN B N 1
ATOM 4425 C CA . ASN B 1 285 ? 0.229 -24.172 -27.781 1 95.81 285 ASN B CA 1
ATOM 4426 C C . ASN B 1 285 ? -0.129 -25.594 -27.375 1 95.81 285 ASN B C 1
ATOM 4428 O O . ASN B 1 285 ? 0.756 -26.422 -27.172 1 95.81 285 ASN B O 1
ATOM 4432 N N . GLY B 1 286 ? -1.371 -25.781 -27.109 1 96.38 286 GLY B N 1
ATOM 4433 C CA . GLY B 1 286 ? -1.839 -27.125 -26.781 1 96.38 286 GLY B CA 1
ATOM 4434 C C . GLY B 1 286 ? -1.499 -27.547 -25.359 1 96.38 286 GLY B C 1
ATOM 4435 O O . GLY B 1 286 ? -1.745 -28.688 -24.969 1 96.38 286 GLY B O 1
ATOM 4436 N N . ARG B 1 287 ? -0.921 -26.656 -24.562 1 97.38 287 ARG B N 1
ATOM 4437 C CA . ARG B 1 287 ? -0.591 -26.953 -23.172 1 97.38 287 ARG B CA 1
ATOM 4438 C C . ARG B 1 287 ? -1.854 -27.156 -22.344 1 97.38 287 ARG B C 1
ATOM 4440 O O . ARG B 1 287 ? -2.898 -26.578 -22.641 1 97.38 287 ARG B O 1
ATOM 4447 N N . LYS B 1 288 ? -1.685 -28.047 -21.375 1 98.75 288 LYS B N 1
ATOM 4448 C CA . LYS B 1 288 ? -2.719 -28.25 -20.359 1 98.75 288 LYS B CA 1
ATOM 4449 C C . LYS B 1 288 ? -2.186 -27.953 -18.953 1 98.75 288 LYS B C 1
ATOM 4451 O O . LYS B 1 288 ? -0.994 -28.125 -18.688 1 98.75 288 LYS B O 1
ATOM 4456 N N . PHE B 1 289 ? -3.09 -27.5 -18.141 1 98.88 289 PHE B N 1
ATOM 4457 C CA . PHE B 1 289 ? -2.691 -27.125 -16.797 1 98.88 289 PHE B CA 1
ATOM 4458 C C . PHE B 1 289 ? -3.713 -27.609 -15.773 1 98.88 289 PHE B C 1
ATOM 4460 O O . PHE B 1 289 ? -4.883 -27.812 -16.109 1 98.88 289 PHE B O 1
ATOM 4467 N N . LEU B 1 290 ? -3.268 -27.859 -14.578 1 98.81 290 LEU B N 1
ATOM 4468 C CA . LEU B 1 290 ? -4.121 -28.078 -13.414 1 98.81 290 LEU B CA 1
ATOM 4469 C C . LEU B 1 290 ? -3.936 -26.969 -12.391 1 98.81 290 LEU B C 1
ATOM 4471 O O . LEU B 1 290 ? -2.881 -26.875 -11.758 1 98.81 290 LEU B O 1
ATOM 4475 N N . VAL B 1 291 ? -4.98 -26.141 -12.266 1 98.75 291 VAL B N 1
ATOM 4476 C CA . VAL B 1 291 ? -4.918 -24.938 -11.438 1 98.75 291 VAL B CA 1
ATOM 4477 C C . VAL B 1 291 ? -6.105 -24.906 -10.477 1 98.75 291 VAL B C 1
ATOM 4479 O O . VAL B 1 291 ? -7.234 -25.219 -10.867 1 98.75 291 VAL B O 1
ATOM 4482 N N . GLN B 1 292 ? -5.844 -24.609 -9.219 1 98.25 292 GLN B N 1
ATOM 4483 C CA . GLN B 1 292 ? -6.922 -24.5 -8.242 1 98.25 292 GLN B CA 1
ATOM 4484 C C . GLN B 1 292 ? -7.945 -23.453 -8.664 1 98.25 292 GLN B C 1
ATOM 4486 O O . GLN B 1 292 ? -7.609 -22.516 -9.383 1 98.25 292 GLN B O 1
ATOM 4491 N N . TRP B 1 293 ? -9.156 -23.594 -8.188 1 98.38 293 TRP B N 1
ATOM 4492 C CA . TRP B 1 293 ? -10.195 -22.594 -8.383 1 98.38 293 TRP B CA 1
ATOM 4493 C C . TRP B 1 293 ? -9.938 -21.359 -7.516 1 98.38 293 TRP B C 1
ATOM 4495 O O . TRP B 1 293 ? -9.055 -21.375 -6.652 1 98.38 293 TRP B O 1
ATOM 4505 N N . VAL B 1 294 ? -10.633 -20.25 -7.805 1 98.06 294 VAL B N 1
ATOM 4506 C CA . VAL B 1 294 ? -10.578 -19.031 -7.004 1 98.06 294 VAL B CA 1
ATOM 4507 C C . VAL B 1 294 ? -11.984 -18.594 -6.602 1 98.06 294 VAL B C 1
ATOM 4509 O O . VAL B 1 294 ? -12.969 -19 -7.23 1 98.06 294 VAL B O 1
ATOM 4512 N N . TRP B 1 295 ? -12.07 -17.844 -5.566 1 97.12 295 TRP B N 1
ATOM 4513 C CA . TRP B 1 295 ? -13.352 -17.375 -5.043 1 97.12 295 TRP B CA 1
ATOM 4514 C C . TRP B 1 295 ? -14 -16.375 -5.996 1 97.12 295 TRP B C 1
ATOM 4516 O O . TRP B 1 295 ? -13.375 -15.383 -6.379 1 97.12 295 TRP B O 1
ATOM 4526 N N . SER B 1 296 ? -15.211 -16.641 -6.398 1 96.5 296 SER B N 1
ATOM 4527 C CA . SER B 1 296 ? -15.992 -15.711 -7.219 1 96.5 296 SER B CA 1
ATOM 4528 C C . SER B 1 296 ? -16.781 -14.742 -6.352 1 96.5 296 SER B C 1
ATOM 4530 O O . SER B 1 296 ? -17.594 -15.156 -5.516 1 96.5 296 SER B O 1
ATOM 4532 N N . PRO B 1 297 ? -16.531 -13.43 -6.629 1 95 297 PRO B N 1
ATOM 4533 C CA . PRO B 1 297 ? -17.312 -12.461 -5.848 1 95 297 PRO B CA 1
ATOM 4534 C C . PRO B 1 297 ? -18.781 -12.422 -6.25 1 95 297 PRO B C 1
ATOM 4536 O O . PRO B 1 297 ? -19.609 -11.875 -5.52 1 95 297 PRO B O 1
ATOM 4539 N N . ILE B 1 298 ? -19.156 -13.039 -7.332 1 93.88 298 ILE B N 1
ATOM 4540 C CA . ILE B 1 298 ? -20.516 -13.008 -7.852 1 93.88 298 ILE B CA 1
ATOM 4541 C C . ILE B 1 298 ? -21.312 -14.188 -7.297 1 93.88 298 ILE B C 1
ATOM 4543 O O . ILE B 1 298 ? -22.375 -14 -6.695 1 93.88 298 ILE B O 1
ATOM 4547 N N . VAL B 1 299 ? -20.734 -15.398 -7.359 1 92.25 299 VAL B N 1
ATOM 4548 C CA . VAL B 1 299 ? -21.484 -16.578 -6.949 1 92.25 299 VAL B CA 1
ATOM 4549 C C . VAL B 1 299 ? -21.188 -16.891 -5.488 1 92.25 299 VAL B C 1
ATOM 4551 O O . VAL B 1 299 ? -21.828 -17.766 -4.895 1 92.25 299 VAL B O 1
ATOM 4554 N N . LYS B 1 300 ? -20.156 -16.203 -4.898 1 92.12 300 LYS B N 1
ATOM 4555 C CA . LYS B 1 300 ? -19.75 -16.359 -3.504 1 92.12 300 LYS B CA 1
ATOM 4556 C C . LYS B 1 300 ? -19.391 -17.812 -3.205 1 92.12 300 LYS B C 1
ATOM 4558 O O . LYS B 1 300 ? -19.875 -18.391 -2.221 1 92.12 300 LYS B O 1
ATOM 4563 N N . ALA B 1 301 ? -18.562 -18.359 -4.031 1 93 301 ALA B N 1
ATOM 4564 C CA . ALA B 1 301 ? -18.031 -19.719 -3.957 1 93 301 ALA B CA 1
ATOM 4565 C C . ALA B 1 301 ? -16.781 -19.875 -4.816 1 93 301 ALA B C 1
ATOM 4567 O O . ALA B 1 301 ? -16.484 -19.031 -5.656 1 93 301 ALA B O 1
ATOM 4568 N N . CYS B 1 302 ? -16.094 -20.938 -4.527 1 95.75 302 CYS B N 1
ATOM 4569 C CA . CYS B 1 302 ? -14.977 -21.281 -5.41 1 95.75 302 CYS B CA 1
ATOM 4570 C C . CYS B 1 302 ? -15.484 -21.672 -6.793 1 95.75 302 CYS B C 1
ATOM 4572 O O . CYS B 1 302 ? -16.438 -22.438 -6.914 1 95.75 302 CYS B O 1
ATOM 4574 N N . ARG B 1 303 ? -14.805 -21.125 -7.801 1 95.75 303 ARG B N 1
ATOM 4575 C CA . ARG B 1 303 ? -15.273 -21.359 -9.164 1 95.75 303 ARG B CA 1
ATOM 4576 C C . ARG B 1 303 ? -14.094 -21.484 -10.125 1 95.75 303 ARG B C 1
ATOM 4578 O O . ARG B 1 303 ? -13.07 -20.828 -9.961 1 95.75 303 ARG B O 1
ATOM 4585 N N . GLY B 1 304 ? -14.258 -22.375 -11.07 1 96.88 304 GLY B N 1
ATOM 4586 C CA . GLY B 1 304 ? -13.391 -22.531 -12.234 1 96.88 304 GLY B CA 1
ATOM 4587 C C . GLY B 1 304 ? -14.148 -22.844 -13.508 1 96.88 304 GLY B C 1
ATOM 4588 O O . GLY B 1 304 ? -15.336 -23.172 -13.461 1 96.88 304 GLY B O 1
ATOM 4589 N N . PRO B 1 305 ? -13.469 -22.672 -14.562 1 97.69 305 PRO B N 1
ATOM 4590 C CA . PRO B 1 305 ? -14.172 -22.828 -15.836 1 97.69 305 PRO B CA 1
ATOM 4591 C C . PRO B 1 305 ? -14.578 -24.266 -16.125 1 97.69 305 PRO B C 1
ATOM 4593 O O . PRO B 1 305 ? -15.359 -24.531 -17.031 1 97.69 305 PRO B O 1
ATOM 4596 N N . ASN B 1 306 ? -14.016 -25.25 -15.438 1 97.31 306 ASN B N 1
ATOM 4597 C CA . ASN B 1 306 ? -14.375 -26.641 -15.633 1 97.31 306 ASN B CA 1
ATOM 4598 C C . ASN B 1 306 ? -15.539 -27.047 -14.742 1 97.31 306 ASN B C 1
ATOM 4600 O O . ASN B 1 306 ? -15.844 -28.234 -14.617 1 97.31 306 ASN B O 1
ATOM 4604 N N . ALA B 1 307 ? -16.125 -26.078 -14.094 1 95.31 307 ALA B N 1
ATOM 4605 C CA . ALA B 1 307 ? -17.281 -26.375 -13.25 1 95.31 307 ALA B CA 1
ATOM 4606 C C . ALA B 1 307 ? -18.359 -27.094 -14.039 1 95.31 307 ALA B C 1
ATOM 4608 O O . ALA B 1 307 ? -18.656 -26.734 -15.188 1 95.31 307 ALA B O 1
ATOM 4609 N N . MET B 1 308 ? -18.922 -28.109 -13.445 1 89.31 308 MET B N 1
ATOM 4610 C CA . MET B 1 308 ? -19.969 -28.906 -14.086 1 89.31 308 MET B CA 1
ATOM 4611 C C . MET B 1 308 ? -21.328 -28.578 -13.492 1 89.31 308 MET B C 1
ATOM 4613 O O . MET B 1 308 ? -22.359 -29.062 -13.969 1 89.31 308 MET B O 1
ATOM 4617 N N . 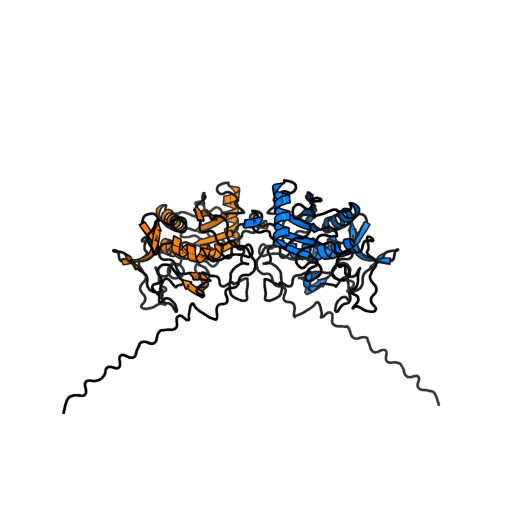ASP B 1 309 ? -21.406 -27.891 -12.398 1 72.5 309 ASP B N 1
ATOM 4618 C CA . ASP B 1 309 ? -22.656 -27.516 -11.727 1 72.5 309 ASP B CA 1
ATOM 4619 C C . ASP B 1 309 ? -22.906 -26.016 -11.867 1 72.5 309 ASP B C 1
ATOM 4621 O O . ASP B 1 309 ? -21.984 -25.234 -12.109 1 72.5 309 ASP B O 1
#

Nearest PDB structures (foldseek):
  4ep1-assembly1_A  TM=3.899E-01  e=2.581E+00  Bacillus anthracis str. 'Ames Ancestor'
  4oh7-assembly1_A  TM=4.534E-01  e=6.864E+00  Brucella melitensis ATCC 23457
  4b4d-assembly1_A-2  TM=2.216E-01  e=3.101E+00  Xanthomonas citri pv. citri str. 306
  4ep1-assembly1_A  TM=3.914E-01  e=2.537E+00  Bacillus anthracis str. 'Ames Ancestor'
  4oh7-assembly1_A  TM=4.533E-01  e=5.987E+00  Brucella melitensis ATCC 23457

Foldseek 3Di:
DDPPPPPPPPPDPPPPDLDLQLPPPWDKDFQQDFFQQPQAAEEEEEAADDDPLLVVQLQQLQQQCLDPPWDPPANVQLNVLLQVFGHPVRGTQYSHTHHDFYHYHHVRPPDLEAEPLRVLLSVLVCPVVVRDDDDQRHYEYEYEYEPRRHYPCPLHNDQKAKAFHDCVRNVDTHTYMYGYQCQPPHLCRQQPPQHHDPVPPPDDRAQAQSRGSRSLSRSQSVVLRVSQCRQQRHLRTIFTDDDSVDTHHFSNSFPQAQEPPDDPNRNYDFDADPVRHTANHATPPRGGHGYTFTARPVVSGTDGRSYPD/DDPPPDPPPPPDPPPPPLDLFLPPPWDKDFQQDFFQQPQAAEEEEEAADDDPLLVVQLQQLQQQCLDPPWDPPANVQLNVLLQVFGHPVRGTQYSHTHHDFYHYHHVRPPDLEAEPLRVLLSVLVCPVVVRDDDDQRHYEYEYEYEPRRHYPCPLHNDQKAKAFHDCVRRVDTHTYMYGYQCQPPHLCRQQPPQHHDPVPPPDDRAQAQSRGSRSLSRSQSVVLRVSQCRQQRHLRTIFTDDDSVDTHHFSNSQPQAQEPPDDPNRNYDFDADPVRHTANHATPPRGGHGYTFTARPVVSGTDGRSYPD

Sequence (618 aa):
MRSAQGAGSGALLSSSKRYEGSSDLVHLRYHMGPVLSSPINLYLIWYGPWPAAHRATLRDFLLSLSDPSPPPPSAAQWWSTVALYSDQTGANVSRRVSVAAEAHLRGLPRGASLTRLGVQLVIADALASGSLPVDHGRGAYLVLTSPGITVQDFCRAACGFHYFTFPSLVGHTLPYAWVGHSGVQCPDVCAYPFAVPTYMTGVGAMRPPNGDVGVDGMVSVLAHELAELSTNPLVNAWYAGEDPTAPTEIADLCEGVYGTGGGGGYTGQVSKDELGRSYNLNGRNGRKFLVQWVWSPIVKACRGPNAMDMRSAQGAGSGALLSSSKRYEGSSDLVHLRYHMGPVLSSPINLYLIWYGPWPAAHRATLRDFLLSLSDPSPPPPSAAQWWSTVALYSDQTGANVSRRVSVAAEAHLRGLPRGASLTRLGVQLVIADALASGSLPVDHGRGAYLVLTSPGITVQDFCRAACGFHYFTFPSLVGHTLPYAWVGHSGVQCPDVCAYPFAVPTYMTGVGAMRPPNGDVGVDGMVSVLAHELAELSTNPLVNAWYAGEDPTAPTEIADLCEGVYGTGGGGGYTGQVSKDELGRSYNLNGRNGRKFLVQWVWSPIVKACRGPNAMD

Solvent-accessible surface area (backbone atoms only — not comparable to full-atom values): 32400 Å² total; per-residue (Å²): 140,80,82,80,76,77,77,78,77,77,73,76,81,70,84,73,76,71,46,87,44,43,34,89,78,62,60,73,37,78,46,81,27,55,39,44,43,35,60,33,31,31,33,40,33,39,38,31,73,68,59,66,70,58,52,49,55,53,50,40,54,55,45,10,33,45,39,79,77,39,58,85,31,18,35,24,53,41,42,52,49,56,28,66,45,57,27,90,86,68,49,30,22,39,64,46,46,42,77,70,45,64,35,78,40,55,79,33,93,73,54,57,61,31,46,72,70,45,52,43,49,54,52,31,50,38,41,75,71,61,54,35,80,90,47,60,44,31,39,38,38,38,42,39,33,23,68,85,53,46,44,66,53,52,77,72,80,30,56,50,47,55,44,56,36,44,28,85,79,52,45,34,69,40,35,30,34,40,38,47,35,25,53,78,79,30,26,48,71,47,9,61,63,41,26,57,41,82,84,53,73,93,58,77,53,45,42,37,51,81,72,36,50,23,60,44,15,32,47,25,51,46,52,38,35,49,50,34,34,34,42,20,27,78,69,35,13,49,34,16,76,73,42,76,79,64,54,44,32,45,29,64,73,13,66,64,20,43,25,50,79,34,51,96,89,30,40,34,54,63,46,62,50,98,85,55,22,35,25,44,25,28,25,50,95,80,37,48,36,52,50,55,21,32,45,26,88,83,80,45,24,58,46,48,55,53,48,80,120,140,80,82,81,75,76,77,75,75,76,72,74,78,70,82,74,77,70,46,82,42,43,36,91,77,62,62,75,38,81,45,82,29,55,40,45,43,37,63,33,31,32,34,39,33,41,38,31,73,67,59,67,70,59,51,48,54,56,49,39,54,54,44,9,33,44,40,80,77,41,59,85,31,18,36,24,52,40,40,52,49,56,26,68,45,57,28,90,87,69,48,32,22,39,65,46,44,43,79,70,45,65,36,78,39,55,81,33,91,74,54,56,60,31,47,73,70,45,53,42,51,54,52,32,50,39,42,74,70,61,54,35,81,91,48,59,45,30,38,36,38,38,40,39,34,24,68,86,52,46,43,66,52,52,74,73,79,30,54,52,46,54,44,54,35,46,28,84,78,52,44,33,69,41,33,31,34,39,37,47,36,25,51,78,79,29,26,48,71,48,8,61,61,41,25,56,41,82,84,53,73,95,59,76,54,45,42,38,51,79,72,36,51,24,60,45,16,34,47,26,50,45,52,39,35,50,50,33,34,34,41,20,27,77,67,36,14,47,34,15,78,73,42,76,76,63,56,45,31,44,29,64,69,14,65,64,20,45,25,49,79,34,46,94,88,31,42,35,54,63,46,62,50,99,84,55,22,35,24,43,25,27,25,49,94,79,38,50,36,52,50,55,21,32,46,25,87,84,80,46,23,55,47,47,55,52,48,80,122

Secondary structure (DSSP, 8-state):
-----------------TTTTS-TT---EE-S-----SPEEEEEEEES---HHHHHHHHHHHHHTT---SPSSBHHHHHHHHTT-B-TTSPBPPS-EEEEEEEEETT-TT-SEE-HHHHHHHHHHHHHTTSS---TTTEEEEEEEPTT-EETTBTTTBSEEEEE--HHHHSS--EEEEEE--TTT-HHHHSTTTS--TTSTT-PPPBPTTS-HHHHHHHHHHHHHHHHHHH-TTSSSEEBSS-TTS-B-TTGGGTT--STT-BTTB----EE-TT-BEESEE-GGG-EE----EEETTTTEEE-TT---/------------------TTTS-TT---EE-S-----S-EEEEEEEES---HHHHHHHHHHHHHTT---SPSSBHHHHHHHHTT-B-TTSPBPPS-EEEEEEEEETT-TT-SEE-HHHHHHHHHHHHHTTSS---TTTEEEEEEEPTT-EETTBTTTBSEEEEE--HHHHSS--EEEEEE--TTT-HHHHSTTTS--TTSTT-PPPBPTTS-HHHHHHHHHHHHHHHHHHH-TTSSSEEBSS-TTS-B-TTGGGTT--STT-BTTB----EE-TT-BEESEE-GGG-EE----EEETTTTEEE-TT---

Radius of gyration: 29.49 Å; Cα contacts (8 Å, |Δi|>4): 1441; chains: 2; bounding box: 72×106×104 Å

pLDDT: mean 90.32, std 18.52, range [20.52, 98.94]

InterPro domains:
  IPR006766 Protein EXORDIUM-like [PF04674] (28-304)
  IPR006766 Protein EXORDIUM-like [PTHR31279] (22-303)

Organism: Musa balbisiana (NCBI:txid52838)